Protein 7LVU (pdb70)

Sequence (490 aa):
VQLQESGGGLVQAGGSLRLSCAASGQTFSGYVTGWFRQAPGKEREFVALIAWSGGRLYYADSVQGRFTISRDNAETTVYLQMNSLKPEDTAVYYCAAKRGGAVTAAEWYDYWGQGTQVTVSSQVQLQESGGGLVQAGGSLRLSCAASGQTFSGYVTGWFRQAPGKEREFVALIAWSGGRLYYADSVQGRFTISRDNAETTVYLQMNSLKPEDTAVYYCAAKRGGAVTAAEWYDYWGQGTQVTVSSVQLQESGGGLVQAGGSLRLSCAASGQTFSGYVTGWFRQAPGKEREFVALIAWSGGRLYYADSVQGRFTISRDNAETTVYLQMNSLKPEDTAVYYCAAKRGGAVTAAEWYDYWGQGTQVTVSSQVQLQESGGGLVQAGGSLRLSCAASGQTFSGYVTGWFRQAPGKEREFVALIAWSGGRLYYADSVQGRFTISRDNAETTVYLQMNSLKPEDTAVYYCAAKRGGAVTAAEWYDYWGQGTQVTVSS

B-factor: mean 30.27, std 9.28, range [14.12, 76.88]

Nearest PDB structures (foldseek):
  7lvu-assembly2_B  TM=1.004E+00  e=7.647E-24  Lama glama
  6z1v-assembly1_B  TM=9.626E-01  e=5.614E-19  Lama glama
  6qgy-assembly1_B  TM=9.793E-01  e=4.952E-18  Lama glama
  6qgx-assembly1_B  TM=9.453E-01  e=2.117E-18  Lama glama
  6wtv-assembly3_K  TM=9.135E-01  e=1.562E-16  Homo sapiens

Structure (mmCIF, N/CA/C/O backbone):
data_7LVU
#
_entry.id   7LVU
#
_cell.length_a   73.600
_cell.length_b   73.600
_cell.length_c   221.979
_cell.angle_alpha   90.000
_cell.angle_beta   90.000
_cell.angle_gamma   90.000
#
_symmetry.space_group_name_H-M   'P 43 2 2'
#
loop_
_entity.id
_entity.type
_entity.pdbx_description
1 polymer F-VHH-Cl184
2 water water
#
loop_
_atom_site.group_PDB
_atom_site.id
_atom_site.type_symbol
_atom_site.label_atom_id
_atom_site.label_alt_id
_atom_site.label_comp_id
_atom_site.label_asym_id
_atom_site.label_entity_id
_atom_site.label_seq_id
_atom_site.pdbx_PDB_ins_code
_atom_site.Cartn_x
_atom_site.Cartn_y
_atom_site.Cartn_z
_atom_site.occupancy
_atom_site.B_iso_or_equiv
_atom_site.auth_seq_id
_atom_site.auth_comp_id
_atom_site.auth_asym_id
_atom_site.auth_atom_id
_atom_site.pdbx_PDB_model_num
ATOM 1 N N . VAL A 1 25 ? -24.344 28.342 -15.886 1.00 34.21 2 VAL A N 1
ATOM 2 C CA . VAL A 1 25 ? -25.758 27.889 -15.713 1.00 34.12 2 VAL A CA 1
ATOM 3 C C . VAL A 1 25 ? -26.041 27.546 -14.252 1.00 34.21 2 VAL A C 1
ATOM 4 O O . VAL A 1 25 ? -25.166 26.970 -13.612 1.00 34.36 2 VAL A O 1
ATOM 8 N N . GLN A 1 26 ? -27.216 27.919 -13.757 1.00 32.26 3 GLN A N 1
ATOM 9 C CA . GLN A 1 26 ? -27.636 27.502 -12.399 1.00 32.61 3 GLN A CA 1
ATOM 10 C C . GLN A 1 26 ? -28.718 26.432 -12.594 1.00 31.69 3 GLN A C 1
ATOM 11 O O . GLN A 1 26 ? -29.658 26.691 -13.336 1.00 30.68 3 GLN A O 1
ATOM 17 N N . LEU A 1 27 ? -28.581 25.289 -11.933 1.00 30.17 4 LEU A N 1
ATOM 18 C CA . LEU A 1 27 ? -29.498 24.148 -12.185 1.00 27.11 4 LEU A CA 1
ATOM 19 C C . LEU A 1 27 ? -30.442 23.885 -11.010 1.00 27.11 4 LEU A C 1
ATOM 20 O O . LEU A 1 27 ? -29.993 23.974 -9.872 1.00 25.85 4 LEU A O 1
ATOM 25 N N . GLN A 1 28 ? -31.718 23.647 -11.305 1.00 24.11 5 GLN A N 1
ATOM 26 C CA . GLN A 1 28 ? -32.679 23.267 -10.242 1.00 24.14 5 GLN A CA 1
ATOM 27 C C . GLN A 1 28 ? -33.530 22.061 -10.659 1.00 23.32 5 GLN A C 1
ATOM 28 O O . GLN A 1 28 ? -34.218 22.158 -11.672 1.00 22.73 5 GLN A O 1
ATOM 34 N N . GLU A 1 29 ? -33.455 20.987 -9.887 1.00 21.26 6 GLU A N 1
ATOM 35 C CA . GLU A 1 29 ? -34.289 19.818 -10.167 1.00 21.10 6 GLU A CA 1
ATOM 36 C C . GLU A 1 29 ? -35.651 19.916 -9.482 1.00 22.99 6 GLU A C 1
ATOM 37 O O . GLU A 1 29 ? -35.825 20.617 -8.485 1.00 23.11 6 GLU A O 1
ATOM 43 N N . SER A 1 30 ? -36.621 19.188 -10.027 1.00 20.74 7 SER A N 1
ATOM 44 C CA . SER A 1 30 ? -37.919 19.039 -9.379 1.00 21.85 7 SER A CA 1
ATOM 45 C C . SER A 1 30 ? -38.558 17.754 -9.888 1.00 20.39 7 SER A C 1
ATOM 46 O O . SER A 1 30 ? -38.058 17.119 -10.818 1.00 18.38 7 SER A O 1
ATOM 49 N N . GLY A 1 31 ? -39.661 17.360 -9.253 1.00 19.17 8 GLY A N 1
ATOM 50 C CA . GLY A 1 31 ? -40.402 16.191 -9.681 1.00 18.98 8 GLY A CA 1
ATOM 51 C C . GLY A 1 31 ? -40.136 14.931 -8.883 1.00 18.54 8 GLY A C 1
ATOM 52 O O . GLY A 1 31 ? -40.785 13.906 -9.136 1.00 17.00 8 GLY A O 1
ATOM 53 N N . GLY A 1 32 ? -39.206 14.967 -7.942 1.00 18.57 9 GLY A N 1
ATOM 54 C CA . GLY A 1 32 ? -38.955 13.805 -7.124 1.00 18.48 9 GLY A CA 1
ATOM 55 C C . GLY A 1 32 ? -40.111 13.515 -6.189 1.00 17.91 9 GLY A C 1
ATOM 56 O O . GLY A 1 32 ? -41.039 14.305 -6.008 1.00 18.86 9 GLY A O 1
ATOM 57 N N . GLY A 1 33 ? -40.062 12.338 -5.581 1.00 18.05 10 GLY A N 1
ATOM 58 C CA . GLY A 1 33 ? -41.029 12.025 -4.548 1.00 19.31 10 GLY A CA 1
ATOM 59 C C . GLY A 1 33 ? -40.834 10.612 -4.043 1.00 19.02 10 GLY A C 1
ATOM 60 O O . GLY A 1 33 ? -39.771 10.019 -4.220 1.00 18.70 10 GLY A O 1
ATOM 61 N N . LEU A 1 34 ? -41.880 10.089 -3.412 1.00 17.78 11 LEU A N 1
ATOM 62 C CA . LEU A 1 34 ? -41.888 8.744 -2.847 1.00 18.72 11 LEU A CA 1
ATOM 63 C C . LEU A 1 34 ? -43.019 7.986 -3.518 1.00 19.35 11 LEU A C 1
ATOM 64 O O . LEU A 1 34 ? -44.163 8.443 -3.499 1.00 19.04 11 LEU A O 1
ATOM 69 N N . VAL A 1 35 ? -42.707 6.840 -4.122 1.00 18.68 12 VAL A N 1
ATOM 70 C CA . VAL A 1 35 ? -43.703 6.088 -4.871 1.00 19.66 12 VAL A CA 1
ATOM 71 C C . VAL A 1 35 ? -43.564 4.607 -4.565 1.00 20.38 12 VAL A C 1
ATOM 72 O O . VAL A 1 35 ? -42.515 4.132 -4.130 1.00 19.47 12 VAL A O 1
ATOM 76 N N . GLN A 1 36 ? -44.639 3.879 -4.833 1.00 19.41 13 GLN A N 1
ATOM 77 C CA . GLN A 1 36 ? -44.622 2.432 -4.742 1.00 22.51 13 GLN A CA 1
ATOM 78 C C . GLN A 1 36 ? -43.946 1.834 -5.968 1.00 22.76 13 GLN A C 1
ATOM 79 O O . GLN A 1 36 ? -44.000 2.393 -7.067 1.00 18.68 13 GLN A O 1
ATOM 85 N N . ALA A 1 37 ? -43.305 0.683 -5.766 1.00 22.81 14 ALA A N 1
ATOM 86 C CA . ALA A 1 37 ? -42.644 -0.017 -6.860 1.00 22.75 14 ALA A CA 1
ATOM 87 C C . ALA A 1 37 ? -43.617 -0.246 -8.009 1.00 23.52 14 ALA A C 1
ATOM 88 O O . ALA A 1 37 ? -44.806 -0.505 -7.800 1.00 22.21 14 ALA A O 1
ATOM 90 N N . GLY A 1 38 ? -43.105 -0.136 -9.233 1.00 22.13 15 GLY A N 1
ATOM 91 C CA . GLY A 1 38 ? -43.927 -0.222 -10.415 1.00 23.58 15 GLY A CA 1
ATOM 92 C C . GLY A 1 38 ? -44.473 1.106 -10.896 1.00 23.83 15 GLY A C 1
ATOM 93 O O . GLY A 1 38 ? -44.916 1.197 -12.044 1.00 22.88 15 GLY A O 1
ATOM 94 N N . GLY A 1 39 ? -44.441 2.138 -10.057 1.00 19.92 16 GLY A N 1
ATOM 95 C CA . GLY A 1 39 ? -44.943 3.443 -10.426 1.00 20.30 16 GLY A CA 1
ATOM 96 C C . GL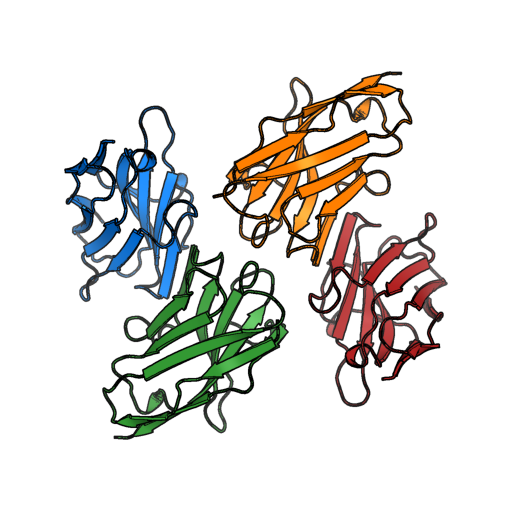Y A 1 39 ? -43.975 4.220 -11.302 1.00 19.52 16 GLY A C 1
ATOM 97 O O . GLY A 1 39 ? -42.943 3.720 -11.754 1.00 18.67 16 GLY A O 1
ATOM 98 N N . SER A 1 40 ? -44.331 5.480 -11.540 1.00 18.13 17 SER A N 1
ATOM 99 C CA . SER A 1 40 ? -43.540 6.380 -12.361 1.00 18.37 17 SER A CA 1
ATOM 100 C C . SER A 1 40 ? -43.322 7.706 -11.646 1.00 18.38 17 SER A C 1
ATOM 101 O O . SER A 1 40 ? -44.077 8.093 -10.751 1.00 14.12 17 SER A O 1
ATOM 104 N N . LEU A 1 41 ? -42.271 8.399 -12.078 1.00 15.66 18 LEU A N 1
ATOM 105 C CA . LEU A 1 41 ? -42.030 9.793 -11.752 1.00 16.69 18 LEU A CA 1
ATOM 106 C C . LEU A 1 41 ? -41.506 10.484 -13.004 1.00 18.00 18 LEU A C 1
ATOM 107 O O . LEU A 1 41 ? -41.005 9.835 -13.922 1.00 16.63 18 LEU A O 1
ATOM 112 N N . ARG A 1 42 ? -41.616 11.810 -13.033 1.00 16.67 19 ARG A N 1
ATOM 113 C CA . ARG A 1 42 ? -41.002 12.615 -14.088 1.00 18.28 19 ARG A CA 1
ATOM 114 C C . ARG A 1 42 ? -40.166 13.705 -13.437 1.00 17.83 19 ARG A C 1
ATOM 115 O O . ARG A 1 42 ? -40.709 14.625 -12.821 1.00 17.69 19 ARG A O 1
ATOM 123 N N . LEU A 1 43 ? -38.852 13.601 -13.568 1.00 15.34 20 LEU A N 1
ATOM 124 C CA . LEU A 1 43 ? -37.967 14.633 -13.060 1.00 17.18 20 LEU A CA 1
ATOM 125 C C . LEU A 1 43 ? -37.784 15.712 -14.116 1.00 18.65 20 LEU A C 1
ATOM 126 O O . LEU A 1 43 ? -37.863 15.458 -15.325 1.00 16.43 20 LEU A O 1
ATOM 131 N N . SER A 1 44 ? -37.540 16.926 -13.651 1.00 16.94 21 SER A N 1
ATOM 132 C CA . SER A 1 44 ? -37.204 18.007 -14.554 1.00 18.33 21 SER A CA 1
ATOM 133 C C . SER A 1 44 ? -36.029 18.771 -13.972 1.00 20.84 21 SER A C 1
ATOM 134 O O . SER A 1 44 ? -35.829 18.813 -12.751 1.00 17.60 21 SER A O 1
ATOM 137 N N . CYS A 1 45 ? -35.242 19.349 -14.871 1.00 18.73 22 CYS A N 1
ATOM 138 C CA . CYS A 1 45 ? -34.097 20.172 -14.526 1.00 20.04 22 CYS A CA 1
ATOM 139 C C . CYS A 1 45 ? -34.197 21.457 -15.325 1.00 22.97 22 CYS A C 1
ATOM 140 O O . CYS A 1 45 ? -34.259 21.417 -16.562 1.00 20.76 22 CYS A O 1
ATOM 143 N N . ALA A 1 46 ? -34.187 22.567 -14.602 1.00 22.13 23 ALA A N 1
ATOM 144 C CA . ALA A 1 46 ? -34.381 23.872 -15.254 1.00 23.86 23 ALA A CA 1
ATOM 145 C C . ALA A 1 46 ? -33.052 24.613 -15.216 1.00 26.77 23 ALA A C 1
ATOM 146 O O . ALA A 1 46 ? -32.357 24.545 -14.199 1.00 25.91 23 ALA A O 1
ATOM 148 N N . ALA A 1 47 ? -32.793 25.377 -16.254 1.00 28.37 24 ALA A N 1
ATOM 149 C CA . ALA A 1 47 ? -31.517 26.099 -16.347 1.00 30.08 24 ALA A CA 1
ATOM 150 C C . ALA A 1 47 ? -31.816 27.553 -16.065 1.00 33.08 24 ALA A C 1
ATOM 151 O O . ALA A 1 47 ? -32.790 28.046 -16.602 1.00 36.36 24 ALA A O 1
ATOM 153 N N . SER A 1 48 ? -31.014 28.176 -15.236 1.00 32.99 25 SER A N 1
ATOM 154 C CA . SER A 1 48 ? -31.176 29.624 -15.022 1.00 34.68 25 SER A CA 1
ATOM 155 C C . SER A 1 48 ? -29.898 30.330 -15.487 1.00 35.75 25 SER A C 1
ATOM 156 O O . SER A 1 48 ? -28.834 29.708 -15.420 1.00 34.86 25 SER A O 1
ATOM 159 N N . GLY A 1 49 ? -30.030 31.577 -15.942 1.00 35.80 26 GLY A N 1
ATOM 160 C CA . GLY A 1 49 ? -28.906 32.312 -16.512 1.00 36.13 26 GLY A CA 1
ATOM 161 C C . GLY A 1 49 ? -28.768 32.081 -17.999 1.00 36.62 26 GLY A C 1
ATOM 162 O O . GLY A 1 49 ? -28.723 33.035 -18.772 1.00 38.59 26 GLY A O 1
ATOM 163 N N . GLN A 1 50 ? -28.717 30.818 -18.414 1.00 36.80 27 GLN A N 1
ATOM 164 C CA . GLN A 1 50 ? -28.493 30.444 -19.803 1.00 37.92 27 GLN A CA 1
ATOM 165 C C . GLN A 1 50 ? -29.458 29.330 -20.183 1.00 36.72 27 GLN A C 1
ATOM 166 O O . GLN A 1 50 ? -30.085 28.702 -19.326 1.00 38.79 27 GLN A O 1
ATOM 172 N N . THR A 1 51 ? -29.601 29.113 -21.485 1.00 35.90 28 THR A N 1
ATOM 173 C CA . THR A 1 51 ? -30.291 27.930 -21.961 1.00 33.55 28 THR A CA 1
ATOM 174 C C . THR A 1 51 ? -29.341 26.738 -21.965 1.00 30.90 28 THR A C 1
ATOM 175 O O . THR A 1 51 ? -28.136 26.872 -21.748 1.00 31.04 28 THR A O 1
ATOM 179 N N . PHE A 1 52 ? -29.901 25.551 -22.188 1.00 28.34 29 PHE A N 1
ATOM 180 C CA . PHE A 1 52 ? -29.073 24.356 -22.214 1.00 26.82 29 PHE A CA 1
ATOM 181 C C . PHE A 1 52 ? -28.342 24.175 -23.536 1.00 27.97 29 PHE A C 1
ATOM 182 O O . PHE A 1 52 ? -27.506 23.269 -23.643 1.00 25.34 29 PHE A O 1
ATOM 190 N N . SER A 1 53 ? -28.643 24.990 -24.543 1.00 28.71 30 SER A N 1
ATOM 191 C CA . SER A 1 53 ? -27.936 24.883 -25.808 1.00 29.33 30 SER A CA 1
ATOM 192 C C . SER A 1 53 ? -26.445 25.084 -25.577 1.00 29.27 30 SER A C 1
ATOM 193 O O . SER A 1 53 ? -26.031 25.998 -24.857 1.00 31.08 30 SER A O 1
ATOM 196 N N . GLY A 1 54 ? -25.637 24.213 -26.164 1.00 27.45 31 GLY A N 1
ATOM 197 C CA . GLY A 1 54 ? -24.211 24.265 -25.947 1.00 26.57 31 GLY A CA 1
ATOM 198 C C . GLY A 1 54 ? -23.736 23.533 -24.715 1.00 25.08 31 GLY A C 1
ATOM 199 O O . GLY A 1 54 ? -22.541 23.596 -24.398 1.00 25.27 31 GLY A O 1
ATOM 200 N N . TYR A 1 55 ? -24.625 22.841 -24.011 1.00 23.61 32 TYR A N 1
ATOM 201 C CA . TYR A 1 55 ? -24.258 22.081 -22.831 1.00 23.02 32 TYR A CA 1
ATOM 202 C C . TYR A 1 55 ? -24.695 20.635 -22.983 1.00 21.66 32 TYR A C 1
ATOM 203 O O . TYR A 1 55 ? -25.741 20.342 -23.566 1.00 22.02 32 TYR A O 1
ATOM 212 N N . VAL A 1 56 ? -23.884 19.737 -22.440 1.00 20.83 33 VAL A N 1
ATOM 213 C CA . VAL A 1 56 ? -24.338 18.388 -22.124 1.00 19.37 33 VAL A CA 1
ATOM 214 C C . VAL A 1 56 ? -25.083 18.446 -20.795 1.00 20.37 33 VAL A C 1
ATOM 215 O O . VAL A 1 56 ? -24.595 19.049 -19.838 1.00 18.40 33 VAL A O 1
ATOM 219 N N . THR A 1 57 ? -26.278 17.857 -20.737 1.00 18.69 34 THR A N 1
ATOM 220 C CA . THR A 1 57 ? -27.045 17.752 -19.496 1.00 17.98 34 THR A CA 1
ATOM 221 C C . THR A 1 57 ? -27.167 16.287 -19.118 1.00 17.96 34 THR A C 1
ATOM 222 O O . THR A 1 57 ? -27.675 15.484 -19.905 1.00 16.53 34 THR A O 1
ATOM 226 N N . GLY A 1 58 ? -26.711 15.946 -17.917 1.00 17.27 35 GLY A N 1
ATOM 227 C CA . GLY A 1 58 ? -26.720 14.575 -17.450 1.00 16.84 35 GLY A CA 1
ATOM 228 C C . GLY A 1 58 ? -27.488 14.433 -16.151 1.00 16.93 35 GLY A C 1
ATOM 229 O O . GLY A 1 58 ? -27.620 15.383 -15.379 1.00 16.85 35 GLY A O 1
ATOM 230 N N . TRP A 1 59 ? -28.012 13.238 -15.926 1.00 15.95 36 TRP A N 1
ATOM 231 C CA . TRP A 1 59 ? -28.618 12.873 -14.658 1.00 15.76 36 TRP A CA 1
ATOM 232 C C . TRP A 1 59 ? -27.722 11.859 -13.974 1.00 16.89 36 TRP A C 1
ATOM 233 O O . TRP A 1 59 ? -27.269 10.895 -14.603 1.00 15.58 36 TRP A O 1
ATOM 244 N N . PHE A 1 60 ? -27.452 12.097 -12.697 1.00 16.19 37 PHE A N 1
ATOM 245 C CA . PHE A 1 60 ? -26.704 11.195 -11.845 1.00 17.44 37 PHE A CA 1
ATOM 246 C C . PHE A 1 60 ? -27.559 10.874 -10.623 1.00 17.99 37 PHE A C 1
ATOM 247 O O . PHE A 1 60 ? -28.489 11.612 -10.280 1.00 16.93 37 PHE A O 1
ATOM 255 N N . ARG A 1 61 ? -27.264 9.757 -9.972 1.00 16.94 38 ARG A N 1
ATOM 256 C CA . ARG A 1 61 ? -28.016 9.412 -8.776 1.00 18.60 38 ARG A CA 1
ATOM 257 C C . ARG A 1 61 ? -27.067 8.855 -7.736 1.00 20.08 38 ARG A C 1
ATOM 258 O O . ARG A 1 61 ? -26.044 8.244 -8.059 1.00 19.47 38 ARG A O 1
ATOM 266 N N . GLN A 1 62 ? -27.406 9.095 -6.475 1.00 18.78 39 GLN A N 1
ATOM 267 C CA . GLN A 1 62 ? -26.599 8.639 -5.358 1.00 19.73 39 GLN A CA 1
ATOM 268 C C . GLN A 1 62 ? -27.516 7.899 -4.400 1.00 19.14 39 GLN A C 1
ATOM 269 O O . GLN A 1 62 ? -28.358 8.517 -3.741 1.00 17.40 39 GLN A O 1
ATOM 275 N N . ALA A 1 63 ? -27.374 6.581 -4.354 1.00 19.10 40 ALA A N 1
ATOM 276 C CA . ALA A 1 63 ? -28.063 5.775 -3.367 1.00 21.85 40 ALA A CA 1
ATOM 277 C C . ALA A 1 63 ? -27.358 5.905 -2.015 1.00 21.68 40 ALA A C 1
ATOM 278 O O . ALA A 1 63 ? -26.162 6.196 -1.962 1.00 22.10 40 ALA A O 1
ATOM 280 N N . PRO A 1 64 ? -28.076 5.703 -0.910 1.00 23.29 41 PRO A N 1
ATOM 281 C CA . PRO A 1 64 ? -27.465 5.896 0.416 1.00 24.02 41 PRO A CA 1
ATOM 282 C C . PRO A 1 64 ? -26.238 5.017 0.630 1.00 26.33 41 PRO A C 1
ATOM 283 O O . PRO A 1 64 ? -26.279 3.802 0.434 1.00 26.71 41 PRO A O 1
ATOM 287 N N . GLY A 1 65 ? -25.144 5.645 1.066 1.00 28.23 42 GLY A N 1
ATOM 288 C CA . GLY A 1 65 ? -23.898 4.945 1.302 1.00 30.88 42 GLY A CA 1
ATOM 289 C C . GLY A 1 65 ? -23.059 4.674 0.068 1.00 30.41 42 GLY A C 1
ATOM 290 O O . GLY A 1 65 ? -21.919 4.208 0.208 1.00 32.89 42 GLY A O 1
ATOM 291 N N . LYS A 1 66 ? -23.570 4.952 -1.129 1.00 27.60 43 LYS A N 1
ATOM 292 C CA . LYS A 1 66 ? -22.860 4.673 -2.370 1.00 28.15 43 LYS A CA 1
ATOM 293 C C . LYS A 1 66 ? -22.356 5.971 -2.992 1.00 29.34 43 LYS A C 1
ATOM 294 O O . LYS A 1 66 ? -22.696 7.079 -2.564 1.00 27.10 43 LYS A O 1
ATOM 300 N N . GLU A 1 67 ? -21.525 5.827 -4.015 1.00 30.70 44 GLU A N 1
ATOM 301 C CA . GLU A 1 67 ? -21.060 6.990 -4.751 1.00 28.35 44 GLU A CA 1
ATOM 302 C C . GLU A 1 67 ? -22.052 7.357 -5.847 1.00 26.00 44 GLU A C 1
ATOM 303 O O . GLU A 1 67 ? -22.911 6.561 -6.238 1.00 25.65 44 GLU A O 1
ATOM 305 N N . ARG A 1 68 ? -21.935 8.595 -6.323 1.00 24.57 45 ARG A N 1
ATOM 306 C CA . ARG A 1 68 ? -22.739 9.078 -7.436 1.00 25.65 45 ARG A CA 1
ATOM 307 C C . ARG A 1 68 ? -22.489 8.243 -8.688 1.00 24.39 45 ARG A C 1
ATOM 308 O O . ARG A 1 68 ? -21.340 7.948 -9.025 1.00 24.70 45 ARG A O 1
ATOM 316 N N . GLU A 1 69 ? -23.564 7.867 -9.383 1.00 22.40 46 GLU A N 1
ATOM 317 C CA . GLU A 1 69 ? -23.454 7.043 -10.581 1.00 22.72 46 GLU A CA 1
ATOM 318 C C . GLU A 1 69 ? -24.256 7.640 -11.733 1.00 21.16 46 GLU A C 1
ATOM 319 O O . GLU A 1 69 ? -25.296 8.275 -11.537 1.00 18.17 46 GLU A O 1
ATOM 325 N N . PHE A 1 70 ? -23.767 7.406 -12.946 1.00 20.07 47 PHE A N 1
ATOM 326 C CA . PHE A 1 70 ? -24.392 7.975 -14.129 1.00 19.20 47 PHE A CA 1
ATOM 327 C C . PHE A 1 70 ? -25.741 7.319 -14.401 1.00 17.58 47 PHE A C 1
ATOM 328 O O . PHE A 1 70 ? -25.910 6.110 -14.225 1.00 17.74 47 PHE A O 1
ATOM 336 N N . VAL A 1 71 ? -26.709 8.126 -14.827 1.00 16.00 48 VAL A N 1
ATOM 337 C CA . VAL A 1 71 ? -28.031 7.618 -15.177 1.00 16.03 48 VAL A CA 1
ATOM 338 C C . VAL A 1 71 ? -28.322 7.815 -16.663 1.00 16.66 48 VAL A C 1
ATOM 339 O O . VAL A 1 71 ? -28.632 6.855 -17.376 1.00 14.47 48 VAL A O 1
ATOM 343 N N . ALA A 1 72 ? -28.270 9.063 -17.128 1.00 15.00 49 ALA A N 1
ATOM 344 C CA . ALA A 1 72 ? -28.581 9.359 -18.524 1.00 16.04 49 ALA A CA 1
ATOM 345 C C . ALA A 1 72 ? -28.031 10.731 -18.869 1.00 16.43 49 ALA A C 1
ATOM 346 O O . ALA A 1 72 ? -27.781 11.560 -17.989 1.00 14.48 49 ALA A O 1
ATOM 348 N N . LEU A 1 73 ? -27.843 10.973 -20.165 1.00 15.96 50 LEU A N 1
ATOM 349 C CA . LEU A 1 73 ? -27.486 12.314 -20.588 1.00 16.41 50 LEU A CA 1
ATOM 350 C C . LEU A 1 73 ? -28.095 12.591 -21.949 1.00 17.96 50 LEU A C 1
ATOM 351 O O . LEU A 1 73 ? -28.408 11.679 -22.724 1.00 15.57 50 LEU A O 1
ATOM 356 N N . ILE A 1 74 ? -28.222 13.875 -22.240 1.00 16.25 51 ILE A N 1
ATOM 357 C CA . ILE A 1 74 ? -28.631 14.330 -23.552 1.00 17.23 51 ILE A CA 1
ATOM 358 C C . ILE A 1 74 ? -27.635 15.382 -23.994 1.00 18.29 51 ILE A C 1
ATOM 359 O O . ILE A 1 74 ? -27.278 16.279 -23.218 1.00 16.79 51 ILE A O 1
ATOM 364 N N . ALA A 1 75 ? -27.142 15.239 -25.217 1.00 18.18 52 ALA A N 1
ATOM 365 C CA . ALA A 1 75 ? -26.162 16.160 -25.748 1.00 19.55 52 ALA A CA 1
ATOM 366 C C . ALA A 1 75 ? -26.512 16.474 -27.189 1.00 21.00 52 ALA A C 1
ATOM 367 O O . ALA A 1 75 ? -27.377 15.848 -27.808 1.00 19.83 52 ALA A O 1
ATOM 369 N N . TRP A 1 76 a -25.812 17.473 -27.699 1.00 21.73 52 TRP A N 1
ATOM 370 C CA . TRP A 1 76 a -25.903 17.946 -29.071 1.00 23.42 52 TRP A CA 1
ATOM 371 C C . TRP A 1 76 a -27.336 18.362 -29.378 1.00 23.52 52 TRP A C 1
ATOM 372 O O . TRP A 1 76 a -27.846 18.076 -30.457 1.00 23.69 52 TRP A O 1
ATOM 383 N N . SER A 1 77 ? -28.025 18.942 -28.393 1.00 23.90 53 SER A N 1
ATOM 384 C CA . SER A 1 77 ? -29.432 19.339 -28.501 1.00 25.90 53 SER A CA 1
ATOM 385 C C . SER A 1 77 ? -30.353 18.172 -28.858 1.00 24.00 53 SER A C 1
ATOM 386 O O . SER A 1 77 ? -31.352 18.342 -29.568 1.00 24.57 53 SER A O 1
ATOM 389 N N . GLY A 1 78 ? -30.047 16.981 -28.368 1.00 21.92 54 GLY A N 1
ATOM 390 C CA . GLY A 1 78 ? -30.826 15.807 -28.692 1.00 22.68 54 GLY A CA 1
ATOM 391 C C . GLY A 1 78 ? -30.182 14.877 -29.696 1.00 21.94 54 GLY A C 1
ATOM 392 O O . GLY A 1 78 ? -30.736 13.801 -29.962 1.00 21.65 54 GLY A O 1
ATOM 393 N N . GLY A 1 79 ? -29.026 15.248 -30.248 1.00 21.01 55 GLY A N 1
ATOM 394 C CA . GLY A 1 79 ? -28.353 14.395 -31.209 1.00 23.31 55 GLY A CA 1
ATOM 395 C C . GLY A 1 79 ? -27.730 13.157 -30.602 1.00 22.86 55 GLY A C 1
ATOM 396 O O . GLY A 1 79 ? -27.488 12.183 -31.324 1.00 21.93 55 GLY A O 1
ATOM 397 N N . ARG A 1 80 ? -27.473 13.171 -29.293 1.00 21.19 56 ARG A N 1
ATOM 398 C CA . ARG A 1 80 ? -26.814 12.070 -28.595 1.00 21.36 56 ARG A CA 1
ATOM 399 C C . ARG A 1 80 ? -27.554 11.828 -27.289 1.00 21.17 56 ARG A C 1
ATOM 400 O O . ARG A 1 80 ? -27.682 12.745 -26.471 1.00 19.02 56 ARG A O 1
ATOM 408 N N . LEU A 1 81 ? -28.050 10.609 -27.095 1.00 19.30 57 LEU A N 1
ATOM 409 C CA . LEU A 1 81 ? -28.731 10.225 -25.865 1.00 19.15 57 LEU A CA 1
ATOM 410 C C . LEU A 1 81 ? -28.026 9.009 -25.285 1.00 20.86 57 LEU A C 1
ATOM 411 O O . LEU A 1 81 ? -27.803 8.025 -25.999 1.00 18.64 57 LEU A O 1
ATOM 416 N N . TYR A 1 82 ? -27.663 9.082 -24.003 1.00 18.03 58 TYR A N 1
ATOM 417 C CA . TYR A 1 82 ? -26.973 7.994 -23.320 1.00 19.61 58 TYR A CA 1
ATOM 418 C C . TYR A 1 82 ? -27.835 7.510 -22.163 1.00 18.98 58 TYR A C 1
ATOM 419 O O . TYR A 1 82 ? -28.444 8.320 -21.461 1.00 16.19 58 TYR A O 1
ATOM 428 N N . TYR A 1 83 ? -27.863 6.197 -21.946 1.00 18.09 59 TYR A N 1
ATOM 429 C CA . TYR A 1 83 ? -28.559 5.606 -20.806 1.00 19.25 59 TYR A CA 1
ATOM 430 C C . TYR A 1 83 ? -27.653 4.593 -20.125 1.00 20.17 59 TYR A C 1
ATOM 431 O O . TYR A 1 83 ? -26.940 3.838 -20.793 1.00 18.18 59 TYR A O 1
ATOM 440 N N . ALA A 1 84 ? -27.685 4.577 -18.794 1.00 19.05 60 ALA A N 1
ATOM 441 C CA . ALA A 1 84 ? -27.022 3.512 -18.061 1.00 21.27 60 ALA A CA 1
ATOM 442 C C . ALA A 1 84 ? -27.754 2.192 -18.284 1.00 21.55 60 ALA A C 1
ATOM 443 O O . ALA A 1 84 ? -28.973 2.163 -18.479 1.00 19.01 60 ALA A O 1
ATOM 445 N N . ASP A 1 85 ? -26.995 1.090 -18.234 1.00 23.89 61 ASP A N 1
ATOM 446 C CA . ASP A 1 85 ? -27.572 -0.239 -18.438 1.00 25.56 61 ASP A CA 1
ATOM 447 C C . ASP A 1 85 ? -28.808 -0.454 -17.576 1.00 26.08 61 ASP A C 1
ATOM 448 O O . ASP A 1 85 ? -29.825 -0.973 -18.049 1.00 25.47 61 ASP A O 1
ATOM 453 N N . SER A 1 86 ? -28.737 -0.059 -16.303 1.00 25.06 62 SER A N 1
ATOM 454 C CA . SER A 1 86 ? -29.781 -0.412 -15.350 1.00 25.73 62 SER A CA 1
ATOM 455 C C . SER A 1 86 ? -31.100 0.309 -15.607 1.00 24.89 62 SER A C 1
ATOM 456 O O . SER A 1 86 ? -32.136 -0.119 -15.080 1.00 24.00 62 SER A O 1
ATOM 459 N N . VAL A 1 87 ? -31.098 1.385 -16.393 1.00 20.34 63 VAL A N 1
ATOM 460 C CA . VAL A 1 87 ? -32.303 2.176 -16.612 1.00 20.17 63 VAL A CA 1
ATOM 461 C C . VAL A 1 87 ? -32.770 2.165 -18.057 1.00 21.18 63 VAL A C 1
ATOM 462 O O . VAL A 1 87 ? -33.852 2.706 -18.341 1.00 18.22 63 VAL A O 1
ATOM 466 N N . GLN A 1 88 ? -31.996 1.593 -18.977 1.00 20.40 64 GLN A N 1
ATOM 467 C CA . GLN A 1 88 ? -32.383 1.566 -20.384 1.00 21.56 64 GLN A CA 1
ATOM 468 C C . GLN A 1 88 ? -33.762 0.943 -20.551 1.00 22.03 64 GLN A C 1
ATOM 469 O O . GLN A 1 88 ? -34.070 -0.095 -19.957 1.00 21.53 64 GLN A O 1
ATOM 475 N N . GLY A 1 89 ? -34.589 1.579 -21.382 1.00 21.46 65 GLY A N 1
ATOM 476 C CA . GLY A 1 89 ? -35.918 1.090 -21.672 1.00 21.60 65 GLY A CA 1
ATOM 477 C C . GLY A 1 89 ? -36.955 1.430 -20.627 1.00 23.98 65 GLY A C 1
ATOM 478 O O . GLY A 1 89 ? -38.156 1.340 -20.911 1.00 24.19 65 GLY A O 1
ATOM 479 N N . ARG A 1 90 ? -36.532 1.798 -19.419 1.00 20.67 66 ARG A N 1
ATOM 480 C CA . ARG A 1 90 ? -37.441 2.286 -18.395 1.00 21.18 66 ARG A CA 1
ATOM 481 C C . ARG A 1 90 ? -37.422 3.801 -18.266 1.00 19.71 66 ARG A C 1
ATOM 482 O O . ARG A 1 90 ? -38.464 4.396 -17.978 1.00 18.76 66 ARG A O 1
ATOM 490 N N . PHE A 1 91 ? -36.266 4.436 -18.463 1.00 18.37 67 PHE A N 1
ATOM 491 C CA . PHE A 1 91 ? -36.114 5.879 -18.335 1.00 17.02 67 PHE A CA 1
ATOM 492 C C . PHE A 1 91 ? -35.962 6.512 -19.713 1.00 17.91 67 PHE A C 1
ATOM 493 O O . PHE A 1 91 ? -35.373 5.918 -20.621 1.00 17.30 67 PHE A O 1
ATOM 501 N N . THR A 1 92 ? -36.486 7.728 -19.856 1.00 16.45 68 THR A N 1
ATOM 502 C CA . THR A 1 92 ? -36.366 8.504 -21.086 1.00 18.02 68 THR A CA 1
ATOM 503 C C . THR A 1 92 ? -35.943 9.919 -20.737 1.00 17.32 68 THR A C 1
ATOM 504 O O . THR A 1 92 ? -36.617 10.593 -19.954 1.00 16.32 68 THR A O 1
ATOM 508 N N . ILE A 1 93 ? -34.853 10.378 -21.336 1.00 16.37 69 ILE A N 1
ATOM 509 C CA . ILE A 1 93 ? -34.398 11.752 -21.175 1.00 16.40 69 ILE A CA 1
ATOM 510 C C . ILE A 1 93 ? -34.829 12.551 -22.397 1.00 18.93 69 ILE A C 1
ATOM 511 O O . ILE A 1 93 ? -34.886 12.030 -23.522 1.00 17.27 69 ILE A O 1
ATOM 516 N N . SER A 1 94 ? -35.155 13.823 -22.184 1.00 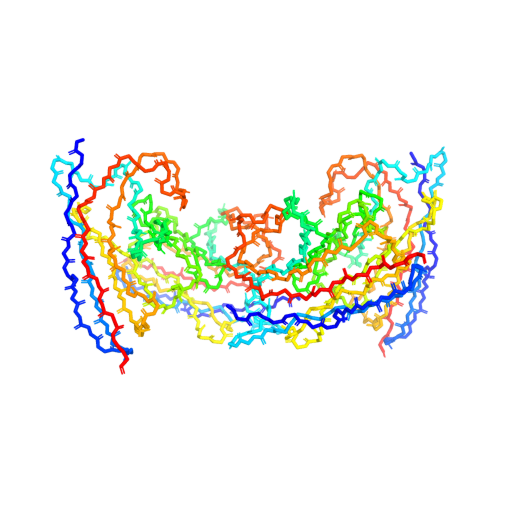17.61 70 SER A N 1
ATOM 517 C CA . SER A 1 94 ? -35.580 14.670 -23.291 1.00 19.95 70 SER A CA 1
ATOM 518 C C . SER A 1 94 ? -35.396 16.130 -22.909 1.00 20.76 70 SER A C 1
ATOM 519 O O . SER A 1 94 ? -35.094 16.465 -21.762 1.00 18.63 70 SER A O 1
ATOM 522 N N . ARG A 1 95 ? -35.600 16.996 -23.893 1.00 21.80 71 ARG A N 1
ATOM 523 C CA . ARG A 1 95 ? -35.509 18.437 -23.727 1.00 23.34 71 ARG A CA 1
ATOM 524 C C . ARG A 1 95 ? -36.760 19.075 -24.312 1.00 25.79 71 ARG A C 1
ATOM 525 O O . ARG A 1 95 ? -37.382 18.523 -25.223 1.00 25.56 71 ARG A O 1
ATOM 533 N N . ASP A 1 96 ? -37.127 20.246 -23.794 1.00 25.60 72 ASP A N 1
ATOM 534 C CA . ASP A 1 96 ? -38.195 20.978 -24.451 1.00 27.31 72 ASP A CA 1
ATOM 535 C C . ASP A 1 96 ? -37.633 21.793 -25.615 1.00 29.25 72 ASP A C 1
ATOM 536 O O . ASP A 1 96 ? -36.417 21.918 -25.788 1.00 27.88 72 ASP A O 1
ATOM 541 N N . ASN A 1 97 ? -38.543 22.352 -26.421 1.00 29.99 73 ASN A N 1
ATOM 542 C CA . ASN A 1 97 ? -38.132 23.060 -27.628 1.00 31.18 73 ASN A CA 1
ATOM 543 C C . ASN A 1 97 ? -37.224 24.237 -27.306 1.00 29.56 73 ASN A C 1
ATOM 544 O O . ASN A 1 97 ? -36.242 24.481 -28.015 1.00 29.72 73 ASN A O 1
ATOM 549 N N . ALA A 1 98 ? -37.531 24.980 -26.242 1.00 28.93 74 ALA A N 1
ATOM 550 C CA . ALA A 1 98 ? -36.707 26.130 -25.891 1.00 29.51 74 ALA A CA 1
ATOM 551 C C . ALA A 1 98 ? -35.362 25.728 -25.299 1.00 29.28 74 ALA A C 1
ATOM 552 O O . ALA A 1 98 ? -34.507 26.601 -25.099 1.00 29.43 74 ALA A O 1
ATOM 554 N N . GLU A 1 99 ? -35.159 24.437 -25.029 1.00 28.01 75 GLU A N 1
ATOM 555 C CA . GLU A 1 99 ? -33.931 23.918 -24.422 1.00 27.55 75 GLU A CA 1
ATOM 556 C C . GLU A 1 99 ? -33.656 24.586 -23.079 1.00 27.99 75 GLU A C 1
ATOM 557 O O . GLU A 1 99 ? -32.506 24.846 -22.719 1.00 28.36 75 GLU A O 1
ATOM 563 N N . THR A 1 100 ? -34.721 24.884 -22.337 1.00 27.79 76 THR A N 1
ATOM 564 C CA . THR A 1 100 ? -34.591 25.411 -20.988 1.00 27.42 76 THR A CA 1
ATOM 565 C C . THR A 1 100 ? -34.932 24.390 -19.916 1.00 26.27 76 THR A C 1
ATOM 566 O O . THR A 1 100 ? -34.703 24.662 -18.730 1.00 25.58 76 THR A O 1
ATOM 570 N N . THR A 1 101 ? -35.461 23.228 -20.293 1.00 23.75 77 THR A N 1
ATOM 571 C CA . THR A 1 101 ? -35.765 22.173 -19.339 1.00 23.20 77 THR A CA 1
ATOM 572 C C . THR A 1 101 ? -35.319 20.838 -19.909 1.00 23.47 77 THR A C 1
ATOM 573 O O . THR A 1 101 ? -35.516 20.565 -21.097 1.00 20.79 77 THR A O 1
ATOM 577 N N . VAL A 1 102 ? -34.710 20.014 -19.062 1.00 20.03 78 VAL A N 1
ATOM 578 C CA . VAL A 1 102 ? -34.390 18.630 -19.392 1.00 20.17 78 VAL A CA 1
ATOM 579 C C . VAL A 1 102 ? -35.237 17.734 -18.503 1.00 20.72 78 VAL A C 1
ATOM 580 O O . VAL A 1 102 ? -35.313 17.952 -17.286 1.00 17.90 78 VAL A O 1
ATOM 584 N N . TYR A 1 103 ? -35.877 16.738 -19.108 1.00 18.84 79 TYR A N 1
ATOM 585 C CA . TYR A 1 103 ? -36.791 15.850 -18.406 1.00 18.84 79 TYR A CA 1
ATOM 586 C C . TYR A 1 103 ? -36.199 14.455 -18.289 1.00 19.17 79 TYR A C 1
ATOM 587 O O . TYR A 1 103 ? -35.486 13.985 -19.179 1.00 17.26 79 TYR A O 1
ATOM 596 N N . LEU A 1 104 ? -36.515 13.784 -17.187 1.00 15.66 80 LEU A N 1
ATOM 597 C CA . LEU A 1 104 ? -36.209 12.366 -17.029 1.00 17.07 80 LEU A CA 1
ATOM 598 C C . LEU A 1 104 ? -37.501 11.657 -16.646 1.00 17.49 80 LEU A C 1
ATOM 599 O O . LEU A 1 104 ? -37.951 11.741 -15.498 1.00 15.57 80 LEU A O 1
ATOM 604 N N . GLN A 1 105 ? -38.089 10.967 -17.613 1.00 16.93 81 GLN A N 1
ATOM 605 C CA . GLN A 1 105 ? -39.251 10.137 -17.353 1.00 18.24 81 GLN A CA 1
ATOM 606 C C . GLN A 1 105 ? -38.787 8.789 -16.824 1.00 18.20 81 GLN A C 1
ATOM 607 O O . GLN A 1 105 ? -37.918 8.147 -17.416 1.00 16.66 81 GLN A O 1
ATOM 613 N N . MET A 1 106 ? -39.318 8.389 -15.676 1.00 17.53 82 MET A N 1
ATOM 614 C CA . MET A 1 106 ? -38.895 7.158 -15.017 1.00 17.89 82 MET A CA 1
ATOM 615 C C . MET A 1 106 ? -40.110 6.261 -14.858 1.00 18.92 82 MET A C 1
ATOM 616 O O . MET A 1 106 ? -41.012 6.563 -14.072 1.00 17.57 82 MET A O 1
ATOM 621 N N . ASN A 1 107 a -40.140 5.166 -15.605 1.00 19.07 82 ASN A N 1
ATOM 622 C CA . ASN A 1 107 a -41.233 4.213 -15.531 1.00 21.15 82 ASN A CA 1
ATOM 623 C C . ASN A 1 107 a -40.744 2.915 -14.903 1.00 21.37 82 ASN A C 1
ATOM 624 O O . ASN A 1 107 a -39.537 2.674 -14.791 1.00 19.53 82 ASN A O 1
ATOM 629 N N . SER A 1 108 b -41.705 2.083 -14.491 1.00 20.14 82 SER A N 1
ATOM 630 C CA . SER A 1 108 b -41.427 0.754 -13.950 1.00 22.77 82 SER A CA 1
ATOM 631 C C . SER A 1 108 b -40.374 0.827 -12.845 1.00 21.92 82 SER A C 1
ATOM 632 O O . SER A 1 108 b -39.401 0.069 -12.814 1.00 20.47 82 SER A O 1
ATOM 635 N N . LEU A 1 109 c -40.580 1.770 -11.931 1.00 20.52 82 LEU A N 1
ATOM 636 C CA . LEU A 1 109 c -39.592 2.035 -10.897 1.00 21.38 82 LEU A CA 1
ATOM 637 C C . LEU A 1 109 c -39.434 0.834 -9.972 1.00 21.85 82 LEU A C 1
ATOM 638 O O . LEU A 1 109 c -40.396 0.116 -9.679 1.00 21.36 82 LEU A O 1
ATOM 643 N N . LYS A 1 110 ? -38.200 0.607 -9.540 1.00 20.66 83 LYS A N 1
ATOM 644 C CA . LYS A 1 110 ? -37.832 -0.472 -8.635 1.00 23.23 83 LYS A CA 1
ATOM 645 C C . LYS A 1 110 ? -37.167 0.110 -7.388 1.00 21.11 83 LYS A C 1
ATOM 646 O O . LYS A 1 110 ? -36.621 1.218 -7.446 1.00 18.75 83 LYS A O 1
ATOM 652 N N . PRO A 1 111 ? -37.224 -0.588 -6.246 1.00 22.10 84 PRO A N 1
ATOM 653 C CA . PRO A 1 111 ? -36.578 -0.074 -5.015 1.00 20.89 84 PRO A CA 1
ATOM 654 C C . PRO A 1 111 ? -35.109 0.304 -5.190 1.00 21.29 84 PRO A C 1
ATOM 655 O O . PRO A 1 111 ? -34.643 1.256 -4.559 1.00 20.43 84 PRO A O 1
ATOM 659 N N . GLU A 1 112 ? -34.376 -0.427 -6.047 1.00 20.82 85 GLU A N 1
ATOM 660 C CA . GLU A 1 112 ? -33.006 -0.158 -6.486 1.00 21.94 85 GLU A CA 1
ATOM 661 C C . GLU A 1 112 ? -32.812 1.206 -7.112 1.00 20.00 85 GLU A C 1
ATOM 662 O O . GLU A 1 112 ? -31.681 1.659 -7.179 1.00 19.66 85 GLU A O 1
ATOM 668 N N . ASP A 1 113 ? -33.873 1.834 -7.620 1.00 19.12 86 ASP A N 1
ATOM 669 C CA . ASP A 1 113 ? -33.775 3.174 -8.180 1.00 18.46 86 ASP A CA 1
ATOM 670 C C . ASP A 1 113 ? -33.748 4.272 -7.115 1.00 18.89 86 ASP A C 1
ATOM 671 O O . ASP A 1 113 ? -33.563 5.462 -7.438 1.00 15.88 86 ASP A O 1
ATOM 676 N N . THR A 1 114 ? -33.930 3.893 -5.862 1.00 16.78 87 THR A N 1
ATOM 677 C CA . THR A 1 114 ? -33.988 4.844 -4.763 1.00 18.01 87 THR A CA 1
ATOM 678 C C . THR A 1 114 ? -32.652 5.557 -4.619 1.00 17.93 87 THR A C 1
ATOM 679 O O . THR A 1 114 ? -31.607 4.911 -4.483 1.00 16.82 87 THR A O 1
ATOM 683 N N . ALA A 1 115 ? -32.684 6.887 -4.643 1.00 16.20 88 ALA A N 1
ATOM 684 C CA . ALA A 1 115 ? -31.464 7.688 -4.635 1.00 18.35 88 ALA A CA 1
ATOM 685 C C . ALA A 1 115 ? -31.847 9.160 -4.635 1.00 17.57 88 ALA A C 1
ATOM 686 O O . ALA A 1 115 ? -32.992 9.525 -4.920 1.00 16.03 88 ALA A O 1
ATOM 688 N N . VAL A 1 116 ? -30.867 10.006 -4.347 1.00 15.65 89 VAL A N 1
ATOM 689 C CA . VAL A 1 116 ? -30.973 11.408 -4.723 1.00 17.30 89 VAL A CA 1
ATOM 690 C C . VAL A 1 116 ? -30.533 11.529 -6.172 1.00 17.65 89 VAL A C 1
ATOM 691 O O . VAL A 1 116 ? -29.464 11.034 -6.542 1.00 17.03 89 VAL A O 1
ATOM 695 N N . TYR A 1 117 ? -31.346 12.183 -6.993 1.00 16.33 90 TYR A N 1
ATOM 696 C CA . TYR A 1 117 ? -31.041 12.365 -8.405 1.00 17.68 90 TYR A CA 1
ATOM 697 C C . TYR A 1 117 ? -30.580 13.792 -8.640 1.00 18.39 90 TYR A C 1
ATOM 698 O O . TYR A 1 117 ? -31.240 14.742 -8.207 1.00 17.57 90 TYR A O 1
ATOM 707 N N . TYR A 1 118 ? -29.448 13.936 -9.320 1.00 17.14 91 TYR A N 1
ATOM 708 C CA . TYR A 1 118 ? -28.841 15.233 -9.562 1.00 18.38 91 TYR A CA 1
ATOM 709 C C . TYR A 1 118 ? -28.806 15.518 -11.057 1.00 19.23 91 TYR A C 1
ATOM 710 O O . TYR A 1 118 ? -28.454 14.650 -11.862 1.00 16.75 91 TYR A O 1
ATOM 719 N N . CYS A 1 119 ? -29.161 16.744 -11.410 1.00 18.00 92 CYS A N 1
ATOM 720 C CA . CYS A 1 119 ? -28.934 17.269 -12.743 1.00 19.22 92 CYS A CA 1
ATOM 721 C C . CYS A 1 119 ? -27.544 17.892 -12.795 1.00 19.16 92 CYS A C 1
ATOM 722 O O . CYS A 1 119 ? -27.110 18.536 -11.839 1.00 19.51 92 CYS A O 1
ATOM 725 N N . ALA A 1 120 ? -26.840 17.686 -13.907 1.00 17.71 93 ALA A N 1
ATOM 726 C CA . ALA A 1 120 ? -25.492 18.215 -14.068 1.00 18.85 93 ALA A CA 1
ATOM 727 C C . ALA A 1 120 ? -25.304 18.700 -15.501 1.00 19.22 93 ALA A C 1
ATOM 728 O O . ALA A 1 120 ? -25.928 18.180 -16.430 1.00 17.72 93 ALA A O 1
ATOM 730 N N . ALA A 1 121 ? -24.435 19.697 -15.677 1.00 18.33 94 ALA A N 1
ATOM 731 C CA . ALA A 1 121 ? -24.215 20.294 -16.991 1.00 20.36 94 ALA A CA 1
ATOM 732 C C . ALA A 1 121 ? -22.736 20.583 -17.210 1.00 22.33 94 ALA A C 1
ATOM 733 O O . ALA A 1 121 ? -21.994 20.880 -16.268 1.00 21.81 94 ALA A O 1
ATOM 735 N N . LYS A 1 122 ? -22.319 20.522 -18.474 1.00 21.26 95 LYS A N 1
ATOM 736 C CA . LYS A 1 122 ? -20.938 20.810 -18.833 1.00 23.63 95 LYS A CA 1
ATOM 737 C C . LYS A 1 122 ? -20.870 21.232 -20.295 1.00 24.06 95 LYS A C 1
ATOM 738 O O . LYS A 1 122 ? -21.694 20.820 -21.116 1.00 21.74 95 LYS A O 1
ATOM 744 N N . ARG A 1 123 ? -19.894 22.078 -20.603 1.00 25.47 96 ARG A N 1
ATOM 745 C CA . ARG A 1 123 ? -19.522 22.252 -21.996 1.00 25.67 96 ARG A CA 1
ATOM 746 C C . ARG A 1 123 ? -18.761 21.017 -22.467 1.00 26.66 96 ARG A C 1
ATOM 747 O O . ARG A 1 123 ? -18.252 20.230 -21.664 1.00 27.39 96 ARG A O 1
ATOM 755 N N . GLY A 1 124 ? -18.687 20.847 -23.783 1.00 28.04 97 GLY A N 1
ATOM 756 C CA . GLY A 1 124 ? -17.819 19.829 -24.343 1.00 27.83 97 GLY A CA 1
ATOM 757 C C . GLY A 1 124 ? -18.407 18.444 -24.502 1.00 27.73 97 GLY A C 1
ATOM 758 O O . GLY A 1 124 ? -19.600 18.290 -24.777 1.00 26.99 97 GLY A O 1
ATOM 759 N N . GLY A 1 125 ? -17.565 17.428 -24.330 1.00 27.40 98 GLY A N 1
ATOM 760 C CA . GLY A 1 125 ? -17.934 16.086 -24.730 1.00 27.06 98 GLY A CA 1
ATOM 761 C C . GLY A 1 125 ? -18.911 15.426 -23.774 1.00 27.91 98 GLY A C 1
ATOM 762 O O . GLY A 1 125 ? -18.948 15.707 -22.576 1.00 27.05 98 GLY A O 1
ATOM 763 N N . ALA A 1 126 ? -19.711 14.519 -24.328 1.00 26.17 99 ALA A N 1
ATOM 764 C CA . ALA A 1 126 ? -20.688 13.768 -23.544 1.00 26.33 99 ALA A CA 1
ATOM 765 C C . ALA A 1 126 ? -19.967 12.612 -22.869 1.00 27.06 99 ALA A C 1
ATOM 766 O O . ALA A 1 126 ? -19.644 11.608 -23.506 1.00 30.17 99 ALA A O 1
ATOM 768 N N . VAL A 1 127 ? -19.701 12.751 -21.575 1.00 25.81 100 VAL A N 1
ATOM 769 C CA . VAL A 1 127 ? -19.015 11.722 -20.813 1.00 26.40 100 VAL A CA 1
ATOM 770 C C . VAL A 1 127 ? -19.876 11.352 -19.614 1.00 25.23 100 VAL A C 1
ATOM 771 O O . VAL A 1 127 ? -20.773 12.093 -19.197 1.00 23.63 100 VAL A O 1
ATOM 775 N N . THR A 1 128 a -19.588 10.180 -19.057 1.00 24.79 100 THR A N 1
ATOM 776 C CA . THR A 1 128 a -20.413 9.608 -18.008 1.00 25.07 100 THR A CA 1
ATOM 777 C C . THR A 1 128 a -19.776 9.707 -16.627 1.00 25.49 100 THR A C 1
ATOM 778 O O . THR A 1 128 a -20.363 9.217 -15.658 1.00 25.22 100 THR A O 1
ATOM 782 N N . ALA A 1 129 b -18.612 10.341 -16.507 1.00 25.28 100 ALA A N 1
ATOM 783 C CA . ALA A 1 129 b -17.937 10.506 -15.223 1.00 27.03 100 ALA A CA 1
ATOM 784 C C . ALA A 1 129 b -18.367 11.822 -14.582 1.00 26.69 100 ALA A C 1
ATOM 785 O O . ALA A 1 129 b -18.212 12.889 -15.187 1.00 26.31 100 ALA A O 1
ATOM 787 N N . ALA A 1 130 c -18.888 11.747 -13.351 1.00 26.37 100 ALA A N 1
ATOM 788 C CA . ALA A 1 130 c -19.381 12.947 -12.678 1.00 26.30 100 ALA A CA 1
ATOM 789 C C . ALA A 1 130 c -18.282 13.982 -12.491 1.00 26.89 100 ALA A C 1
ATOM 790 O O . ALA A 1 130 c -18.567 15.184 -12.439 1.00 25.71 100 ALA A O 1
ATOM 792 N N . GLU A 1 131 d -17.024 13.532 -12.414 1.00 29.03 100 GLU A N 1
ATOM 793 C CA . GLU A 1 131 d -15.882 14.400 -12.146 1.00 29.03 100 GLU A CA 1
ATOM 794 C C . GLU A 1 131 d -15.747 15.525 -13.161 1.00 28.30 100 GLU A C 1
ATOM 795 O O . GLU A 1 131 d -15.146 16.559 -12.850 1.00 29.55 100 GLU A O 1
ATOM 801 N N . TRP A 1 132 e -16.280 15.344 -14.366 1.00 27.75 100 TRP A N 1
ATOM 802 C CA . TRP A 1 132 e -16.066 16.268 -15.471 1.00 28.75 100 TRP A CA 1
ATOM 803 C C . TRP A 1 132 e -17.189 17.276 -15.635 1.00 28.45 100 TRP A C 1
ATOM 804 O O . TRP A 1 132 e -17.108 18.133 -16.522 1.00 28.58 100 TRP A O 1
ATOM 815 N N . TYR A 1 133 f -18.222 17.204 -14.807 1.00 25.55 100 TYR A N 1
ATOM 816 C CA . TYR A 1 133 f -19.342 18.122 -14.905 1.00 24.96 100 TYR A CA 1
ATOM 817 C C . TYR A 1 133 f -19.104 19.307 -13.985 1.00 26.20 100 TYR A C 1
ATOM 818 O O . TYR A 1 133 f -18.796 19.137 -12.798 1.00 28.50 100 TYR A O 1
ATOM 827 N N . ASP A 1 134 ? -19.243 20.502 -14.539 1.00 25.38 101 ASP A N 1
ATOM 828 C CA . ASP A 1 134 ? -18.943 21.713 -13.794 1.00 27.64 101 ASP A CA 1
ATOM 829 C C . ASP A 1 134 ? -20.123 22.236 -12.990 1.00 27.24 101 ASP A C 1
ATOM 830 O O . ASP A 1 134 ? -19.917 22.813 -11.916 1.00 28.71 101 ASP A O 1
ATOM 835 N N . TYR A 1 135 ? -21.352 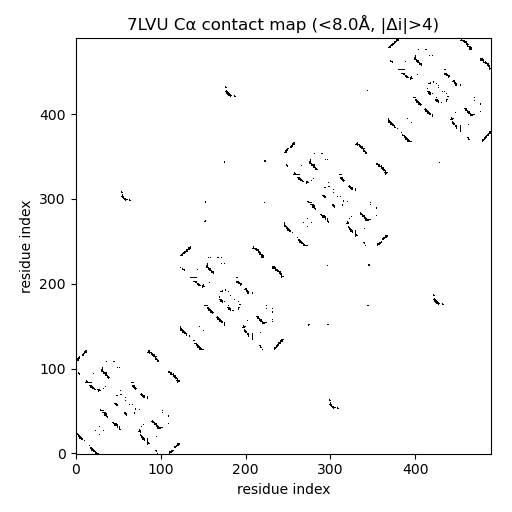22.045 -13.457 1.00 24.26 102 TYR A N 1
ATOM 836 C CA . TYR A 1 135 ? -22.518 22.580 -12.770 1.00 24.97 102 TYR A CA 1
ATOM 837 C C . TYR A 1 135 ? -23.392 21.448 -12.256 1.00 23.92 102 TYR A C 1
ATOM 838 O O . TYR A 1 135 ? -23.587 20.440 -12.941 1.00 21.21 102 TYR A O 1
ATOM 847 N N . TRP A 1 136 ? -23.911 21.625 -11.044 1.00 22.29 103 TRP A N 1
ATOM 848 C CA . TRP A 1 136 ? -24.733 20.616 -10.394 1.00 22.51 103 TRP A CA 1
ATOM 849 C C . TRP A 1 136 ? -25.923 21.281 -9.727 1.00 24.05 103 TRP A C 1
ATOM 850 O O . TRP A 1 136 ? -25.781 22.335 -9.096 1.00 25.23 103 TRP A O 1
ATOM 861 N N . GLY A 1 137 ? -27.092 20.658 -9.857 1.00 22.19 104 GLY A N 1
ATOM 862 C CA . GLY A 1 137 ? -28.213 21.037 -9.030 1.00 23.55 104 GLY A CA 1
ATOM 863 C C . GLY A 1 137 ? -28.066 20.477 -7.626 1.00 24.20 104 GLY A C 1
ATOM 864 O O . GLY A 1 137 ? -27.169 19.687 -7.333 1.00 22.86 104 GLY A O 1
ATOM 865 N N . GLN A 1 138 ? -28.969 20.894 -6.743 1.00 23.83 105 GLN A N 1
ATOM 866 C CA . GLN A 1 138 ? -28.914 20.405 -5.373 1.00 25.42 105 GLN A CA 1
ATOM 867 C C . GLN A 1 138 ? -29.525 19.019 -5.217 1.00 24.28 105 GLN A C 1
ATOM 868 O O . GLN A 1 138 ? -29.327 18.389 -4.176 1.00 24.49 105 GLN A O 1
ATOM 874 N N . GLY A 1 139 ? -30.250 18.534 -6.209 1.00 22.62 106 GLY A N 1
ATOM 875 C CA . GLY A 1 139 ? -30.750 17.175 -6.198 1.00 21.64 106 GLY A CA 1
ATOM 876 C C . GLY A 1 139 ? -32.201 17.095 -5.763 1.00 22.23 106 GLY A C 1
ATOM 877 O O . GLY A 1 139 ? -32.703 17.932 -5.004 1.00 21.85 106 GLY A O 1
ATOM 878 N N . THR A 1 140 ? -32.894 16.075 -6.259 1.00 21.10 107 THR A N 1
ATOM 879 C CA . THR A 1 140 ? -34.262 15.796 -5.860 1.00 20.87 107 THR A CA 1
ATOM 880 C C . THR A 1 140 ? -34.336 14.339 -5.426 1.00 20.66 107 THR A C 1
ATOM 881 O O . THR A 1 140 ? -33.769 13.457 -6.081 1.00 17.63 107 THR A O 1
ATOM 885 N N . GLN A 1 141 ? -35.008 14.088 -4.307 1.00 18.88 108 GLN A N 1
ATOM 886 C CA . GLN A 1 141 ? -35.040 12.740 -3.752 1.00 19.46 108 GLN A CA 1
ATOM 887 C C . GLN A 1 141 ? -36.056 11.864 -4.472 1.00 19.45 108 GLN A C 1
ATOM 888 O O . GLN A 1 141 ? -37.188 12.280 -4.739 1.00 18.69 108 GLN A O 1
ATOM 894 N N . VAL A 1 142 ? -35.646 10.637 -4.783 1.00 17.11 109 VAL A N 1
ATOM 895 C CA . VAL A 1 142 ? -36.519 9.656 -5.407 1.00 17.38 109 VAL A CA 1
ATOM 896 C C . VAL A 1 142 ? -36.498 8.410 -4.536 1.00 18.21 109 VAL A C 1
ATOM 897 O O . VAL A 1 142 ? -35.433 7.822 -4.317 1.00 16.19 109 VAL A O 1
ATOM 901 N N . THR A 1 143 ? -37.664 8.027 -4.019 1.00 17.38 110 THR A N 1
ATOM 902 C CA . THR A 1 143 ? -37.810 6.878 -3.137 1.00 18.07 110 THR A CA 1
ATOM 903 C C . THR A 1 143 ? -38.833 5.918 -3.723 1.00 18.61 110 THR A C 1
ATOM 904 O O . THR A 1 143 ? -39.956 6.319 -4.048 1.00 17.36 110 THR A O 1
ATOM 908 N N . VAL A 1 144 ? -38.450 4.654 -3.851 1.00 18.02 111 VAL A N 1
ATOM 909 C CA . VAL A 1 144 ? -39.323 3.611 -4.376 1.00 19.24 111 VAL A CA 1
ATOM 910 C C . VAL A 1 144 ? -39.465 2.536 -3.305 1.00 19.89 111 VAL A C 1
ATOM 911 O O . VAL A 1 144 ? -38.494 1.847 -2.977 1.00 18.47 111 VAL A O 1
ATOM 915 N N . SER A 1 145 ? -40.667 2.379 -2.774 1.00 20.54 112 SER A N 1
ATOM 916 C CA . SER A 1 145 ? -40.924 1.392 -1.740 1.00 23.90 112 SER A CA 1
ATOM 917 C C . SER A 1 145 ? -41.426 0.096 -2.360 1.00 26.16 112 SER A C 1
ATOM 918 O O . SER A 1 145 ? -42.017 0.090 -3.442 1.00 25.94 112 SER A O 1
ATOM 921 N N . SER A 1 146 ? -41.183 -1.013 -1.671 1.00 27.83 113 SER A N 1
ATOM 922 C CA . SER A 1 146 ? -41.618 -2.295 -2.208 1.00 29.54 113 SER A CA 1
ATOM 923 C C . SER A 1 146 ? -42.855 -2.803 -1.474 1.00 35.04 113 SER A C 1
ATOM 924 O O . SER A 1 146 ? -43.809 -3.266 -2.106 1.00 40.85 113 SER A O 1
ATOM 927 N N . GLN B 1 24 ? -27.806 -4.785 -17.134 1.00 37.26 1 GLN B N 1
ATOM 928 C CA . GLN B 1 24 ? -26.657 -4.909 -16.249 1.00 36.22 1 GLN B CA 1
ATOM 929 C C . GLN B 1 24 ? -26.353 -6.380 -15.972 1.00 36.01 1 GLN B C 1
ATOM 930 O O . GLN B 1 24 ? -27.208 -7.124 -15.511 1.00 38.25 1 GLN B O 1
ATOM 936 N N . VAL B 1 25 ? -25.127 -6.805 -16.265 1.00 34.62 2 VAL B N 1
ATOM 937 C CA . VAL B 1 25 ? -24.703 -8.187 -16.038 1.00 34.54 2 VAL B CA 1
ATOM 938 C C . VAL B 1 25 ? -24.190 -8.368 -14.623 1.00 35.47 2 VAL B C 1
ATOM 939 O O . VAL B 1 25 ? -23.537 -7.485 -14.053 1.00 35.74 2 VAL B O 1
ATOM 943 N N . GLN B 1 26 ? -24.534 -9.519 -14.046 1.00 35.62 3 GLN B N 1
ATOM 944 C CA . GLN B 1 26 ? -24.056 -9.991 -12.756 1.00 34.17 3 GLN B CA 1
ATOM 945 C C . GLN B 1 26 ? -23.063 -11.112 -13.028 1.00 33.76 3 GLN B C 1
ATOM 946 O O . GLN B 1 26 ? -23.378 -12.056 -13.766 1.00 34.56 3 GLN B O 1
ATOM 952 N N . LEU B 1 27 ? -21.864 -11.001 -12.475 1.00 31.94 4 LEU B N 1
ATOM 953 C CA . LEU B 1 27 ? -20.787 -11.921 -12.799 1.00 30.59 4 LEU B CA 1
ATOM 954 C C . LEU B 1 27 ? -20.439 -12.773 -11.590 1.00 30.12 4 LEU B C 1
ATOM 955 O O . LEU B 1 27 ? -20.531 -12.324 -10.446 1.00 29.99 4 LEU B O 1
ATOM 960 N N . GLN B 1 28 ? -20.032 -14.010 -11.855 1.00 29.85 5 GLN B N 1
ATOM 961 C CA . GLN B 1 28 ? -19.583 -14.902 -10.793 1.00 29.07 5 GLN B CA 1
ATOM 962 C C . GLN B 1 28 ? -18.511 -15.821 -11.348 1.00 28.32 5 GLN B C 1
ATOM 963 O O . GLN B 1 28 ? -18.753 -16.545 -12.321 1.00 26.89 5 GLN B O 1
ATOM 969 N N . GLU B 1 29 ? -17.334 -15.785 -10.729 1.00 27.76 6 GLU B N 1
ATOM 970 C CA . GLU B 1 29 ? -16.214 -16.613 -11.145 1.00 26.95 6 GLU B CA 1
ATOM 971 C C . GLU B 1 29 ? -16.251 -17.951 -10.429 1.00 27.36 6 GLU B C 1
ATOM 972 O O . GLU B 1 29 ? -16.766 -18.069 -9.313 1.00 28.98 6 GLU B O 1
ATOM 978 N N . SER B 1 30 ? -15.693 -18.965 -11.081 1.00 25.90 7 SER B N 1
ATOM 979 C CA . SER B 1 30 ? -15.461 -20.244 -10.428 1.00 28.27 7 SER B CA 1
ATOM 980 C C . SER B 1 30 ? -14.300 -20.932 -11.132 1.00 26.64 7 SER B C 1
ATOM 981 O O . SER B 1 30 ? -13.840 -20.495 -12.189 1.00 24.93 7 SER B O 1
ATOM 984 N N . GLY B 1 31 ? -13.816 -22.008 -10.517 1.00 27.36 8 GLY B N 1
ATOM 985 C CA . GLY B 1 31 ? -12.751 -22.810 -11.086 1.00 26.96 8 GLY B CA 1
ATOM 986 C C . GLY B 1 31 ? -11.393 -22.609 -10.451 1.00 26.49 8 GLY B C 1
ATOM 987 O O . GLY B 1 31 ? -10.437 -23.285 -10.852 1.00 25.47 8 GLY B O 1
ATOM 988 N N . GLY B 1 32 ? -11.268 -21.714 -9.479 1.00 26.40 9 GLY B N 1
ATOM 989 C CA . GLY B 1 32 ? -9.998 -21.495 -8.821 1.00 27.29 9 GLY B CA 1
ATOM 990 C C . GLY B 1 32 ? -9.583 -22.673 -7.956 1.00 28.56 9 GLY B C 1
ATOM 991 O O . GLY B 1 32 ? -10.299 -23.660 -7.786 1.00 28.09 9 GLY B O 1
ATOM 992 N N . GLY B 1 33 ? -8.382 -22.560 -7.403 1.00 28.68 10 GLY B N 1
ATOM 993 C CA . GLY B 1 33 ? -7.900 -23.556 -6.471 1.00 29.18 10 GLY B CA 1
ATOM 994 C C . GLY B 1 33 ? -6.395 -23.474 -6.296 1.00 30.95 10 GLY B C 1
ATOM 995 O O . GLY B 1 33 ? -5.747 -22.512 -6.708 1.00 30.94 10 GLY B O 1
ATOM 996 N N . LEU B 1 34 ? -5.862 -24.519 -5.670 1.00 31.29 11 LEU B N 1
ATOM 997 C CA . LEU B 1 34 ? -4.442 -24.655 -5.366 1.00 32.05 11 LEU B CA 1
ATOM 998 C C . LEU B 1 34 ? -3.872 -25.773 -6.229 1.00 32.11 11 LEU B C 1
ATOM 999 O O . LEU B 1 34 ? -4.381 -26.897 -6.199 1.00 33.58 11 LEU B O 1
ATOM 1004 N N . VAL B 1 35 ? -2.820 -25.472 -6.990 1.00 31.70 12 VAL B N 1
ATOM 1005 C CA . VAL B 1 35 ? -2.286 -26.413 -7.970 1.00 31.48 12 VAL B CA 1
ATOM 1006 C C . VAL B 1 35 ? -0.765 -26.300 -8.025 1.00 32.89 12 VAL B C 1
ATOM 1007 O O . VAL B 1 35 ? -0.193 -25.238 -7.761 1.00 33.67 12 VAL B O 1
ATOM 1011 N N . GLN B 1 36 ? -0.102 -27.415 -8.347 1.00 34.27 13 GLN B N 1
ATOM 1012 C CA . GLN B 1 36 ? 1.352 -27.402 -8.479 1.00 36.12 13 GLN B CA 1
ATOM 1013 C C . GLN B 1 36 ? 1.790 -26.559 -9.669 1.00 34.45 13 GLN B C 1
ATOM 1014 O O . GLN B 1 36 ? 1.074 -26.425 -10.663 1.00 34.25 13 GLN B O 1
ATOM 1020 N N . ALA B 1 37 ? 3.000 -26.010 -9.569 1.00 36.82 14 ALA B N 1
ATOM 1021 C CA . ALA B 1 37 ? 3.600 -25.324 -10.705 1.00 35.57 14 ALA B CA 1
ATOM 1022 C C . ALA B 1 37 ? 3.645 -26.254 -11.910 1.00 35.45 14 ALA B C 1
ATOM 1023 O O . ALA B 1 37 ? 3.856 -27.462 -11.774 1.00 37.44 14 ALA B O 1
ATOM 1025 N N . GLY B 1 38 ? 3.418 -25.688 -13.095 1.00 34.25 15 GLY B N 1
ATOM 1026 C CA . GLY B 1 38 ? 3.336 -26.458 -14.316 1.00 34.20 15 GLY B CA 1
ATOM 1027 C C . GLY B 1 38 ? 1.966 -27.030 -14.612 1.00 32.59 15 GLY B C 1
ATOM 1028 O O . GLY B 1 38 ? 1.710 -27.432 -15.753 1.00 32.04 15 GLY B O 1
ATOM 1029 N N . GLY B 1 39 ? 1.078 -27.072 -13.624 1.00 32.18 16 GLY B N 1
ATOM 1030 C CA . GLY B 1 39 ? -0.257 -27.588 -13.825 1.00 30.74 16 GLY B CA 1
ATOM 1031 C C . GLY B 1 39 ? -1.145 -26.617 -14.578 1.00 28.91 16 GLY B C 1
ATOM 1032 O O . GLY B 1 39 ? -0.727 -25.557 -15.047 1.00 28.62 16 GLY B O 1
ATOM 1033 N N . SER B 1 40 ? -2.413 -27.003 -14.699 1.00 27.38 17 SER B N 1
ATOM 1034 C CA . SER B 1 40 ? -3.406 -26.206 -15.403 1.00 25.85 17 SER B CA 1
ATOM 1035 C C . SER B 1 40 ? -4.613 -25.966 -14.516 1.00 25.44 17 SER B C 1
ATOM 1036 O O . SER B 1 40 ? -4.860 -26.699 -13.560 1.00 23.85 17 SER B O 1
ATOM 1039 N N . LEU B 1 41 ? -5.379 -24.937 -14.874 1.00 24.40 18 LEU B N 1
ATOM 1040 C CA . LEU B 1 41 ? -6.706 -24.707 -14.327 1.00 23.39 18 LEU B CA 1
ATOM 1041 C C . LEU B 1 41 ? -7.590 -24.163 -15.442 1.00 24.30 18 LEU B C 1
ATOM 1042 O O . LEU B 1 41 ? -7.114 -23.796 -16.520 1.00 23.31 18 LEU B O 1
ATOM 1047 N N . ARG B 1 42 ? -8.893 -24.121 -15.187 1.00 23.66 19 ARG B N 1
ATOM 1048 C CA . ARG B 1 42 ? -9.827 -23.475 -16.105 1.00 23.85 19 ARG B CA 1
ATOM 1049 C C . ARG B 1 42 ? -10.837 -22.695 -15.279 1.00 23.73 19 ARG B C 1
ATOM 1050 O O . ARG B 1 42 ? -11.665 -23.289 -14.581 1.00 24.32 19 ARG B O 1
ATOM 1058 N N . LEU B 1 43 ? -10.762 -21.374 -15.348 1.00 22.95 20 LEU B N 1
ATOM 1059 C CA . LEU B 1 43 ? -11.732 -20.523 -14.682 1.00 22.66 20 LEU B CA 1
ATOM 1060 C C . LEU B 1 43 ? -12.916 -20.295 -15.602 1.00 23.95 20 LEU B C 1
ATOM 1061 O O . LEU B 1 43 ? -12.785 -20.291 -16.829 1.00 21.19 20 LEU B O 1
ATOM 1066 N N . SER B 1 44 ? -14.078 -20.106 -14.998 1.00 23.81 21 SER B N 1
ATOM 1067 C CA . SER B 1 44 ? -15.280 -19.766 -15.736 1.00 23.74 21 SER B CA 1
ATOM 1068 C C . SER B 1 44 ? -15.911 -18.548 -15.085 1.00 24.57 21 SER B C 1
ATOM 1069 O O . SER B 1 44 ? -15.821 -18.352 -13.868 1.00 23.15 21 SER B O 1
ATOM 1072 N N . CYS B 1 45 ? -16.524 -17.711 -15.910 1.00 23.35 22 CYS B N 1
ATOM 1073 C CA . CYS B 1 45 ? -17.234 -16.536 -15.426 1.00 24.27 22 CYS B CA 1
ATOM 1074 C C . CYS B 1 45 ? -18.653 -16.611 -15.960 1.00 25.72 22 CYS B C 1
ATOM 1075 O O . CYS B 1 45 ? -18.865 -16.489 -17.172 1.00 23.58 22 CYS B O 1
ATOM 1078 N N . ALA B 1 46 ? -19.613 -16.827 -15.067 1.00 24.10 23 ALA B N 1
ATOM 1079 C CA . ALA B 1 46 ? -21.006 -16.957 -15.456 1.00 27.30 23 ALA B CA 1
ATOM 1080 C C . ALA B 1 46 ? -21.691 -15.599 -15.389 1.00 29.40 23 ALA B C 1
ATOM 1081 O O . ALA B 1 46 ? -21.524 -14.857 -14.415 1.00 29.01 23 ALA B O 1
ATOM 1083 N N . ALA B 1 47 ? -22.451 -15.274 -16.429 1.00 29.29 24 ALA B N 1
ATOM 1084 C CA . ALA B 1 47 ? -23.303 -14.098 -16.425 1.00 30.29 24 ALA B CA 1
ATOM 1085 C C . ALA B 1 47 ? -24.710 -14.492 -16.007 1.00 32.29 24 ALA B C 1
ATOM 1086 O O . ALA B 1 47 ? -25.205 -15.558 -16.382 1.00 34.10 24 ALA B O 1
ATOM 1088 N N . SER B 1 48 ? -25.343 -13.633 -15.221 1.00 32.77 25 SER B N 1
ATOM 1089 C CA . SER B 1 48 ? -26.752 -13.757 -14.907 1.00 34.45 25 SER B CA 1
ATOM 1090 C C . SER B 1 48 ? -27.398 -12.395 -15.106 1.00 34.88 25 SER B C 1
ATOM 1091 O O . SER B 1 48 ? -26.719 -11.369 -15.221 1.00 35.35 25 SER B O 1
ATOM 1094 N N . GLY B 1 49 ? -28.719 -12.396 -15.161 1.00 35.54 26 GLY B N 1
ATOM 1095 C CA . GLY B 1 49 ? -29.451 -11.189 -15.538 1.00 37.12 26 GLY B CA 1
ATOM 1096 C C . GLY B 1 49 ? -29.452 -10.967 -17.031 1.00 35.84 26 GLY B C 1
ATOM 1097 O O . GLY B 1 49 ? -30.514 -10.758 -17.623 1.00 36.26 26 GLY B O 1
ATOM 1098 N N . GLN B 1 50 ? -28.277 -11.017 -17.658 1.00 35.48 27 GLN B N 1
ATOM 1099 C CA . GLN B 1 50 ? -28.123 -10.870 -19.100 1.00 35.78 27 GLN B CA 1
ATOM 1100 C C . GLN B 1 50 ? -27.031 -11.812 -19.588 1.00 33.99 27 GLN B C 1
ATOM 1101 O O . GLN B 1 50 ? -26.244 -12.344 -18.802 1.00 34.62 27 GLN B O 1
ATOM 1107 N N . THR B 1 51 ? -26.981 -12.005 -20.907 1.00 31.93 28 THR B N 1
ATOM 1108 C CA . THR B 1 51 ? -25.860 -12.703 -21.514 1.00 30.00 28 THR B CA 1
ATOM 1109 C C . THR B 1 51 ? -24.706 -11.726 -21.709 1.00 29.81 28 THR B C 1
ATOM 1110 O O . THR B 1 51 ? -24.849 -10.515 -21.519 1.00 30.45 28 THR B O 1
ATOM 1114 N N . PHE B 1 52 ? -23.551 -12.259 -22.109 1.00 27.61 29 PHE B N 1
ATOM 1115 C CA . PHE B 1 52 ? -22.396 -11.409 -22.364 1.00 27.73 29 PHE B CA 1
ATOM 1116 C C . PHE B 1 52 ? -22.470 -10.689 -23.703 1.00 28.43 29 PHE B C 1
ATOM 1117 O O . PHE B 1 52 ? -21.577 -9.887 -24.001 1.00 26.55 29 PHE B O 1
ATOM 1125 N N . SER B 1 53 ? -23.486 -10.972 -24.516 1.00 29.34 30 SER B N 1
ATOM 1126 C CA . SER B 1 53 ? -23.609 -10.334 -25.820 1.00 29.87 30 SER B CA 1
ATOM 1127 C C . SER B 1 53 ? -23.703 -8.824 -25.646 1.00 29.64 30 SER B C 1
ATOM 1128 O O . SER B 1 53 ? -24.512 -8.327 -24.856 1.00 30.83 30 SER B O 1
ATOM 1131 N N . GLY B 1 54 ? -22.855 -8.094 -26.366 1.00 28.70 31 GLY B N 1
ATOM 1132 C CA . GLY B 1 54 ? -22.796 -6.654 -26.234 1.00 27.73 31 GLY B CA 1
ATOM 1133 C C . GLY B 1 54 ? -21.874 -6.145 -25.149 1.00 27.41 31 GLY B C 1
ATOM 1134 O O . GLY B 1 54 ? -21.871 -4.938 -24.881 1.00 26.78 31 GLY B O 1
ATOM 1135 N N . TYR B 1 55 ? -21.090 -7.019 -24.519 1.00 25.51 32 TYR B N 1
ATOM 1136 C CA . TYR B 1 55 ? -20.169 -6.637 -23.460 1.00 26.02 32 TYR B CA 1
ATOM 1137 C C . TYR B 1 55 ? -18.760 -7.081 -23.807 1.00 25.39 32 TYR B C 1
ATOM 1138 O O . TYR B 1 55 ? -18.562 -8.147 -24.400 1.00 25.96 32 TYR B O 1
ATOM 1147 N N . VAL B 1 56 ? -17.788 -6.270 -23.419 1.00 23.50 33 VAL B N 1
ATOM 1148 C CA . VAL B 1 56 ? -16.413 -6.733 -23.326 1.00 23.38 33 VAL B CA 1
ATOM 1149 C C . VAL B 1 56 ? -16.267 -7.487 -22.014 1.00 24.92 33 VAL B C 1
ATOM 1150 O O . VAL B 1 56 ? -16.697 -7.003 -20.960 1.00 24.85 33 VAL B O 1
ATOM 1154 N N . THR B 1 57 ? -15.683 -8.681 -22.069 1.00 22.77 34 THR B N 1
ATOM 1155 C CA . THR B 1 57 ? -15.416 -9.464 -20.869 1.00 23.33 34 THR B CA 1
ATOM 1156 C C . THR B 1 57 ? -13.913 -9.601 -20.687 1.00 22.61 34 THR B C 1
ATOM 1157 O O . THR B 1 57 ? -13.213 -10.076 -21.587 1.00 21.71 34 THR B O 1
ATOM 1161 N N . GLY B 1 58 ? -13.420 -9.182 -19.527 1.00 23.14 35 GLY B N 1
ATOM 1162 C CA . GLY B 1 58 ? -12.004 -9.223 -19.233 1.00 22.83 35 GLY B CA 1
ATOM 1163 C C . GLY B 1 58 ? -11.715 -10.027 -17.981 1.00 23.17 35 GLY B C 1
ATOM 1164 O O . GLY B 1 58 ? -12.543 -10.113 -17.070 1.00 23.15 35 GLY B O 1
ATOM 1165 N N . TRP B 1 59 ? -10.530 -10.621 -17.946 1.00 22.48 36 TRP B N 1
ATOM 1166 C CA . TRP B 1 59 ? -10.008 -11.263 -16.751 1.00 23.67 36 TRP B CA 1
ATOM 1167 C C . TRP B 1 59 ? -8.885 -10.401 -16.198 1.00 23.45 36 TRP B C 1
ATOM 1168 O O . TRP B 1 59 ? -7.987 -9.993 -16.943 1.00 22.82 36 TRP B O 1
ATOM 1179 N N . PHE B 1 60 ? -8.952 -10.113 -14.901 1.00 23.98 37 PHE B N 1
ATOM 1180 C CA . PHE B 1 60 ? -7.911 -9.403 -14.178 1.00 25.09 37 PHE B CA 1
ATOM 1181 C C . PHE B 1 60 ? -7.477 -10.254 -12.993 1.00 26.59 37 PHE B C 1
ATOM 1182 O O . PHE B 1 60 ? -8.190 -11.171 -12.572 1.00 25.90 37 PHE B O 1
ATOM 1190 N N . ARG B 1 61 ? -6.299 -9.952 -12.451 1.00 26.49 38 ARG B N 1
ATOM 1191 C CA . ARG B 1 61 ? -5.821 -10.679 -11.286 1.00 27.82 38 ARG B CA 1
ATOM 1192 C C . ARG B 1 61 ? -5.140 -9.713 -10.333 1.00 29.75 38 ARG B C 1
ATOM 1193 O O . ARG B 1 61 ? -4.573 -8.698 -10.747 1.00 30.65 38 ARG B O 1
ATOM 1201 N N . GLN B 1 62 ? -5.204 -10.045 -9.046 1.00 29.49 39 GLN B N 1
ATOM 1202 C CA . GLN B 1 62 ? -4.682 -9.173 -8.003 1.00 32.35 39 GLN B CA 1
ATOM 1203 C C . GLN B 1 62 ? -4.095 -10.016 -6.884 1.00 33.09 39 GLN B C 1
ATOM 1204 O O . GLN B 1 62 ? -4.815 -10.784 -6.240 1.00 31.52 39 GLN B O 1
ATOM 1210 N N . ALA B 1 63 ? -2.791 -9.874 -6.672 1.00 35.15 40 ALA B N 1
ATOM 1211 C CA . ALA B 1 63 ? -2.051 -10.441 -5.559 1.00 36.52 40 ALA B CA 1
ATOM 1212 C C . ALA B 1 63 ? -2.126 -9.510 -4.356 1.00 38.82 40 ALA B C 1
ATOM 1213 O O . ALA B 1 63 ? -2.421 -8.318 -4.498 1.00 39.48 40 ALA B O 1
ATOM 1215 N N . PRO B 1 64 ? -1.882 -10.023 -3.149 1.00 39.53 41 PRO B N 1
ATOM 1216 C CA . PRO B 1 64 ? -1.975 -9.171 -1.955 1.00 41.36 41 PRO B CA 1
ATOM 1217 C C . PRO B 1 64 ? -1.000 -8.006 -2.045 1.00 42.27 41 PRO B C 1
ATOM 1218 O O . PRO B 1 64 ? 0.170 -8.186 -2.385 1.00 43.69 41 PRO B O 1
ATOM 1222 N N . GLY B 1 65 ? -1.489 -6.806 -1.737 1.00 41.38 42 GLY B N 1
ATOM 1223 C CA . GLY B 1 65 ? -0.660 -5.620 -1.766 1.00 44.57 42 GLY B CA 1
ATOM 1224 C C . GLY B 1 65 ? -0.525 -4.969 -3.125 1.00 44.68 42 GLY B C 1
ATOM 1225 O O . GLY B 1 65 ? 0.011 -3.854 -3.211 1.00 45.78 42 GLY B O 1
ATOM 1226 N N . LYS B 1 66 ? -0.972 -5.631 -4.186 1.00 44.40 43 LYS B N 1
ATOM 1227 C CA . LYS B 1 66 ? -0.784 -5.155 -5.547 1.00 44.43 43 LYS B CA 1
ATOM 1228 C C . LYS B 1 66 ? -2.087 -4.561 -6.050 1.00 44.63 43 LYS B C 1
ATOM 1229 O O . LYS B 1 66 ? -3.077 -4.453 -5.325 1.00 45.50 43 LYS B O 1
ATOM 1235 N N . GLU B 1 67 ? -2.107 -4.193 -7.315 1.00 44.78 44 GLU B N 1
ATOM 1236 C CA . GLU B 1 67 ? -3.358 -3.798 -7.920 1.00 43.45 44 GLU B CA 1
ATOM 1237 C C . GLU B 1 67 ? -3.723 -4.770 -9.027 1.00 37.25 44 GLU B C 1
ATOM 1238 O O . GLU B 1 67 ? -2.990 -5.715 -9.330 1.00 38.33 44 GLU B O 1
ATOM 1244 N N . ARG B 1 68 ? -4.901 -4.551 -9.598 1.00 35.88 45 ARG B N 1
ATOM 1245 C CA . ARG B 1 68 ? -5.473 -5.500 -10.540 1.00 34.03 45 ARG B CA 1
ATOM 1246 C C . ARG B 1 68 ? -4.802 -5.333 -11.891 1.00 33.38 45 ARG B C 1
ATOM 1247 O O . ARG B 1 68 ? -4.903 -4.271 -12.514 1.00 33.84 45 ARG B O 1
ATOM 1255 N N . GLU B 1 69 ? -4.117 -6.371 -12.345 1.00 31.05 46 GLU B N 1
ATOM 1256 C CA . GLU B 1 69 ? -3.466 -6.290 -13.636 1.00 31.99 46 GLU B CA 1
ATOM 1257 C C . GLU B 1 69 ? -4.281 -7.043 -14.675 1.00 29.98 46 GLU B C 1
ATOM 1258 O O . GLU B 1 69 ? -4.930 -8.053 -14.385 1.00 27.35 46 GLU B O 1
ATOM 1264 N N . PHE B 1 70 ? -4.274 -6.502 -15.884 1.00 29.51 47 PHE B N 1
ATOM 1265 C CA . PHE B 1 70 ? -4.975 -7.124 -16.991 1.00 27.28 47 PHE B CA 1
ATOM 1266 C C . PHE B 1 70 ? -4.384 -8.495 -17.289 1.00 26.70 47 PHE B C 1
ATOM 1267 O O . PHE B 1 70 ? -3.169 -8.696 -17.211 1.00 27.49 47 PHE B O 1
ATOM 1275 N N . VAL B 1 71 ? -5.254 -9.448 -17.619 1.00 24.83 48 VAL B N 1
ATOM 1276 C CA . VAL B 1 71 ? -4.809 -10.769 -18.050 1.00 24.43 48 VAL B CA 1
ATOM 1277 C C . VAL B 1 71 ? -5.243 -11.035 -19.489 1.00 24.74 48 VAL B C 1
ATOM 1278 O O . VAL B 1 71 ? -4.409 -11.333 -20.352 1.00 24.22 48 VAL B O 1
ATOM 1282 N N . ALA B 1 72 ? -6.547 -10.950 -19.753 1.00 23.13 49 ALA B N 1
ATOM 1283 C CA . ALA B 1 72 ? -7.075 -11.241 -21.083 1.00 23.19 49 ALA B CA 1
ATOM 1284 C C . ALA B 1 72 ? -8.481 -10.672 -21.197 1.00 23.00 49 ALA B C 1
ATOM 1285 O O . ALA B 1 72 ? -9.167 -10.467 -20.189 1.00 22.19 49 ALA B O 1
ATOM 1287 N N . LEU B 1 73 ? -8.913 -10.432 -22.439 1.00 22.40 50 LEU B N 1
ATOM 1288 C CA . LEU B 1 73 ? -10.290 -10.026 -22.679 1.00 22.65 50 LEU B CA 1
ATOM 1289 C C . LEU B 1 73 ? -10.798 -10.631 -23.979 1.00 22.30 50 LEU B C 1
ATOM 1290 O O . LEU B 1 73 ? -10.033 -10.964 -24.890 1.00 22.07 50 LEU B O 1
ATOM 1295 N N . ILE B 1 74 ? -12.117 -10.746 -24.061 1.00 21.16 51 ILE B N 1
ATOM 1296 C CA . ILE B 1 74 ? -12.787 -11.128 -25.293 1.00 23.14 51 ILE B CA 1
ATOM 1297 C C . ILE B 1 74 ? -13.860 -10.087 -25.562 1.00 23.31 51 ILE B C 1
ATOM 1298 O O . ILE B 1 74 ? -14.589 -9.685 -24.646 1.00 23.28 51 ILE B O 1
ATOM 1303 N N . ALA B 1 75 ? -13.922 -9.619 -26.802 1.00 22.65 52 ALA B N 1
ATOM 1304 C CA . ALA B 1 75 ? -14.828 -8.556 -27.202 1.00 23.97 52 ALA B CA 1
ATOM 1305 C C . ALA B 1 75 ? -15.451 -8.907 -28.546 1.00 25.33 52 ALA B C 1
ATOM 1306 O O . ALA B 1 75 ? -14.965 -9.783 -29.270 1.00 24.33 52 ALA B O 1
ATOM 1308 N N . TRP B 1 76 a -16.534 -8.197 -28.869 1.00 24.77 52 TRP B N 1
ATOM 1309 C CA . TRP B 1 76 a -17.250 -8.375 -30.132 1.00 26.09 52 TRP B CA 1
ATOM 1310 C C . TRP B 1 76 a -17.646 -9.836 -30.333 1.00 26.32 52 TRP B C 1
ATOM 1311 O O . TRP B 1 76 a -17.544 -10.383 -31.433 1.00 26.77 52 TRP B O 1
ATOM 1322 N N . SER B 1 77 ? -18.092 -10.471 -29.246 1.00 27.20 53 SER B N 1
ATOM 1323 C CA . SER B 1 77 ? -18.518 -11.875 -29.238 1.00 28.69 53 SER B CA 1
ATOM 1324 C C . SER B 1 77 ? -17.427 -12.812 -29.757 1.00 28.98 53 SER B C 1
ATOM 1325 O O . SER B 1 77 ? -17.722 -13.877 -30.313 1.00 29.92 53 SER B O 1
ATOM 1328 N N . GLY B 1 78 ? -16.160 -12.431 -29.584 1.00 25.79 54 GLY B N 1
ATOM 1329 C CA . GLY B 1 78 ? -15.047 -13.204 -30.101 1.00 26.35 54 GLY B CA 1
ATOM 1330 C C . GLY B 1 78 ? -14.320 -12.598 -31.288 1.00 26.00 54 GLY B C 1
ATOM 1331 O O . GLY B 1 78 ? -13.346 -13.198 -31.756 1.00 25.57 54 GLY B O 1
ATOM 1332 N N . GLY B 1 79 ? -14.740 -11.433 -31.788 1.00 23.85 55 GLY B N 1
ATOM 1333 C CA . GLY B 1 79 ? -14.012 -10.791 -32.869 1.00 25.27 55 GLY B CA 1
ATOM 1334 C C . GLY B 1 79 ? -12.678 -10.193 -32.460 1.00 26.45 55 GLY B C 1
ATOM 1335 O O . GLY B 1 79 ? -11.837 -9.928 -33.329 1.00 25.84 55 GLY B O 1
ATOM 1336 N N . ARG B 1 80 ? -12.469 -9.963 -31.163 1.00 24.46 56 ARG B N 1
ATOM 1337 C CA . ARG B 1 80 ? -11.242 -9.356 -30.656 1.00 25.59 56 ARG B CA 1
ATOM 1338 C C . ARG B 1 80 ? -10.851 -10.069 -29.372 1.00 24.94 56 ARG B C 1
ATOM 1339 O O . ARG B 1 80 ? -11.656 -10.156 -28.440 1.00 23.32 56 ARG B O 1
ATOM 1347 N N . LEU B 1 81 ? -9.631 -10.594 -29.328 1.00 25.29 57 LEU B N 1
ATOM 1348 C CA . LEU B 1 81 ? -9.103 -11.259 -28.146 1.00 24.96 57 LEU B CA 1
ATOM 1349 C C . LEU B 1 81 ? -7.761 -10.629 -27.815 1.00 26.99 57 LEU B C 1
ATOM 1350 O O . LEU B 1 81 ? -6.884 -10.547 -28.682 1.00 27.42 57 LEU B O 1
ATOM 1355 N N . TYR B 1 82 ? -7.608 -10.169 -26.572 1.00 26.71 58 TYR B N 1
ATOM 1356 C CA . TYR B 1 82 ? -6.373 -9.555 -26.104 1.00 28.04 58 TYR B CA 1
ATOM 1357 C C . TYR B 1 82 ? -5.769 -10.414 -25.001 1.00 27.75 58 TYR B C 1
ATOM 1358 O O . TYR B 1 82 ? -6.494 -10.950 -24.155 1.00 25.40 58 TYR B O 1
ATOM 1367 N N . TYR B 1 83 ? -4.448 -10.518 -25.004 1.00 28.17 59 TYR B N 1
ATOM 1368 C CA . TYR B 1 83 ? -3.738 -11.265 -23.946 1.00 27.71 59 TYR B CA 1
ATOM 1369 C C . TYR B 1 83 ? -2.575 -10.407 -23.445 1.00 29.60 59 TYR B C 1
ATOM 1370 O O . TYR B 1 83 ? -1.908 -9.768 -24.252 1.00 29.68 59 TYR B O 1
ATOM 1379 N N . ALA B 1 84 ? -2.377 -10.391 -22.135 1.00 28.29 60 ALA B N 1
ATOM 1380 C CA . ALA B 1 84 ? -1.223 -9.680 -21.565 1.00 30.26 60 ALA B CA 1
ATOM 1381 C C . ALA B 1 84 ? 0.038 -10.446 -21.946 1.00 32.69 60 ALA B C 1
ATOM 1382 O O . ALA B 1 84 ? -0.035 -11.665 -22.119 1.00 31.27 60 ALA B O 1
ATOM 1384 N N . ASP B 1 85 ? 1.165 -9.748 -22.002 1.00 34.50 61 ASP B N 1
ATOM 1385 C CA . ASP B 1 85 ? 2.457 -10.370 -22.377 1.00 36.75 61 ASP B CA 1
ATOM 1386 C C . ASP B 1 85 ? 2.783 -11.495 -21.400 1.00 35.90 61 ASP B C 1
ATOM 1387 O O . ASP B 1 85 ? 3.380 -12.473 -21.826 1.00 37.45 61 ASP B O 1
ATOM 1392 N N . SER B 1 86 ? 2.409 -11.335 -20.141 1.00 35.00 62 SER B N 1
ATOM 1393 C CA . SER B 1 86 ? 2.684 -12.348 -19.096 1.00 38.80 62 SER B CA 1
ATOM 1394 C C . SER B 1 86 ? 2.011 -13.687 -19.408 1.00 34.56 62 SER B C 1
ATOM 1395 O O . SER B 1 86 ? 2.523 -14.704 -18.946 1.00 34.58 62 SER B O 1
ATOM 1398 N N . VAL B 1 87 ? 0.894 -13.671 -20.127 1.00 32.15 63 VAL B N 1
ATOM 1399 C CA . VAL B 1 87 ? 0.079 -14.914 -20.284 1.00 30.77 63 VAL B CA 1
ATOM 1400 C C . VAL B 1 87 ? -0.031 -15.405 -21.731 1.00 30.94 63 VAL B C 1
ATOM 1401 O O . VAL B 1 87 ? -0.608 -16.472 -21.933 1.00 28.98 63 VAL B O 1
ATOM 1405 N N . GLN B 1 88 ? 0.523 -14.672 -22.682 1.00 31.74 64 GLN B N 1
ATOM 1406 C CA . GLN B 1 88 ? 0.353 -15.089 -24.091 1.00 33.18 64 GLN B CA 1
ATOM 1407 C C . GLN B 1 88 ? 0.937 -16.488 -24.266 1.00 33.03 64 GLN B C 1
ATOM 1408 O O . GLN B 1 88 ? 2.061 -16.719 -23.812 1.00 33.29 64 GLN B O 1
ATOM 1414 N N . GLY B 1 89 ? 0.172 -17.386 -24.884 1.00 32.97 65 GLY B N 1
ATOM 1415 C CA . GLY B 1 89 ? 0.668 -18.732 -25.208 1.00 32.30 65 GLY B CA 1
ATOM 1416 C C . GLY B 1 89 ? 0.415 -19.749 -24.119 1.00 33.17 65 GLY B C 1
ATOM 1417 O O . GLY B 1 89 ? 0.484 -20.940 -24.424 1.00 32.30 65 GLY B O 1
ATOM 1418 N N . ARG B 1 90 ? 0.107 -19.289 -22.907 1.00 29.64 66 ARG B N 1
ATOM 1419 C CA . ARG B 1 90 ? -0.222 -20.213 -21.798 1.00 28.91 66 ARG B CA 1
ATOM 1420 C C . ARG B 1 90 ? -1.731 -20.150 -21.504 1.00 26.84 66 ARG B C 1
ATOM 1421 O O . ARG B 1 90 ? -2.283 -21.179 -21.130 1.00 26.85 66 ARG B O 1
ATOM 1429 N N . PHE B 1 91 ? -2.338 -18.970 -21.622 1.00 25.88 67 PHE B N 1
ATOM 1430 C CA . PHE B 1 91 ? -3.746 -18.817 -21.284 1.00 24.81 67 PHE B CA 1
ATOM 1431 C C . PHE B 1 91 ? -4.570 -18.660 -22.559 1.00 24.93 67 PHE B C 1
ATOM 1432 O O . PHE B 1 91 ? -4.102 -18.097 -23.553 1.00 23.86 67 PHE B O 1
ATOM 1440 N N . THR B 1 92 ? -5.813 -19.145 -22.513 1.00 22.93 68 THR B N 1
ATOM 1441 C CA . THR B 1 92 ? -6.750 -19.007 -23.626 1.00 23.29 68 THR B CA 1
ATOM 1442 C C . THR B 1 92 ? -8.100 -18.565 -23.085 1.00 22.59 68 THR B C 1
ATOM 1443 O O . THR B 1 92 ? -8.652 -19.213 -22.189 1.00 21.38 68 THR B O 1
ATOM 1447 N N . ILE B 1 93 ? -8.626 -17.465 -23.618 1.00 21.36 69 ILE B N 1
ATOM 1448 C CA . ILE B 1 93 ? -9.945 -16.964 -23.245 1.00 21.97 69 ILE B CA 1
ATOM 1449 C C . ILE B 1 93 ? -10.935 -17.390 -24.316 1.00 22.01 69 ILE B C 1
ATOM 1450 O O . ILE B 1 93 ? -10.601 -17.434 -25.508 1.00 21.96 69 ILE B O 1
ATOM 1455 N N . SER B 1 94 ? -12.152 -17.724 -23.899 1.00 21.01 70 SER B N 1
ATOM 1456 C CA . SER B 1 94 ? -13.163 -18.170 -24.849 1.00 22.65 70 SER B CA 1
ATOM 1457 C C . SER B 1 94 ? -14.540 -17.936 -24.250 1.00 23.77 70 SER B C 1
ATOM 1458 O O . SER B 1 94 ? -14.678 -17.582 -23.078 1.00 21.04 70 SER B O 1
ATOM 1461 N N . ARG B 1 95 ? -15.561 -18.145 -25.078 1.00 23.79 71 ARG B N 1
ATOM 1462 C CA . ARG B 1 95 ? -16.947 -18.064 -24.652 1.00 23.55 71 ARG B CA 1
ATOM 1463 C C . ARG B 1 95 ? -17.667 -19.332 -25.078 1.00 25.59 71 ARG B C 1
ATOM 1464 O O . ARG B 1 95 ? -17.205 -20.064 -25.958 1.00 26.22 71 ARG B O 1
ATOM 1472 N N . ASP B 1 96 ? -18.820 -19.583 -24.472 1.00 24.93 72 ASP B N 1
ATOM 1473 C CA . ASP B 1 96 ? -19.649 -20.652 -24.998 1.00 27.14 72 ASP B CA 1
ATOM 1474 C C . ASP B 1 96 ? -20.597 -20.088 -26.054 1.00 28.32 72 ASP B C 1
ATOM 1475 O O . ASP B 1 96 ? -20.668 -18.879 -26.283 1.00 26.84 72 ASP B O 1
ATOM 1480 N N . ASN B 1 97 ? -21.334 -20.988 -26.702 1.00 29.65 73 ASN B N 1
ATOM 1481 C CA . ASN B 1 97 ? -22.171 -20.576 -27.821 1.00 30.58 73 ASN B CA 1
ATOM 1482 C C . ASN B 1 97 ? -23.281 -19.634 -27.374 1.00 30.49 73 ASN B C 1
ATOM 1483 O O . ASN B 1 97 ? -23.641 -18.710 -28.111 1.00 29.43 73 ASN B O 1
ATOM 1488 N N . ALA B 1 98 ? -23.820 -19.836 -26.172 1.00 30.81 74 ALA B N 1
ATOM 1489 C CA . ALA B 1 98 ? -24.910 -18.996 -25.693 1.00 30.54 74 ALA B CA 1
ATOM 1490 C C . ALA B 1 98 ? -24.431 -17.653 -25.165 1.00 29.69 74 ALA B C 1
ATOM 1491 O O . ALA B 1 98 ? -25.266 -16.807 -24.826 1.00 30.97 74 ALA B O 1
ATOM 1493 N N . GLU B 1 99 ? -23.117 -17.443 -25.093 1.00 28.46 75 GLU B N 1
ATOM 1494 C CA . GLU B 1 99 ? -22.530 -16.230 -24.525 1.00 28.20 75 GLU B CA 1
ATOM 1495 C C . GLU B 1 99 ? -23.004 -16.015 -23.091 1.00 28.26 75 GLU B C 1
ATOM 1496 O O . GLU B 1 99 ? -23.226 -14.887 -22.647 1.00 28.43 75 GLU B O 1
ATOM 1502 N N . THR B 1 100 ? -23.165 -17.117 -22.363 1.00 27.76 76 THR B N 1
ATOM 1503 C CA . THR B 1 100 ? -23.501 -17.073 -20.950 1.00 28.41 76 THR B CA 1
ATOM 1504 C C . THR B 1 100 ? -22.319 -17.396 -20.048 1.00 27.37 76 THR B C 1
ATOM 1505 O O . THR B 1 100 ? -22.427 -17.223 -18.828 1.00 27.89 76 THR B O 1
ATOM 1509 N N . THR B 1 101 ? -21.199 -17.844 -20.609 1.00 25.92 77 THR B N 1
ATOM 1510 C CA . THR B 1 101 ? -20.004 -18.163 -19.842 1.00 25.35 77 THR B CA 1
ATOM 1511 C C . THR B 1 101 ? -18.771 -17.729 -20.617 1.00 24.58 77 THR B C 1
ATOM 1512 O O . THR B 1 101 ? -18.706 -17.895 -21.839 1.00 23.84 77 THR B O 1
ATOM 1516 N N . VAL B 1 102 ? -17.794 -17.179 -19.902 1.00 22.53 78 VAL B N 1
ATOM 1517 C CA . VAL B 1 102 ? -16.483 -16.871 -20.459 1.00 22.74 78 VAL B CA 1
ATOM 1518 C C . VAL B 1 102 ? -15.450 -17.677 -19.688 1.00 23.34 78 VAL B C 1
ATOM 1519 O O . VAL B 1 102 ? -15.480 -17.713 -18.450 1.00 22.67 78 VAL B O 1
ATOM 1523 N N . TYR B 1 103 ? -14.551 -18.335 -20.413 1.00 21.57 79 TYR B N 1
ATOM 1524 C CA . TYR B 1 103 ? -13.579 -19.227 -19.802 1.00 22.05 79 TYR B CA 1
ATOM 1525 C C . TYR B 1 103 ? -12.179 -18.645 -19.905 1.00 22.96 79 TYR B C 1
ATOM 1526 O O . TYR B 1 103 ? -11.862 -17.896 -20.835 1.00 20.43 79 TYR B O 1
ATOM 1535 N N . LEU B 1 104 ? -11.342 -18.994 -18.934 1.00 21.07 80 LEU B N 1
ATOM 1536 C CA . LEU B 1 104 ? -9.907 -18.744 -19.021 1.00 21.48 80 LEU B CA 1
ATOM 1537 C C . LEU B 1 104 ? -9.196 -20.065 -18.742 1.00 22.65 80 LEU B C 1
ATOM 1538 O O . LEU B 1 104 ? -9.136 -20.521 -17.595 1.00 21.79 80 LEU B O 1
ATOM 1543 N N . GLN B 1 105 ? -8.683 -20.687 -19.796 1.00 21.62 81 GLN B N 1
ATOM 1544 C CA . GLN B 1 105 ? -7.844 -21.866 -19.653 1.00 23.89 81 GLN B CA 1
ATOM 1545 C C . GLN B 1 105 ? -6.423 -21.435 -19.337 1.00 23.96 81 GLN B C 1
ATOM 1546 O O . GLN B 1 105 ? -5.851 -20.605 -20.043 1.00 24.09 81 GLN B O 1
ATOM 1552 N N . MET B 1 106 ? -5.852 -21.990 -18.276 1.00 23.34 82 MET B N 1
ATOM 1553 C CA . MET B 1 106 ? -4.546 -21.559 -17.787 1.00 24.87 82 MET B CA 1
ATOM 1554 C C . MET B 1 106 ? -3.616 -22.761 -17.765 1.00 25.82 82 MET B C 1
ATOM 1555 O O . MET B 1 106 ? -3.770 -23.649 -16.925 1.00 25.46 82 MET B O 1
ATOM 1560 N N . ASN B 1 107 a -2.651 -22.791 -18.678 1.00 25.15 82 ASN B N 1
ATOM 1561 C CA . ASN B 1 107 a -1.675 -23.867 -18.729 1.00 26.26 82 ASN B CA 1
ATOM 1562 C C . ASN B 1 107 a -0.324 -23.372 -18.234 1.00 27.84 82 ASN B C 1
ATOM 1563 O O . ASN B 1 107 a -0.073 -22.168 -18.154 1.00 27.33 82 ASN B O 1
ATOM 1568 N N . SER B 1 108 b 0.545 -24.327 -17.900 1.00 28.14 82 SER B N 1
ATOM 1569 C CA . SER B 1 108 b 1.916 -24.040 -17.485 1.00 29.28 82 SER B CA 1
ATOM 1570 C C . SER B 1 108 b 1.943 -22.992 -16.377 1.00 30.01 82 SER B C 1
ATOM 1571 O O . SER B 1 108 b 2.635 -21.976 -16.463 1.00 30.82 82 SER B O 1
ATOM 1574 N N . LEU B 1 109 c 1.153 -23.239 -15.335 1.00 29.72 82 LEU B N 1
ATOM 1575 C CA . LEU B 1 109 c 1.028 -22.281 -14.247 1.00 31.10 82 LEU B CA 1
ATOM 1576 C C . LEU B 1 109 c 2.323 -22.184 -13.452 1.00 32.85 82 LEU B C 1
ATOM 1577 O O . LEU B 1 109 c 2.956 -23.195 -13.137 1.00 33.91 82 LEU B O 1
ATOM 1582 N N . LYS B 1 110 ? 2.714 -20.951 -13.133 1.00 33.92 83 LYS B N 1
ATOM 1583 C CA . LYS B 1 110 ? 3.883 -20.650 -12.325 1.00 35.84 83 LYS B CA 1
ATOM 1584 C C . LYS B 1 110 ? 3.465 -19.927 -11.050 1.00 35.95 83 LYS B C 1
ATOM 1585 O O . LYS B 1 110 ? 2.417 -19.276 -11.021 1.00 35.21 83 LYS B O 1
ATOM 1591 N N . PRO B 1 111 ? 4.252 -20.036 -9.977 1.00 37.64 84 PRO B N 1
ATOM 1592 C CA . PRO B 1 111 ? 3.954 -19.257 -8.764 1.00 36.97 84 PRO B CA 1
ATOM 1593 C C . PRO B 1 111 ? 3.700 -17.775 -9.020 1.00 39.05 84 PRO B C 1
ATOM 1594 O O . PRO B 1 111 ? 2.923 -17.165 -8.273 1.00 38.63 84 PRO B O 1
ATOM 1598 N N . GLU B 1 112 ? 4.312 -17.179 -10.054 1.00 40.12 85 GLU B N 1
ATOM 1599 C CA . GLU B 1 112 ? 3.961 -15.815 -10.444 1.00 40.64 85 GLU B CA 1
ATOM 1600 C C . GLU B 1 112 ? 2.462 -15.636 -10.632 1.00 36.81 85 GLU B C 1
ATOM 1601 O O . GLU B 1 112 ? 1.949 -14.519 -10.507 1.00 35.93 85 GLU B O 1
ATOM 1607 N N . ASP B 1 113 ? 1.757 -16.699 -11.008 1.00 34.65 86 ASP B N 1
ATOM 1608 C CA . ASP B 1 113 ? 0.354 -16.568 -11.370 1.00 33.42 86 ASP B CA 1
ATOM 1609 C C . ASP B 1 113 ? -0.578 -16.558 -10.167 1.00 31.98 86 ASP B C 1
ATOM 1610 O O . ASP B 1 113 ? -1.786 -16.362 -10.351 1.00 29.81 86 ASP B O 1
ATOM 1615 N N . THR B 1 114 ? -0.054 -16.768 -8.958 1.00 32.10 87 THR B N 1
ATOM 1616 C CA . THR B 1 114 ? -0.873 -16.745 -7.753 1.00 31.21 87 THR B CA 1
ATOM 1617 C C . THR B 1 114 ? -1.501 -15.369 -7.576 1.00 30.41 87 THR B C 1
ATOM 1618 O O . THR B 1 114 ? -0.797 -14.357 -7.512 1.00 30.70 87 THR B O 1
ATOM 1622 N N . ALA B 1 115 ? -2.823 -15.337 -7.476 1.00 28.84 88 ALA B N 1
ATOM 1623 C CA . ALA B 1 115 ? -3.566 -14.095 -7.317 1.00 29.24 88 ALA B CA 1
ATOM 1624 C C . ALA B 1 115 ? -5.032 -14.458 -7.175 1.00 28.06 88 ALA B C 1
ATOM 1625 O O . ALA B 1 115 ? -5.436 -15.598 -7.420 1.00 26.71 88 ALA B O 1
ATOM 1627 N N . VAL B 1 116 ? -5.825 -13.470 -6.779 1.00 27.86 89 VAL B N 1
ATOM 1628 C CA . VAL B 1 116 ? -7.272 -13.546 -6.914 1.00 27.80 89 VAL B CA 1
ATOM 1629 C C . VAL B 1 116 ? -7.613 -13.106 -8.331 1.00 27.26 89 VAL B C 1
ATOM 1630 O O . VAL B 1 116 ? -7.230 -12.009 -8.753 1.00 27.36 89 VAL B O 1
ATOM 1634 N N . TYR B 1 117 ? -8.320 -13.963 -9.065 1.00 26.37 90 TYR B N 1
ATOM 1635 C CA . TYR B 1 117 ? -8.696 -13.706 -10.448 1.00 25.76 90 TYR B CA 1
ATOM 1636 C C . TYR B 1 117 ? -10.131 -13.214 -10.525 1.00 25.71 90 TYR B C 1
ATOM 1637 O O . TYR B 1 117 ? -11.038 -13.825 -9.950 1.00 25.44 90 TYR B O 1
ATOM 1646 N N . TYR B 1 118 ? -10.328 -12.113 -11.244 1.00 25.69 91 TYR B N 1
ATOM 1647 C CA . TYR B 1 118 ? -11.609 -11.434 -11.320 1.00 26.02 91 TYR B CA 1
ATOM 1648 C C . TYR B 1 118 ? -12.109 -11.433 -12.751 1.00 26.04 91 TYR B C 1
ATOM 1649 O O . TYR B 1 118 ? -11.332 -11.246 -13.693 1.00 24.97 91 TYR B O 1
ATOM 1658 N N . CYS B 1 119 ? -13.409 -11.628 -12.899 1.00 25.56 92 CYS B N 1
ATOM 1659 C CA . CYS B 1 119 ? -14.104 -11.438 -14.158 1.00 25.54 92 CYS B CA 1
ATOM 1660 C C . CYS B 1 119 ? -14.746 -10.058 -14.158 1.00 26.31 92 CYS B C 1
ATOM 1661 O O . CYS B 1 119 ? -15.311 -9.628 -13.147 1.00 25.55 92 CYS B O 1
ATOM 1664 N N . ALA B 1 120 ? -14.647 -9.357 -15.287 1.00 24.58 93 ALA B N 1
ATOM 1665 C CA . ALA B 1 120 ? -15.157 -7.997 -15.377 1.00 24.79 93 ALA B CA 1
ATOM 1666 C C . ALA B 1 120 ? -15.786 -7.776 -16.742 1.00 24.79 93 ALA B C 1
ATOM 1667 O O . ALA B 1 120 ? -15.386 -8.394 -17.729 1.00 24.74 93 ALA B O 1
ATOM 1669 N N . ALA B 1 121 ? -16.772 -6.880 -16.791 1.00 24.63 94 ALA B N 1
ATOM 1670 C CA . ALA B 1 121 ? -17.521 -6.625 -18.012 1.00 25.14 94 ALA B CA 1
ATOM 1671 C C . ALA B 1 121 ? -17.755 -5.131 -18.187 1.00 25.81 94 ALA B C 1
ATOM 1672 O O . ALA B 1 121 ? -17.916 -4.388 -17.213 1.00 26.13 94 ALA B O 1
ATOM 1674 N N . LYS B 1 122 ? -17.789 -4.702 -19.447 1.00 25.44 95 LYS B N 1
ATOM 1675 C CA . LYS B 1 122 ? -18.094 -3.319 -19.774 1.00 26.68 95 LYS B CA 1
ATOM 1676 C C . LYS B 1 122 ? -18.653 -3.254 -21.188 1.00 26.95 95 LYS B C 1
ATOM 1677 O O . LYS B 1 122 ? -18.412 -4.134 -22.019 1.00 25.27 95 LYS B O 1
ATOM 1683 N N . ARG B 1 123 ? -19.410 -2.201 -21.445 1.00 27.60 96 ARG B N 1
ATOM 1684 C CA . ARG B 1 123 ? -19.816 -1.893 -22.803 1.00 27.77 96 ARG B CA 1
ATOM 1685 C C . ARG B 1 123 ? -18.773 -0.987 -23.447 1.00 29.42 96 ARG B C 1
ATOM 1686 O O . ARG B 1 123 ? -17.921 -0.406 -22.771 1.00 29.68 96 ARG B O 1
ATOM 1694 N N . GLY B 1 124 ? -18.839 -0.882 -24.771 1.00 29.37 97 GLY B N 1
ATOM 1695 C CA . GLY B 1 124 ? -17.921 -0.017 -25.486 1.00 30.44 97 GLY B CA 1
ATOM 1696 C C . GLY B 1 124 ? -16.563 -0.624 -25.790 1.00 31.05 97 GLY B C 1
ATOM 1697 O O . GLY B 1 124 ? -16.455 -1.814 -26.090 1.00 29.63 97 GLY B O 1
ATOM 1698 N N . GLY B 1 125 ? -15.514 0.191 -25.699 1.00 32.10 98 GLY B N 1
ATOM 1699 C CA . GLY B 1 125 ? -14.219 -0.220 -26.207 1.00 33.11 98 GLY B CA 1
ATOM 1700 C C . GLY B 1 125 ? -13.549 -1.279 -25.351 1.00 32.22 98 GLY B C 1
ATOM 1701 O O . GLY B 1 125 ? -13.698 -1.327 -24.129 1.00 30.36 98 GLY B O 1
ATOM 1702 N N . ALA B 1 126 ? -12.794 -2.147 -26.023 1.00 32.17 99 ALA B N 1
ATOM 1703 C CA . ALA B 1 126 ? -11.982 -3.164 -25.359 1.00 31.22 99 ALA B CA 1
ATOM 1704 C C . ALA B 1 126 ? -10.700 -2.501 -24.878 1.00 32.55 99 ALA B C 1
ATOM 1705 O O . ALA B 1 126 ? -9.760 -2.304 -25.650 1.00 33.46 99 ALA B O 1
ATOM 1707 N N . VAL B 1 127 ? -10.660 -2.133 -23.603 1.00 31.98 100 VAL B N 1
ATOM 1708 C CA . VAL B 1 127 ? -9.480 -1.519 -23.014 1.00 34.02 100 VAL B CA 1
ATOM 1709 C C . VAL B 1 127 ? -8.957 -2.439 -21.920 1.00 32.35 100 VAL B C 1
ATOM 1710 O O . VAL B 1 127 ? -9.673 -3.301 -21.404 1.00 29.93 100 VAL B O 1
ATOM 1714 N N . THR B 1 128 a -7.681 -2.270 -21.583 1.00 32.93 100 THR B N 1
ATOM 1715 C CA . THR B 1 128 a -7.022 -3.178 -20.654 1.00 31.14 100 THR B CA 1
ATOM 1716 C C . THR B 1 128 a -6.903 -2.617 -19.242 1.00 32.36 100 THR B C 1
ATOM 1717 O O . THR B 1 128 a -6.294 -3.268 -18.386 1.00 32.54 100 THR B O 1
ATOM 1721 N N . ALA B 1 129 b -7.464 -1.443 -18.969 1.00 32.95 100 ALA B N 1
ATOM 1722 C CA . ALA B 1 129 b -7.347 -0.824 -17.652 1.00 32.76 100 ALA B CA 1
ATOM 1723 C C . ALA B 1 129 b -8.577 -1.166 -16.815 1.00 32.63 100 ALA B C 1
ATOM 1724 O O . ALA B 1 129 b -9.710 -0.891 -17.226 1.00 32.58 100 ALA B O 1
ATOM 1726 N N . ALA B 1 130 c -8.347 -1.752 -15.632 1.00 32.39 100 ALA B N 1
ATOM 1727 C CA . ALA B 1 130 c -9.448 -2.243 -14.802 1.00 31.73 100 ALA B CA 1
ATOM 1728 C C . ALA B 1 130 c -10.416 -1.135 -14.415 1.00 31.92 100 ALA B C 1
ATOM 1729 O O . ALA B 1 130 c -11.604 -1.395 -14.196 1.00 31.45 100 ALA B O 1
ATOM 1731 N N . GLU B 1 131 d -9.934 0.103 -14.331 1.00 33.34 100 GLU B N 1
ATOM 1732 C CA . GLU B 1 131 d -10.756 1.202 -13.847 1.00 35.57 100 GLU B CA 1
ATOM 1733 C C . GLU B 1 131 d -11.913 1.542 -14.783 1.00 35.06 100 GLU B C 1
ATOM 1734 O O . GLU B 1 131 d -12.872 2.191 -14.349 1.00 35.25 100 GLU B O 1
ATOM 1740 N N . TRP B 1 132 e -11.850 1.136 -16.049 1.00 34.29 100 TRP B N 1
ATOM 1741 C CA . TRP B 1 132 e -12.922 1.429 -16.992 1.00 33.88 100 TRP B CA 1
ATOM 1742 C C . TRP B 1 132 e -14.017 0.372 -17.004 1.00 31.94 100 TRP B C 1
ATOM 1743 O O . TRP B 1 132 e -15.015 0.545 -17.714 1.00 31.49 100 TRP B O 1
ATOM 1754 N N . TYR B 1 133 f -13.855 -0.713 -16.250 1.00 30.96 100 TYR B N 1
ATOM 1755 C CA . TYR B 1 133 f -14.824 -1.799 -16.238 1.00 29.19 100 TYR B CA 1
ATOM 1756 C C . TYR B 1 133 f -15.863 -1.556 -15.153 1.00 29.87 100 TYR B C 1
ATOM 1757 O O . TYR B 1 133 f -15.519 -1.254 -14.004 1.00 29.78 100 TYR B O 1
ATOM 1766 N N . ASP B 1 134 ? -17.133 -1.687 -15.528 1.00 29.30 101 ASP B N 1
ATOM 1767 C CA . ASP B 1 134 ? -18.243 -1.308 -14.667 1.00 29.94 101 ASP B CA 1
ATOM 1768 C C . ASP B 1 134 ? -18.736 -2.441 -13.783 1.00 28.94 101 ASP B C 1
ATOM 1769 O O . ASP B 1 134 ? -19.228 -2.180 -12.681 1.00 28.70 101 ASP B O 1
ATOM 1774 N N . TYR B 1 135 ? -18.638 -3.684 -14.241 1.00 27.15 102 TYR B N 1
ATOM 1775 C CA . TYR B 1 135 ? -19.212 -4.825 -13.544 1.00 28.45 102 TYR B CA 1
ATOM 1776 C C . TYR B 1 135 ? -18.106 -5.797 -13.180 1.00 28.37 102 TYR B C 1
ATOM 1777 O O . TYR B 1 135 ? -17.265 -6.127 -14.022 1.00 26.18 102 TYR B O 1
ATOM 1786 N N . TRP B 1 136 ? -18.114 -6.256 -11.932 1.00 27.25 103 TRP B N 1
ATOM 1787 C CA . TRP B 1 136 ? -17.066 -7.124 -11.422 1.00 28.82 103 TRP B CA 1
ATOM 1788 C C . TRP B 1 136 ? -17.676 -8.331 -10.728 1.00 28.41 103 TRP B C 1
ATOM 1789 O O . TRP B 1 136 ? -18.710 -8.220 -10.066 1.00 27.97 103 TRP B O 1
ATOM 1800 N N . GLY B 1 137 ? -17.029 -9.482 -10.880 1.00 27.45 104 GLY B N 1
ATOM 1801 C CA . GLY B 1 137 ? -17.341 -10.628 -10.057 1.00 28.53 104 GLY B CA 1
ATOM 1802 C C . GLY B 1 137 ? -16.684 -10.508 -8.697 1.00 30.14 104 GLY B C 1
ATOM 1803 O O . GLY B 1 137 ? -15.984 -9.543 -8.394 1.00 28.60 104 GLY B O 1
ATOM 1804 N N . GLN B 1 138 ? -16.914 -11.524 -7.863 1.00 30.61 105 GLN B N 1
ATOM 1805 C CA . GLN B 1 138 ? -16.375 -11.523 -6.509 1.00 31.53 105 GLN B CA 1
ATOM 1806 C C . GLN B 1 138 ? -14.938 -12.028 -6.445 1.00 29.12 105 GLN B C 1
ATOM 1807 O O . GLN B 1 138 ? -14.254 -11.794 -5.441 1.00 28.15 105 GLN B O 1
ATOM 1813 N N . GLY B 1 139 ? -14.469 -12.702 -7.479 1.00 28.80 106 GLY B N 1
ATOM 1814 C CA . GLY B 1 139 ? -13.111 -13.201 -7.522 1.00 28.07 106 GLY B CA 1
ATOM 1815 C C . GLY B 1 139 ? -13.021 -14.661 -7.119 1.00 28.06 106 GLY B C 1
ATOM 1816 O O . GLY B 1 139 ? -13.842 -15.182 -6.355 1.00 27.38 106 GLY B O 1
ATOM 1817 N N . THR B 1 140 ? -12.012 -15.341 -7.656 1.00 26.26 107 THR B N 1
ATOM 1818 C CA . THR B 1 140 ? -11.722 -16.724 -7.311 1.00 26.43 107 THR B CA 1
ATOM 1819 C C . THR B 1 140 ? -10.220 -16.847 -7.096 1.00 27.06 107 THR B C 1
ATOM 1820 O O . THR B 1 140 ? -9.432 -16.292 -7.868 1.00 25.90 107 THR B O 1
ATOM 1824 N N . GLN B 1 141 ? -9.830 -17.532 -6.020 1.00 27.95 108 GLN B N 1
ATOM 1825 C CA . GLN B 1 141 ? -8.423 -17.622 -5.648 1.00 27.22 108 GLN B CA 1
ATOM 1826 C C . GLN B 1 141 ? -7.702 -18.682 -6.473 1.00 28.77 108 GLN B C 1
ATOM 1827 O O . GLN B 1 141 ? -8.179 -19.814 -6.604 1.00 28.40 108 GLN B O 1
ATOM 1833 N N . VAL B 1 142 ? -6.547 -18.310 -7.024 1.00 28.24 109 VAL B N 1
ATOM 1834 C CA . VAL B 1 142 ? -5.640 -19.234 -7.697 1.00 27.57 109 VAL B CA 1
ATOM 1835 C C . VAL B 1 142 ? -4.301 -19.185 -6.967 1.00 29.72 109 VAL B C 1
ATOM 1836 O O . VAL B 1 142 ? -3.689 -18.114 -6.851 1.00 29.63 109 VAL B O 1
ATOM 1840 N N . THR B 1 143 ? -3.850 -20.331 -6.468 1.00 29.45 110 THR B N 1
ATOM 1841 C CA . THR B 1 143 ? -2.571 -20.421 -5.773 1.00 30.62 110 THR B CA 1
ATOM 1842 C C . THR B 1 143 ? -1.733 -21.501 -6.441 1.00 31.48 110 THR B C 1
ATOM 1843 O O . THR B 1 143 ? -2.160 -22.658 -6.528 1.00 31.54 110 THR B O 1
ATOM 1847 N N . VAL B 1 144 ? -0.551 -21.118 -6.916 1.00 32.17 111 VAL B N 1
ATOM 1848 C CA . VAL B 1 144 ? 0.370 -22.016 -7.600 1.00 33.90 111 VAL B CA 1
ATOM 1849 C C . VAL B 1 144 ? 1.585 -22.191 -6.705 1.00 34.82 111 VAL B C 1
ATOM 1850 O O . VAL B 1 144 ? 2.329 -21.234 -6.459 1.00 35.99 111 VAL B O 1
ATOM 1854 N N . SER B 1 145 ? 1.793 -23.411 -6.226 1.00 36.06 112 SER B N 1
ATOM 1855 C CA . SER B 1 145 ? 2.865 -23.729 -5.295 1.00 39.95 112 SER B CA 1
ATOM 1856 C C . SER B 1 145 ? 4.010 -24.432 -6.013 1.00 41.72 112 SER B C 1
ATOM 1857 O O . SER B 1 145 ? 3.831 -25.051 -7.064 1.00 40.33 112 SER B O 1
ATOM 1860 N N . SER B 1 146 ? 5.198 -24.334 -5.425 1.00 45.28 113 SER B N 1
ATOM 1861 C CA . SER B 1 146 ? 6.370 -25.010 -5.974 1.00 47.87 113 SER B CA 1
ATOM 1862 C C . SER B 1 146 ? 6.964 -25.970 -4.947 1.00 52.02 113 SER B C 1
ATOM 1863 O O . SER B 1 146 ? 7.371 -27.083 -5.282 1.00 56.44 113 SER B O 1
ATOM 1866 N N . VAL C 1 25 ? -25.240 -10.898 -39.656 1.00 37.95 2 VAL C N 1
ATOM 1867 C CA . VAL C 1 25 ? -26.619 -10.763 -39.307 1.00 38.98 2 VAL C CA 1
ATOM 1868 C C . VAL C 1 25 ? -27.116 -10.633 -40.733 1.00 38.79 2 VAL C C 1
ATOM 1869 O O . VAL C 1 25 ? -26.330 -10.175 -41.600 1.00 38.97 2 VAL C O 1
ATOM 1873 N N . GLN C 1 26 ? -28.362 -10.950 -41.100 1.00 38.91 3 GLN C N 1
ATOM 1874 C CA . GLN C 1 26 ? -28.868 -10.656 -42.439 1.00 37.45 3 GLN C CA 1
ATOM 1875 C C . GLN C 1 26 ? -30.086 -9.752 -42.264 1.00 37.17 3 GLN C C 1
ATOM 1876 O O . GLN C 1 26 ? -30.996 -10.055 -41.475 1.00 37.47 3 GLN C O 1
ATOM 1882 N N . LEU C 1 27 ? -30.085 -8.634 -42.978 1.00 34.40 4 LEU C N 1
ATOM 1883 C CA . LEU C 1 27 ? -30.954 -7.507 -42.674 1.00 31.84 4 LEU C CA 1
ATOM 1884 C C . LEU C 1 27 ? -32.000 -7.274 -43.757 1.00 32.58 4 LEU C C 1
ATOM 1885 O O . LEU C 1 27 ? -31.714 -7.404 -44.951 1.00 31.32 4 LEU C O 1
ATOM 1890 N N . GLN C 1 28 ? -33.202 -6.878 -43.335 1.00 31.20 5 GLN C N 1
ATOM 1891 C CA . GLN C 1 28 ? -34.287 -6.571 -44.260 1.00 32.00 5 GLN C CA 1
ATOM 1892 C C . GLN C 1 28 ? -35.080 -5.385 -43.730 1.00 32.18 5 GLN C C 1
ATOM 1893 O O . GLN C 1 28 ? -35.612 -5.441 -42.617 1.00 31.15 5 GLN C O 1
ATOM 1899 N N . GLU C 1 29 ? -35.164 -4.318 -44.521 1.00 31.19 6 GLU C N 1
ATOM 1900 C CA . GLU C 1 29 ? -35.939 -3.143 -44.149 1.00 30.52 6 GLU C CA 1
ATOM 1901 C C . GLU C 1 29 ? -37.371 -3.242 -44.658 1.00 31.47 6 GLU C C 1
ATOM 1902 O O . GLU C 1 29 ? -37.667 -3.917 -45.650 1.00 30.50 6 GLU C O 1
ATOM 1908 N N . SER C 1 30 ? -38.264 -2.535 -43.970 1.00 29.71 7 SER C N 1
ATOM 1909 C CA . SER C 1 30 ? -39.663 -2.492 -44.363 1.00 31.89 7 SER C CA 1
ATOM 1910 C C . SER C 1 30 ? -40.278 -1.186 -43.881 1.00 30.87 7 SER C C 1
ATOM 1911 O O . SER C 1 30 ? -39.711 -0.477 -43.047 1.00 27.73 7 SER C O 1
ATOM 1914 N N . GLY C 1 31 ? -41.456 -0.874 -44.417 1.00 31.79 8 GLY C N 1
ATOM 1915 C CA . GLY C 1 31 ? -42.235 0.251 -43.943 1.00 31.21 8 GLY C CA 1
ATOM 1916 C C . GLY C 1 31 ? -42.147 1.511 -44.777 1.00 29.79 8 GLY C C 1
ATOM 1917 O O . GLY C 1 31 ? -42.824 2.492 -44.452 1.00 26.38 8 GLY C O 1
ATOM 1918 N N . GLY C 1 32 ? -41.345 1.524 -45.835 1.00 30.33 9 GLY C N 1
ATOM 1919 C CA . GLY C 1 32 ? -41.249 2.692 -46.682 1.00 30.34 9 GLY C CA 1
ATOM 1920 C C . GLY C 1 32 ? -42.526 2.927 -47.469 1.00 31.16 9 GLY C C 1
ATOM 1921 O O . GLY C 1 32 ? -43.481 2.149 -47.433 1.00 31.45 9 GLY C O 1
ATOM 1922 N N . GLY C 1 33 ? -42.537 4.036 -48.201 1.00 30.91 10 GLY C N 1
ATOM 1923 C CA . GLY C 1 33 ? -43.654 4.310 -49.079 1.00 30.80 10 GLY C CA 1
ATOM 1924 C C . GLY C 1 33 ? -43.651 5.750 -49.552 1.00 31.74 10 GLY C C 1
ATOM 1925 O O . GLY C 1 33 ? -42.672 6.480 -49.390 1.00 32.00 10 GLY C O 1
ATOM 1926 N N . LEU C 1 34 ? -44.778 6.137 -50.138 1.00 30.89 11 LEU C N 1
ATOM 1927 C CA . LEU C 1 34 ? -44.997 7.477 -50.670 1.00 31.50 11 LEU C CA 1
ATOM 1928 C C . LEU C 1 34 ? -45.969 8.195 -49.744 1.00 31.59 11 LEU C C 1
ATOM 1929 O O . LEU C 1 34 ? -47.084 7.717 -49.519 1.00 32.08 11 LEU C O 1
ATOM 1934 N N . VAL C 1 35 ? -45.549 9.329 -49.194 1.00 30.51 12 VAL C N 1
ATOM 1935 C CA . VAL C 1 35 ? -46.340 10.010 -48.180 1.00 31.25 12 VAL C CA 1
ATOM 1936 C C . VAL C 1 35 ? -46.332 11.506 -48.451 1.00 31.79 12 VAL C C 1
ATOM 1937 O O . VAL C 1 35 ? -45.354 12.066 -48.957 1.00 31.61 12 VAL C O 1
ATOM 1941 N N . GLN C 1 36 ? -47.450 12.144 -48.118 1.00 32.65 13 GLN C N 1
ATOM 1942 C CA . GLN C 1 36 ? -47.580 13.586 -48.214 1.00 34.05 13 GLN C CA 1
ATOM 1943 C C . GLN C 1 36 ? -46.670 14.278 -47.205 1.00 32.55 13 GLN C C 1
ATOM 1944 O O . GLN C 1 36 ? -46.444 13.785 -46.098 1.00 31.71 13 GLN C O 1
ATOM 1950 N N . ALA C 1 37 ? -46.154 15.442 -47.598 1.00 34.89 14 ALA C N 1
ATOM 1951 C CA . ALA C 1 37 ? -45.283 16.212 -46.720 1.00 33.11 14 ALA C CA 1
ATOM 1952 C C . ALA C 1 37 ? -45.986 16.523 -45.405 1.00 32.42 14 ALA C C 1
ATOM 1953 O O . ALA C 1 37 ? -47.187 16.804 -45.374 1.00 33.94 14 ALA C O 1
ATOM 1955 N N . GLY C 1 38 ? -45.225 16.457 -44.312 1.00 31.62 15 GLY C N 1
ATOM 1956 C CA . GLY C 1 38 ? -45.770 16.606 -42.981 1.00 31.67 15 GLY C CA 1
ATOM 1957 C C . GLY C 1 38 ? -46.286 15.325 -42.366 1.00 30.32 15 GLY C C 1
ATOM 1958 O O . GLY C 1 38 ? -46.517 15.288 -41.151 1.00 30.21 15 GLY C O 1
ATOM 1959 N N . GLY C 1 39 ? -46.472 14.277 -43.162 1.00 30.61 16 GLY C N 1
ATOM 1960 C CA . GLY C 1 39 ? -46.938 13.004 -42.663 1.00 28.89 16 GLY C CA 1
ATOM 1961 C C . GLY C 1 39 ? -45.840 12.236 -41.954 1.00 26.94 16 GLY C C 1
ATOM 1962 O O . GLY C 1 39 ? -44.748 12.739 -41.687 1.00 26.49 16 GLY C O 1
ATOM 1963 N N . SER C 1 40 ? -46.153 10.983 -41.634 1.00 25.81 17 SER C N 1
ATOM 1964 C CA . SER C 1 40 ? -45.244 10.128 -40.889 1.00 24.62 17 SER C CA 1
ATOM 1965 C C . SER C 1 40 ? -45.121 8.766 -41.552 1.00 24.47 17 SER C C 1
ATOM 1966 O O . SER C 1 40 ? -45.981 8.342 -42.328 1.00 24.62 17 SER C O 1
ATOM 1969 N N . LEU C 1 41 ? -44.022 8.093 -41.229 1.00 22.66 18 LEU C N 1
ATOM 1970 C CA . LEU C 1 41 ? -43.815 6.696 -41.564 1.00 23.51 18 LEU C CA 1
ATOM 1971 C C . LEU C 1 41 ? -43.101 6.037 -40.395 1.00 24.67 18 LEU C C 1
ATOM 1972 O O . LEU C 1 41 ? -42.574 6.709 -39.505 1.00 23.16 18 LEU C O 1
ATOM 1977 N N . ARG C 1 42 ? -43.072 4.708 -40.392 1.00 23.87 19 ARG C N 1
ATOM 1978 C CA . ARG C 1 42 ? -42.254 3.990 -39.418 1.00 24.16 19 ARG C CA 1
ATOM 1979 C C . ARG C 1 42 ? -41.542 2.852 -40.126 1.00 25.11 19 ARG C C 1
ATOM 1980 O O . ARG C 1 42 ? -42.175 1.860 -40.500 1.00 25.83 19 ARG C O 1
ATOM 1988 N N . LEU C 1 43 ? -40.235 2.991 -40.304 1.00 23.92 20 LEU C N 1
ATOM 1989 C CA . LEU C 1 43 ? -39.469 1.920 -40.911 1.00 25.29 20 LEU C CA 1
ATOM 1990 C C . LEU C 1 43 ? -39.131 0.868 -39.868 1.00 26.14 20 LEU C C 1
ATOM 1991 O O . LEU C 1 43 ? -39.055 1.145 -38.667 1.00 24.70 20 LEU C O 1
ATOM 1996 N N . SER C 1 44 ? -38.922 -0.355 -40.337 1.00 26.76 21 SER C N 1
ATOM 1997 C CA . SER C 1 44 ? -38.465 -1.418 -39.458 1.00 27.56 21 SER C CA 1
ATOM 1998 C C . SER C 1 44 ? -37.350 -2.179 -40.153 1.00 28.23 21 SER C C 1
ATOM 1999 O O . SER C 1 44 ? -37.354 -2.323 -41.381 1.00 28.27 21 SER C O 1
ATOM 2002 N N . CYS C 1 45 ? -36.387 -2.639 -39.362 1.00 26.48 22 CYS C N 1
ATOM 2003 C CA . CYS C 1 45 ? -35.241 -3.398 -39.851 1.00 28.15 22 CYS C CA 1
ATOM 2004 C C . CYS C 1 45 ? -35.207 -4.711 -39.079 1.00 29.42 22 CYS C C 1
ATOM 2005 O O . CYS C 1 45 ? -34.965 -4.719 -37.866 1.00 27.39 22 CYS C O 1
ATOM 2008 N N . ALA C 1 46 ? -35.477 -5.810 -39.773 1.00 29.37 23 ALA C N 1
ATOM 2009 C CA . ALA C 1 46 ? -35.590 -7.120 -39.153 1.00 30.01 23 ALA C CA 1
ATOM 2010 C C . ALA C 1 46 ? -34.280 -7.880 -39.301 1.00 32.10 23 ALA C C 1
ATOM 2011 O O . ALA C 1 46 ? -33.666 -7.883 -40.374 1.00 31.18 23 ALA C O 1
ATOM 2013 N N . ALA C 1 47 ? -33.856 -8.516 -38.214 1.00 31.83 24 ALA C N 1
ATOM 2014 C CA . ALA C 1 47 ? -32.638 -9.311 -38.189 1.00 34.28 24 ALA C CA 1
ATOM 2015 C C . ALA C 1 47 ? -32.970 -10.785 -38.370 1.00 37.17 24 ALA C C 1
ATOM 2016 O O . ALA C 1 47 ? -33.969 -11.278 -37.837 1.00 37.94 24 ALA C O 1
ATOM 2018 N N . SER C 1 48 ? -32.127 -11.483 -39.125 1.00 38.11 25 SER C N 1
ATOM 2019 C CA . SER C 1 48 ? -32.241 -12.920 -39.299 1.00 39.54 25 SER C CA 1
ATOM 2020 C C . SER C 1 48 ? -30.868 -13.549 -39.120 1.00 39.76 25 SER C C 1
ATOM 2021 O O . SER C 1 48 ? -29.834 -12.898 -39.297 1.00 38.73 25 SER C O 1
ATOM 2024 N N . GLY C 1 49 ? -30.872 -14.826 -38.759 1.00 41.12 26 GLY C N 1
ATOM 2025 C CA . GLY C 1 49 ? -29.652 -15.481 -38.333 1.00 41.39 26 GLY C CA 1
ATOM 2026 C C . GLY C 1 49 ? -29.476 -15.366 -36.832 1.00 41.48 26 GLY C C 1
ATOM 2027 O O . GLY C 1 49 ? -29.623 -16.354 -36.107 1.00 42.83 26 GLY C O 1
ATOM 2028 N N . GLN C 1 50 ? -29.166 -14.163 -36.352 1.00 39.51 27 GLN C N 1
ATOM 2029 C CA . GLN C 1 50 ? -29.069 -13.898 -34.925 1.00 39.31 27 GLN C CA 1
ATOM 2030 C C . GLN C 1 50 ? -29.718 -12.551 -34.642 1.00 38.72 27 GLN C C 1
ATOM 2031 O O . GLN C 1 50 ? -30.096 -11.816 -35.560 1.00 38.50 27 GLN C O 1
ATOM 2037 N N . THR C 1 51 ? -29.871 -12.235 -33.358 1.00 37.66 28 THR C N 1
ATOM 2038 C CA . THR C 1 51 ? -30.540 -11.009 -32.955 1.00 35.03 28 THR C CA 1
ATOM 2039 C C . THR C 1 51 ? -29.586 -9.824 -33.073 1.00 32.77 28 THR C C 1
ATOM 2040 O O . THR C 1 51 ? -28.412 -9.971 -33.422 1.00 33.63 28 THR C O 1
ATOM 2044 N N . PHE C 1 52 ? -30.094 -8.628 -32.770 1.00 30.60 29 PHE C N 1
ATOM 2045 C CA . PHE C 1 52 ? -29.284 -7.418 -32.832 1.00 29.22 29 PHE C CA 1
ATOM 2046 C C . PHE C 1 52 ? -28.400 -7.223 -31.608 1.00 30.01 29 PHE C C 1
ATOM 2047 O O . PHE C 1 52 ? -27.576 -6.301 -31.597 1.00 28.43 29 PHE C O 1
ATOM 2055 N N . SER C 1 53 ? -28.571 -8.034 -30.571 1.00 31.11 30 SER C N 1
ATOM 2056 C CA . SER C 1 53 ? -27.740 -7.896 -29.385 1.00 31.53 30 SER C CA 1
ATOM 2057 C C . SER C 1 53 ? -26.269 -8.036 -29.755 1.00 30.46 30 SER C C 1
ATOM 2058 O O . SER C 1 53 ? -25.881 -8.962 -30.476 1.00 32.30 30 SER C O 1
ATOM 2061 N N . GLY C 1 54 ? -25.452 -7.103 -29.277 1.00 29.29 31 GLY C N 1
ATOM 2062 C CA . GLY C 1 54 ? -24.043 -7.120 -29.615 1.00 29.26 31 GLY C CA 1
ATOM 2063 C C . GLY C 1 54 ? -23.694 -6.429 -30.911 1.00 28.26 31 GLY C C 1
ATOM 2064 O O . GLY C 1 54 ? -22.532 -6.483 -31.332 1.00 27.45 31 GLY C O 1
ATOM 2065 N N . TYR C 1 55 ? -24.665 -5.796 -31.562 1.00 26.93 32 TYR C N 1
ATOM 2066 C CA . TYR C 1 55 ? -24.457 -5.065 -32.801 1.00 26.18 32 TYR C CA 1
ATOM 2067 C C . TYR C 1 55 ? -24.899 -3.617 -32.637 1.00 25.66 32 TYR C C 1
ATOM 2068 O O . TYR C 1 55 ? -25.888 -3.330 -31.956 1.00 25.06 32 TYR C O 1
ATOM 2077 N N . VAL C 1 56 ? -24.148 -2.710 -33.249 1.00 24.56 33 VAL C N 1
ATOM 2078 C CA . VAL C 1 56 ? -24.656 -1.382 -33.563 1.00 22.74 33 VAL C CA 1
ATOM 2079 C C . VAL C 1 56 ? -25.540 -1.511 -34.793 1.00 24.17 33 VAL C C 1
ATOM 2080 O O . VAL C 1 56 ? -25.151 -2.148 -35.779 1.00 23.26 33 VAL C O 1
ATOM 2084 N N . THR C 1 57 ? -26.735 -0.933 -34.745 1.00 22.62 34 THR C N 1
ATOM 2085 C CA . THR C 1 57 ? -27.583 -0.883 -35.929 1.00 23.33 34 THR C CA 1
ATOM 2086 C C . THR C 1 57 ? -27.889 0.567 -36.262 1.00 23.03 34 THR C C 1
ATOM 2087 O O . THR C 1 57 ? -28.380 1.317 -35.413 1.00 20.75 34 THR C O 1
ATOM 2091 N N . GLY C 1 58 ? -27.577 0.959 -37.491 1.00 22.86 35 GLY C N 1
ATOM 2092 C CA . GLY C 1 58 ? -27.746 2.327 -37.928 1.00 22.42 35 GLY C CA 1
ATOM 2093 C C . GLY C 1 58 ? -28.652 2.412 -39.141 1.00 22.97 35 GLY C C 1
ATOM 2094 O O . GLY C 1 58 ? -28.751 1.471 -39.934 1.00 23.15 35 GLY C O 1
ATOM 2095 N N . TRP C 1 59 ? -29.315 3.551 -39.277 1.00 21.89 36 TRP C N 1
ATOM 2096 C CA . TRP C 1 59 ? -30.089 3.860 -40.468 1.00 23.15 36 TRP C CA 1
ATOM 2097 C C . TRP C 1 59 ? -29.318 4.873 -41.303 1.00 23.54 36 TRP C C 1
ATOM 2098 O O . TRP C 1 59 ? -28.818 5.873 -40.773 1.00 22.94 36 TRP C O 1
ATOM 2109 N N . PHE C 1 60 ? -29.221 4.608 -42.599 1.00 23.63 37 PHE C N 1
ATOM 2110 C CA . PHE C 1 60 ? -28.614 5.521 -43.550 1.00 25.40 37 PHE C CA 1
ATOM 2111 C C . PHE C 1 60 ? -29.609 5.760 -44.677 1.00 26.31 37 PHE C C 1
ATOM 2112 O O . PHE C 1 60 ? -30.503 4.946 -44.920 1.00 25.78 37 PHE C O 1
ATOM 2120 N N . ARG C 1 61 ? -29.459 6.878 -45.375 1.00 27.59 38 ARG C N 1
ATOM 2121 C CA . ARG C 1 61 ? -30.306 7.134 -46.529 1.00 27.82 38 ARG C CA 1
ATOM 2122 C C . ARG C 1 61 ? -29.470 7.613 -47.704 1.00 30.63 38 ARG C C 1
ATOM 2123 O O . ARG C 1 61 ? -28.427 8.251 -47.530 1.00 30.94 38 ARG C O 1
ATOM 2131 N N . GLN C 1 62 ? -29.943 7.293 -48.908 1.00 29.71 39 GLN C N 1
ATOM 2132 C CA . GLN C 1 62 ? -29.259 7.670 -50.137 1.00 32.83 39 GLN C CA 1
ATOM 2133 C C . GLN C 1 62 ? -30.280 8.141 -51.158 1.00 33.31 39 GLN C C 1
ATOM 2134 O O . GLN C 1 62 ? -31.135 7.364 -51.594 1.00 31.83 39 GLN C O 1
ATOM 2140 N N . ALA C 1 63 ? -30.196 9.404 -51.520 1.00 36.39 40 ALA C N 1
ATOM 2141 C CA . ALA C 1 63 ? -30.953 9.950 -52.635 1.00 38.68 40 ALA C CA 1
ATOM 2142 C C . ALA C 1 63 ? -30.202 9.710 -53.936 1.00 41.18 40 ALA C C 1
ATOM 2143 O O . ALA C 1 63 ? -28.985 9.526 -53.926 1.00 41.58 40 ALA C O 1
ATOM 2145 N N . PRO C 1 64 ? -30.895 9.692 -55.076 1.00 42.95 41 PRO C N 1
ATOM 2146 C CA . PRO C 1 64 ? -30.204 9.479 -56.353 1.00 43.92 41 PRO C CA 1
ATOM 2147 C C . PRO C 1 64 ? -29.160 10.560 -56.602 1.00 45.90 41 PRO C C 1
ATOM 2148 O O . PRO C 1 64 ? -29.429 11.753 -56.449 1.00 47.15 41 PRO C O 1
ATOM 2152 N N . GLY C 1 65 ? -27.962 10.126 -56.990 1.00 45.83 42 GLY C N 1
ATOM 2153 C CA . GLY C 1 65 ? -26.874 11.034 -57.265 1.00 48.41 42 GLY C CA 1
ATOM 2154 C C . GLY C 1 65 ? -26.188 11.622 -56.050 1.00 46.71 42 GLY C C 1
ATOM 2155 O O . GLY C 1 65 ? -25.318 12.489 -56.201 1.00 50.21 42 GLY C O 1
ATOM 2156 N N . LYS C 1 66 ? -26.538 11.182 -54.852 1.00 45.67 43 LYS C N 1
ATOM 2157 C CA . LYS C 1 66 ? -25.986 11.738 -53.627 1.00 43.85 43 LYS C CA 1
ATOM 2158 C C . LYS C 1 66 ? -25.338 10.615 -52.828 1.00 42.64 43 LYS C C 1
ATOM 2159 O O . LYS C 1 66 ? -25.605 9.431 -53.056 1.00 43.23 43 LYS C O 1
ATOM 2165 N N . GLU C 1 67 ? -24.445 10.988 -51.914 1.00 43.09 44 GLU C N 1
ATOM 2166 C CA . GLU C 1 67 ? -23.763 9.996 -51.096 1.00 40.58 44 GLU C CA 1
ATOM 2167 C C . GLU C 1 67 ? -24.676 9.490 -49.989 1.00 38.98 44 GLU C C 1
ATOM 2168 O O . GLU C 1 67 ? -25.574 10.197 -49.519 1.00 40.56 44 GLU C O 1
ATOM 2170 N N . ARG C 1 68 ? -24.445 8.245 -49.580 1.00 37.78 45 ARG C N 1
ATOM 2171 C CA . ARG C 1 68 ? -25.159 7.687 -48.444 1.00 35.73 45 ARG C CA 1
ATOM 2172 C C . ARG C 1 68 ? -24.836 8.499 -47.195 1.00 36.05 45 ARG C C 1
ATOM 2173 O O . ARG C 1 68 ? -23.675 8.841 -46.956 1.00 37.43 45 ARG C O 1
ATOM 2181 N N . GLU C 1 69 ? -25.858 8.821 -46.399 1.00 32.21 46 GLU C N 1
ATOM 2182 C CA . GLU C 1 69 ? -25.646 9.695 -45.254 1.00 31.95 46 GLU C CA 1
ATOM 2183 C C . GLU C 1 69 ? -26.290 9.113 -44.003 1.00 29.48 46 GLU C C 1
ATOM 2184 O O . GLU C 1 69 ? -27.327 8.441 -44.058 1.00 26.67 46 GLU C O 1
ATOM 2190 N N . PHE C 1 70 ? -25.647 9.385 -42.870 1.00 28.50 47 PHE C N 1
ATOM 2191 C CA . PHE C 1 70 ? -26.098 8.865 -41.591 1.00 26.96 47 PHE C CA 1
ATOM 2192 C C . PHE C 1 70 ? -27.426 9.493 -41.184 1.00 24.95 47 PHE C C 1
ATOM 2193 O O . PHE C 1 70 ? -27.638 10.697 -41.340 1.00 25.53 47 PHE C O 1
ATOM 2201 N N . VAL C 1 71 ? -28.324 8.668 -40.659 1.00 23.35 48 VAL C N 1
ATOM 2202 C CA . VAL C 1 71 ? -29.610 9.122 -40.133 1.00 22.24 48 VAL C CA 1
ATOM 2203 C C . VAL C 1 71 ? -29.670 8.952 -38.620 1.00 22.84 48 VAL C C 1
ATOM 2204 O O . VAL C 1 71 ? -29.817 9.928 -37.881 1.00 21.29 48 VAL C O 1
ATOM 2208 N N . ALA C 1 72 ? -29.564 7.714 -38.140 1.00 21.40 49 ALA C N 1
ATOM 2209 C CA . ALA C 1 72 ? -29.653 7.431 -36.713 1.00 21.22 49 ALA C CA 1
ATOM 2210 C C . ALA C 1 72 ? -28.988 6.090 -36.440 1.00 21.14 49 ALA C C 1
ATOM 2211 O O . ALA C 1 72 ? -28.804 5.275 -37.346 1.00 20.86 49 ALA C O 1
ATOM 2213 N N . LEU C 1 73 ? -28.613 5.867 -35.180 1.00 20.43 50 LEU C N 1
ATOM 2214 C CA . LEU C 1 73 ? -28.152 4.544 -34.790 1.00 19.85 50 LEU C CA 1
ATOM 2215 C C . LEU C 1 73 ? -28.587 4.249 -33.367 1.00 21.57 50 LEU C C 1
ATOM 2216 O O . LEU C 1 73 ? -28.868 5.151 -32.573 1.00 18.95 50 LEU C O 1
ATOM 2221 N N . ILE C 1 74 ? -28.628 2.960 -33.052 1.00 20.12 51 ILE C N 1
ATOM 2222 C CA . ILE C 1 74 ? -28.860 2.506 -31.693 1.00 21.18 51 ILE C CA 1
ATOM 2223 C C . ILE C 1 74 ? -27.796 1.471 -31.365 1.00 21.97 51 ILE C C 1
ATOM 2224 O O . ILE C 1 74 ? -27.495 0.601 -32.191 1.00 21.13 51 ILE C O 1
ATOM 2229 N N . ALA C 1 75 ? -27.194 1.596 -30.183 1.00 20.71 52 ALA C N 1
ATOM 2230 C CA . ALA C 1 75 ? -26.101 0.734 -29.765 1.00 21.74 52 ALA C CA 1
ATOM 2231 C C . ALA C 1 75 ? -26.282 0.393 -28.294 1.00 22.48 52 ALA C C 1
ATOM 2232 O O . ALA C 1 75 ? -27.115 0.979 -27.594 1.00 20.87 52 ALA C O 1
ATOM 2234 N N . TRP C 1 76 a -25.490 -0.570 -27.829 1.00 22.64 52 TRP C N 1
ATOM 2235 C CA . TRP C 1 76 a -25.516 -0.981 -26.429 1.00 24.45 52 TRP C CA 1
ATOM 2236 C C . TRP C 1 76 a -26.915 -1.403 -25.989 1.00 24.43 52 TRP C C 1
ATOM 2237 O O . TRP C 1 76 a -27.318 -1.141 -24.848 1.00 24.34 52 TRP C O 1
ATOM 2248 N N . SER C 1 77 ? -27.663 -2.040 -26.896 1.00 24.53 53 SER C N 1
ATOM 2249 C CA . SER C 1 77 ? -29.039 -2.479 -26.644 1.00 25.87 53 SER C CA 1
ATOM 2250 C C . SER C 1 77 ? -29.933 -1.322 -26.200 1.00 24.46 53 SER C C 1
ATOM 2251 O O . SER C 1 77 ? -30.829 -1.496 -25.367 1.00 26.06 53 SER C O 1
ATOM 2254 N N . GLY C 1 78 ? -29.691 -0.134 -26.743 1.00 21.58 54 GLY C N 1
ATOM 2255 C CA . GLY C 1 78 ? -30.436 1.049 -26.371 1.00 22.03 54 GLY C CA 1
ATOM 2256 C C . GLY C 1 78 ? -29.729 1.985 -25.415 1.00 20.83 54 GLY C C 1
ATOM 2257 O O . GLY C 1 78 ? -30.292 3.031 -25.076 1.00 20.47 54 GLY C O 1
ATOM 2258 N N . GLY C 1 79 ? -28.520 1.644 -24.960 1.00 19.24 55 GLY C N 1
ATOM 2259 C CA . GLY C 1 79 ? -27.777 2.539 -24.088 1.00 20.88 55 GLY C CA 1
ATOM 2260 C C . GLY C 1 79 ? -27.241 3.773 -24.786 1.00 21.02 55 GLY C C 1
ATOM 2261 O O . GLY C 1 79 ? -26.904 4.757 -24.116 1.00 19.98 55 GLY C O 1
ATOM 2262 N N . ARG C 1 80 ? -27.163 3.747 -26.114 1.00 20.24 56 ARG C N 1
ATOM 2263 C CA . ARG C 1 80 ? -26.629 4.855 -26.898 1.00 20.59 56 ARG C CA 1
ATOM 2264 C C . ARG C 1 80 ? -27.526 5.055 -28.108 1.00 21.05 56 ARG C C 1
ATOM 2265 O O . ARG C 1 80 ? -27.748 4.116 -28.877 1.00 18.10 56 ARG C O 1
ATOM 2273 N N . LEU C 1 81 ? -28.050 6.268 -28.264 1.00 18.83 57 LEU C N 1
ATOM 2274 C CA . LEU C 1 81 ? -28.905 6.635 -29.390 1.00 21.32 57 LEU C CA 1
ATOM 2275 C C . LEU C 1 81 ? -28.313 7.875 -30.038 1.00 21.10 57 LEU C C 1
ATOM 2276 O O . LEU C 1 81 ? -28.130 8.894 -29.362 1.00 20.17 57 LEU C O 1
ATOM 2281 N N . TYR C 1 82 ? -28.012 7.789 -31.330 1.00 20.32 58 TYR C N 1
ATOM 2282 C CA . TYR C 1 82 ? -27.473 8.916 -32.075 1.00 21.50 58 TYR C CA 1
ATOM 2283 C C . TYR C 1 82 ? -28.454 9.333 -33.166 1.00 21.61 58 TYR C C 1
ATOM 2284 O O . TYR C 1 82 ? -29.102 8.490 -33.794 1.00 20.27 58 TYR C O 1
ATOM 2293 N N . TYR C 1 83 ? -28.533 10.640 -33.409 1.00 21.20 59 TYR C N 1
ATOM 2294 C CA . TYR C 1 83 ? -29.373 11.193 -34.459 1.00 21.82 59 TYR C CA 1
ATOM 2295 C C . TYR C 1 83 ? -28.571 12.196 -35.268 1.00 23.77 59 TYR C C 1
ATOM 2296 O O . TYR C 1 83 ? -27.833 13.011 -34.704 1.00 22.21 59 TYR C O 1
ATOM 2305 N N . ALA C 1 84 ? -28.722 12.135 -36.590 1.00 22.42 60 ALA C N 1
ATOM 2306 C CA . ALA C 1 84 ? -28.207 13.198 -37.434 1.00 24.21 60 ALA C CA 1
ATOM 2307 C C . ALA C 1 84 ? -28.893 14.509 -37.078 1.00 24.90 60 ALA C C 1
ATOM 2308 O O . ALA C 1 84 ? -30.068 14.542 -36.710 1.00 23.83 60 ALA C O 1
ATOM 2310 N N . ASP C 1 85 ? -28.141 15.600 -37.200 1.00 26.91 61 ASP C N 1
ATOM 2311 C CA . ASP C 1 85 ? -28.667 16.910 -36.836 1.00 27.60 61 ASP C CA 1
ATOM 2312 C C . ASP C 1 85 ? -29.926 17.260 -37.624 1.00 28.75 61 ASP C C 1
ATOM 2313 O O . ASP C 1 85 ? -30.815 17.936 -37.097 1.00 29.18 61 ASP C O 1
ATOM 2318 N N . SER C 1 86 ? -30.041 16.778 -38.866 1.00 28.29 62 SER C N 1
ATOM 2319 C CA . SER C 1 86 ? -31.170 17.133 -39.723 1.00 27.80 62 SER C CA 1
ATOM 2320 C C . SER C 1 86 ? -32.466 16.411 -39.362 1.00 28.08 62 SER C C 1
ATOM 2321 O O . SER C 1 86 ? -33.537 16.827 -39.823 1.00 27.44 62 SER C O 1
ATOM 2324 N N . VAL C 1 87 ? -32.403 15.336 -38.579 1.00 26.13 63 VAL C N 1
ATOM 2325 C CA . VAL C 1 87 ? -33.594 14.575 -38.218 1.00 25.92 63 VAL C CA 1
ATOM 2326 C C . VAL C 1 87 ? -33.884 14.582 -36.722 1.00 25.51 63 VAL C C 1
ATOM 2327 O O . VAL C 1 87 ? -34.926 14.050 -36.312 1.00 23.71 63 VAL C O 1
ATOM 2331 N N . GLN C 1 88 ? -33.007 15.146 -35.896 1.00 25.76 64 GLN C N 1
ATOM 2332 C CA . GLN C 1 88 ? -33.244 15.199 -34.457 1.00 24.99 64 GLN C CA 1
ATOM 2333 C C . GLN C 1 88 ? -34.602 15.818 -34.160 1.00 26.02 64 GLN C C 1
ATOM 2334 O O . GLN C 1 88 ? -34.983 16.832 -34.750 1.00 26.48 64 GLN C O 1
ATOM 2340 N N . GLY C 1 89 ? -35.327 15.205 -33.224 1.00 25.34 65 GLY C N 1
ATOM 2341 C CA . GLY C 1 89 ? -36.634 15.677 -32.826 1.00 25.78 65 GLY C CA 1
ATOM 2342 C C . GLY C 1 89 ? -37.766 15.227 -33.716 1.00 26.13 65 GLY C C 1
ATOM 2343 O O . GLY C 1 89 ? -38.917 15.206 -33.269 1.00 26.61 65 GLY C O 1
ATOM 2344 N N . ARG C 1 90 ? -37.479 14.877 -34.966 1.00 24.42 66 ARG C N 1
ATOM 2345 C CA . ARG C 1 90 ? -38.477 14.344 -35.880 1.00 24.72 66 ARG C CA 1
ATOM 2346 C C . ARG C 1 90 ? -38.445 12.827 -35.970 1.00 23.05 66 ARG C C 1
ATOM 2347 O O . ARG C 1 90 ? -39.496 12.210 -36.152 1.00 23.59 66 ARG C O 1
ATOM 2355 N N . PHE C 1 91 ? -37.267 12.221 -35.865 1.00 22.94 67 PHE C N 1
ATOM 2356 C CA . PHE C 1 91 ? -37.093 10.782 -36.006 1.00 22.87 67 PHE C CA 1
ATOM 2357 C C . PHE C 1 91 ? -36.804 10.170 -34.640 1.00 23.02 67 PHE C C 1
AT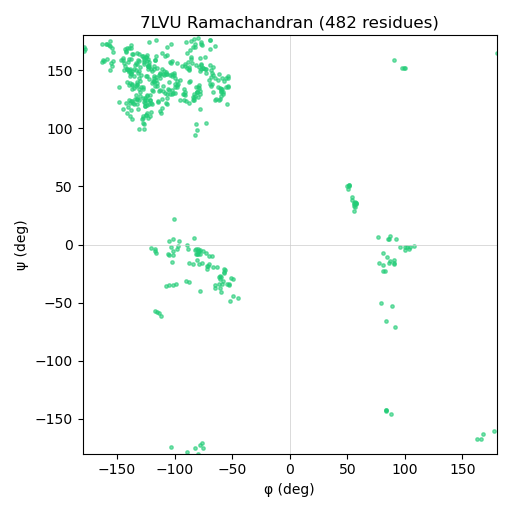OM 2358 O O . PHE C 1 91 ? -36.170 10.799 -33.791 1.00 22.32 67 PHE C O 1
ATOM 2366 N N . THR C 1 92 ? -37.269 8.936 -34.439 1.00 21.34 68 THR C N 1
ATOM 2367 C CA . THR C 1 92 ? -37.049 8.200 -33.194 1.00 22.27 68 THR C CA 1
ATOM 2368 C C . THR C 1 92 ? -36.645 6.777 -33.540 1.00 21.73 68 THR C C 1
ATOM 2369 O O . THR C 1 92 ? -37.398 6.066 -34.212 1.00 21.66 68 THR C O 1
ATOM 2373 N N . ILE C 1 93 ? -35.469 6.366 -33.085 1.00 20.49 69 ILE C N 1
ATOM 2374 C CA . ILE C 1 93 ? -34.988 5.006 -33.290 1.00 20.39 69 ILE C CA 1
ATOM 2375 C C . ILE C 1 93 ? -35.223 4.214 -32.012 1.00 21.93 69 ILE C C 1
ATOM 2376 O O . ILE C 1 93 ? -35.175 4.760 -30.898 1.00 20.61 69 ILE C O 1
ATOM 2381 N N . SER C 1 94 ? -35.497 2.920 -32.167 1.00 20.33 70 SER C N 1
ATOM 2382 C CA . SER C 1 94 ? -35.772 2.057 -31.023 1.00 22.94 70 SER C CA 1
ATOM 2383 C C . SER C 1 94 ? -35.627 0.599 -31.438 1.00 24.11 70 SER C C 1
ATOM 2384 O O . SER C 1 94 ? -35.461 0.280 -32.617 1.00 21.60 70 SER C O 1
ATOM 2387 N N . ARG C 1 95 ? -35.709 -0.283 -30.443 1.00 24.03 71 ARG C N 1
ATOM 2388 C CA . ARG C 1 95 ? -35.688 -1.724 -30.649 1.00 25.57 71 ARG C CA 1
ATOM 2389 C C . ARG C 1 95 ? -36.890 -2.348 -29.951 1.00 27.70 71 ARG C C 1
ATOM 2390 O O . ARG C 1 95 ? -37.492 -1.745 -29.058 1.00 26.75 71 ARG C O 1
ATOM 2398 N N . ASP C 1 96 ? -37.225 -3.576 -30.339 1.00 27.03 72 ASP C N 1
ATOM 2399 C CA . ASP C 1 96 ? -38.194 -4.324 -29.554 1.00 29.92 72 ASP C CA 1
ATOM 2400 C C . ASP C 1 96 ? -37.478 -5.038 -28.410 1.00 30.17 72 ASP C C 1
ATOM 2401 O O . ASP C 1 96 ? -36.251 -5.014 -28.307 1.00 29.40 72 ASP C O 1
ATOM 2406 N N . ASN C 1 97 ? -38.263 -5.683 -27.540 1.00 31.08 73 ASN C N 1
ATOM 2407 C CA . ASN C 1 97 ? -37.681 -6.335 -26.371 1.00 31.37 73 ASN C CA 1
ATOM 2408 C C . ASN C 1 97 ? -36.774 -7.491 -26.766 1.00 32.33 73 ASN C C 1
ATOM 2409 O O . ASN C 1 97 ? -35.739 -7.724 -26.130 1.00 32.88 73 ASN C O 1
ATOM 2414 N N . ALA C 1 98 ? -37.151 -8.237 -27.801 1.00 32.30 74 ALA C N 1
ATOM 2415 C CA . ALA C 1 98 ? -36.358 -9.378 -28.238 1.00 32.36 74 ALA C CA 1
ATOM 2416 C C . ALA C 1 98 ? -35.102 -8.973 -29.001 1.00 31.00 74 ALA C C 1
ATOM 2417 O O . ALA C 1 98 ? -34.294 -9.846 -29.329 1.00 30.92 74 ALA C O 1
ATOM 2419 N N . GLU C 1 99 ? -34.919 -7.680 -29.279 1.00 30.31 75 GLU C N 1
ATOM 2420 C CA . GLU C 1 99 ? -33.795 -7.177 -30.074 1.00 30.34 75 GLU C CA 1
ATOM 2421 C C . GLU C 1 99 ? -33.743 -7.839 -31.445 1.00 29.37 75 GLU C C 1
ATOM 2422 O O . GLU C 1 99 ? -32.665 -8.051 -32.002 1.00 30.15 75 GLU C O 1
ATOM 2428 N N . THR C 1 100 ? -34.904 -8.191 -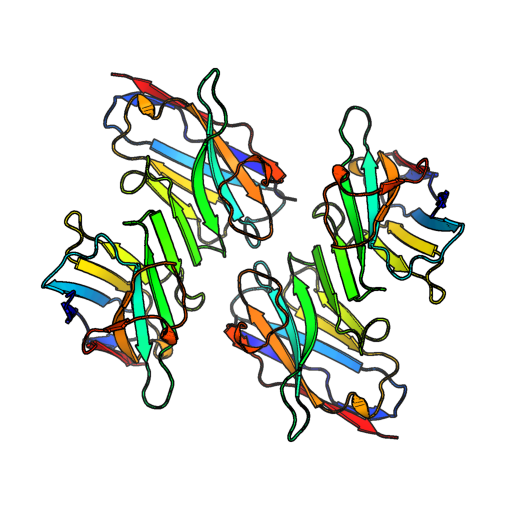31.992 1.00 29.24 76 THR C N 1
ATOM 2429 C CA . THR C 1 100 ? -34.983 -8.737 -33.340 1.00 30.37 76 THR C CA 1
ATOM 2430 C C . THR C 1 100 ? -35.435 -7.713 -34.375 1.00 29.75 76 THR C C 1
ATOM 2431 O O . THR C 1 100 ? -35.368 -8.002 -35.575 1.00 30.79 76 THR C O 1
ATOM 2435 N N . THR C 1 101 ? -35.883 -6.532 -33.949 1.00 28.64 77 THR C N 1
ATOM 2436 C CA . THR C 1 101 ? -36.313 -5.486 -34.866 1.00 27.75 77 THR C CA 1
ATOM 2437 C C . THR C 1 101 ? -35.834 -4.135 -34.364 1.00 27.32 77 THR C C 1
ATOM 2438 O O . THR C 1 101 ? -35.920 -3.843 -33.167 1.00 25.23 77 THR C O 1
ATOM 2442 N N . VAL C 1 102 ? -35.334 -3.314 -35.283 1.00 25.02 78 VAL C N 1
ATOM 2443 C CA . VAL C 1 102 ? -35.011 -1.916 -35.012 1.00 24.68 78 VAL C CA 1
ATOM 2444 C C . VAL C 1 102 ? -35.978 -1.056 -35.811 1.00 25.14 78 VAL C C 1
ATOM 2445 O O . VAL C 1 102 ? -36.205 -1.316 -36.999 1.00 25.08 78 VAL C O 1
ATOM 2449 N N . TYR C 1 103 ? -36.558 -0.049 -35.160 1.00 23.96 79 TYR C N 1
ATOM 2450 C CA . TYR C 1 103 ? -37.568 0.809 -35.761 1.00 23.46 79 TYR C CA 1
ATOM 2451 C C . TYR C 1 103 ? -37.041 2.226 -35.933 1.00 23.73 79 TYR C C 1
ATOM 2452 O O . TYR C 1 103 ? -36.267 2.729 -35.109 1.00 21.92 79 TYR C O 1
ATOM 2461 N N . LEU C 1 104 ? -37.495 2.879 -37.002 1.00 23.11 80 LEU C N 1
ATOM 2462 C CA . LEU C 1 104 ? -37.254 4.303 -37.210 1.00 23.00 80 LEU C CA 1
ATOM 2463 C C . LEU C 1 104 ? -38.600 4.982 -37.449 1.00 24.38 80 LEU C C 1
ATOM 2464 O O . LEU C 1 104 ? -39.146 4.928 -38.556 1.00 22.55 80 LEU C O 1
ATOM 2469 N N . GLN C 1 105 ? -39.140 5.607 -36.404 1.00 23.89 81 GLN C N 1
ATOM 2470 C CA . GLN C 1 105 ? -40.333 6.428 -36.548 1.00 24.83 81 GLN C CA 1
ATOM 2471 C C . GLN C 1 105 ? -39.926 7.767 -37.149 1.00 23.75 81 GLN C C 1
ATOM 2472 O O . GLN C 1 105 ? -38.978 8.399 -36.680 1.00 22.73 81 GLN C O 1
ATOM 2478 N N . MET C 1 106 ? -40.609 8.188 -38.208 1.00 23.86 82 MET C N 1
ATOM 2479 C CA . MET C 1 106 ? -40.255 9.420 -38.910 1.00 23.89 82 MET C CA 1
ATOM 2480 C C . MET C 1 106 ? -41.483 10.320 -38.937 1.00 25.21 82 MET C C 1
ATOM 2481 O O . MET C 1 106 ? -42.474 10.001 -39.600 1.00 24.68 82 MET C O 1
ATOM 2486 N N . ASN C 1 107 a -41.418 11.444 -38.230 1.00 25.56 82 ASN C N 1
ATOM 2487 C CA . ASN C 1 107 a -42.509 12.407 -38.184 1.00 26.05 82 ASN C CA 1
ATOM 2488 C C . ASN C 1 107 a -42.144 13.665 -38.960 1.00 26.55 82 ASN C C 1
ATOM 2489 O O . ASN C 1 107 a -40.969 13.936 -39.222 1.00 26.12 82 ASN C O 1
ATOM 2494 N N . SER C 1 108 b -43.172 14.444 -39.298 1.00 27.57 82 SER C N 1
ATOM 2495 C CA . SER C 1 108 b -43.008 15.751 -39.938 1.00 28.83 82 SER C CA 1
ATOM 2496 C C . SER C 1 108 b -42.106 15.640 -41.162 1.00 28.84 82 SER C C 1
ATOM 2497 O O . SER C 1 108 b -41.119 16.367 -41.316 1.00 28.73 82 SER C O 1
ATOM 2500 N N . LEU C 1 109 c -42.445 14.693 -42.028 1.00 28.09 82 LEU C N 1
ATOM 2501 C CA . LEU C 1 109 c -41.590 14.397 -43.166 1.00 28.47 82 LEU C CA 1
ATOM 2502 C C . LEU C 1 109 c -41.585 15.559 -44.151 1.00 29.54 82 LEU C C 1
ATOM 2503 O O . LEU C 1 109 c -42.599 16.231 -44.351 1.00 29.64 82 LEU C O 1
ATOM 2508 N N . LYS C 1 110 ? -40.428 15.793 -44.761 1.00 30.44 83 LYS C N 1
ATOM 2509 C CA . LYS C 1 110 ? -40.211 16.844 -45.741 1.00 32.07 83 LYS C CA 1
ATOM 2510 C C . LYS C 1 110 ? -39.717 16.250 -47.060 1.00 31.89 83 LYS C C 1
ATOM 2511 O O . LYS C 1 110 ? -39.150 15.152 -47.072 1.00 31.07 83 LYS C O 1
ATOM 2517 N N . PRO C 1 111 ? -39.908 16.946 -48.191 1.00 33.15 84 PRO C N 1
ATOM 2518 C CA . PRO C 1 111 ? -39.361 16.434 -49.462 1.00 33.62 84 PRO C CA 1
ATOM 2519 C C . PRO C 1 111 ? -37.880 16.118 -49.381 1.00 33.70 84 PRO C C 1
ATOM 2520 O O . PRO C 1 111 ? -37.432 15.156 -50.013 1.00 33.37 84 PRO C O 1
ATOM 2524 N N . GLU C 1 112 ? -37.111 16.898 -48.617 1.00 34.28 85 GLU C N 1
ATOM 2525 C CA . GLU C 1 112 ? -35.691 16.630 -48.422 1.00 34.09 85 GLU C CA 1
ATOM 2526 C C . GLU C 1 112 ? -35.418 15.239 -47.858 1.00 32.09 85 GLU C C 1
ATOM 2527 O O . GLU C 1 112 ? -34.292 14.748 -47.989 1.00 32.03 85 GLU C O 1
ATOM 2533 N N . ASP C 1 113 ? -36.400 14.602 -47.213 1.00 31.55 86 ASP C N 1
ATOM 2534 C CA . ASP C 1 113 ? -36.220 13.265 -46.652 1.00 30.17 86 ASP C CA 1
ATOM 2535 C C . ASP C 1 113 ? -36.370 12.149 -47.681 1.00 30.24 86 ASP C C 1
ATOM 2536 O O . ASP C 1 113 ? -36.184 10.977 -47.327 1.00 27.78 86 ASP C O 1
ATOM 2541 N N . THR C 1 114 ? -36.710 12.473 -48.926 1.00 30.19 87 THR C N 1
ATOM 2542 C CA . THR C 1 114 ? -36.874 11.460 -49.967 1.00 29.87 87 THR C CA 1
ATOM 2543 C C . THR C 1 114 ? -35.540 10.782 -50.249 1.00 30.83 87 THR C C 1
ATOM 2544 O O . THR C 1 114 ? -34.552 11.452 -50.562 1.00 32.16 87 THR C O 1
ATOM 2548 N N . ALA C 1 115 ? -35.515 9.455 -50.140 1.00 29.99 88 ALA C N 1
ATOM 2549 C CA . ALA C 1 115 ? -34.312 8.656 -50.343 1.00 30.92 88 ALA C CA 1
ATOM 2550 C C . ALA C 1 115 ? -34.666 7.191 -50.136 1.00 29.54 88 ALA C C 1
ATOM 2551 O O . ALA C 1 115 ? -35.709 6.858 -49.564 1.00 28.57 88 ALA C O 1
ATOM 2553 N N . VAL C 1 116 ? -33.775 6.321 -50.592 1.00 29.17 89 VAL C N 1
ATOM 2554 C CA . VAL C 1 116 ? -33.800 4.932 -50.154 1.00 27.73 89 VAL C CA 1
ATOM 2555 C C . VAL C 1 116 ? -33.146 4.859 -48.785 1.00 27.06 89 VAL C C 1
ATOM 2556 O O . VAL C 1 116 ? -32.019 5.332 -48.601 1.00 26.19 89 VAL C O 1
ATOM 2560 N N . TYR C 1 117 ? -33.848 4.269 -47.821 1.00 25.74 90 TYR C N 1
ATOM 2561 C CA . TYR C 1 117 ? -33.349 4.144 -46.459 1.00 26.14 90 TYR C CA 1
ATOM 2562 C C . TYR C 1 117 ? -32.833 2.731 -46.229 1.00 26.64 90 TYR C C 1
ATOM 2563 O O . TYR C 1 117 ? -33.521 1.754 -46.544 1.00 26.22 90 TYR C O 1
ATOM 2572 N N . TYR C 1 118 ? -31.622 2.635 -45.688 1.00 25.03 91 TYR C N 1
ATOM 2573 C CA . TYR C 1 118 ? -30.942 1.373 -45.452 1.00 26.45 91 TYR C CA 1
ATOM 2574 C C . TYR C 1 118 ? -30.697 1.210 -43.963 1.00 26.07 91 TYR C C 1
ATOM 2575 O O . TYR C 1 118 ? -30.329 2.170 -43.276 1.00 24.36 91 TYR C O 1
ATOM 2584 N N . CYS C 1 119 ? -30.872 -0.002 -43.464 1.00 26.33 92 CYS C N 1
ATOM 2585 C CA . CYS C 1 119 ? -30.344 -0.319 -42.149 1.00 26.18 92 CYS C CA 1
ATOM 2586 C C . CYS C 1 119 ? -29.067 -1.134 -42.302 1.00 26.26 92 CYS C C 1
ATOM 2587 O O . CYS C 1 119 ? -28.898 -1.896 -43.260 1.00 27.07 92 CYS C O 1
ATOM 2590 N N . ALA C 1 120 ? -28.149 -0.925 -41.362 1.00 25.38 93 ALA C N 1
ATOM 2591 C CA . ALA C 1 120 ? -26.825 -1.518 -41.404 1.00 25.67 93 ALA C CA 1
ATOM 2592 C C . ALA C 1 120 ? -26.443 -1.944 -39.995 1.00 25.62 93 ALA C C 1
ATOM 2593 O O . ALA C 1 120 ? -26.961 -1.420 -39.006 1.00 23.81 93 ALA C O 1
ATOM 2595 N N . ALA C 1 121 ? -25.524 -2.898 -39.910 1.00 25.48 94 ALA C N 1
ATOM 2596 C CA . ALA C 1 121 ? -25.112 -3.425 -38.619 1.00 25.01 94 ALA C CA 1
ATOM 2597 C C . ALA C 1 121 ? -23.605 -3.629 -38.598 1.00 26.95 94 ALA C C 1
ATOM 2598 O O . ALA C 1 121 ? -22.985 -3.925 -39.624 1.00 26.83 94 ALA C O 1
ATOM 2600 N N . LYS C 1 122 ? -23.026 -3.479 -37.408 1.00 25.33 95 LYS C N 1
ATOM 2601 C CA . LYS C 1 122 ? -21.602 -3.689 -37.209 1.00 26.26 95 LYS C CA 1
ATOM 2602 C C . LYS C 1 122 ? -21.350 -4.071 -35.762 1.00 27.42 95 LYS C C 1
ATOM 2603 O O . LYS C 1 122 ? -22.113 -3.709 -34.859 1.00 24.97 95 LYS C O 1
ATOM 2609 N N . ARG C 1 123 ? -20.257 -4.796 -35.556 1.00 27.07 96 ARG C N 1
ATOM 2610 C CA . ARG C 1 123 ? -19.706 -4.971 -34.228 1.00 27.71 96 ARG C CA 1
ATOM 2611 C C . ARG C 1 123 ? -18.943 -3.706 -33.850 1.00 28.50 96 ARG C C 1
ATOM 2612 O O . ARG C 1 123 ? -18.567 -2.907 -34.712 1.00 28.87 96 ARG C O 1
ATOM 2620 N N . GLY C 1 124 ? -18.711 -3.526 -32.551 1.00 27.56 97 GLY C N 1
ATOM 2621 C CA . GLY C 1 124 ? -17.832 -2.464 -32.105 1.00 27.77 97 GLY C CA 1
ATOM 2622 C C . GLY C 1 124 ? -18.449 -1.085 -31.969 1.00 28.66 97 GLY C C 1
ATOM 2623 O O . GLY C 1 124 ? -19.603 -0.948 -31.559 1.00 28.34 97 GLY C O 1
ATOM 2624 N N . GLY C 1 125 ? -17.685 -0.056 -32.333 1.00 28.31 98 GLY C N 1
ATOM 2625 C CA . GLY C 1 125 ? -18.046 1.301 -31.962 1.00 29.10 98 GLY C CA 1
ATOM 2626 C C . GLY C 1 125 ? -19.221 1.850 -32.750 1.00 28.36 98 GLY C C 1
ATOM 2627 O O . GLY C 1 125 ? -19.465 1.488 -33.899 1.00 27.73 98 GLY C O 1
ATOM 2628 N N . ALA C 1 126 ? -19.958 2.752 -32.104 1.00 28.79 99 ALA C N 1
ATOM 2629 C CA . ALA C 1 126 ? -21.078 3.458 -32.722 1.00 28.95 99 ALA C CA 1
ATOM 2630 C C . ALA C 1 126 ? -20.516 4.621 -33.525 1.00 29.48 99 ALA C C 1
ATOM 2631 O O . ALA C 1 126 ? -20.275 5.710 -33.002 1.00 30.64 99 ALA C O 1
ATOM 2633 N N . VAL C 1 127 ? -20.305 4.386 -34.817 1.00 26.85 100 VAL C N 1
ATOM 2634 C CA . VAL C 1 127 ? -19.737 5.382 -35.709 1.00 27.58 100 VAL C CA 1
ATOM 2635 C C . VAL C 1 127 ? -20.772 5.727 -36.772 1.00 27.99 100 VAL C C 1
ATOM 2636 O O . VAL C 1 127 ? -21.705 4.963 -37.041 1.00 26.21 100 VAL C O 1
ATOM 2640 N N . THR C 1 128 a -20.599 6.899 -37.378 1.00 27.48 100 THR C N 1
ATOM 2641 C CA . THR C 1 128 a -21.570 7.433 -38.322 1.00 28.13 100 THR C CA 1
ATOM 2642 C C . THR C 1 128 a -21.140 7.289 -39.780 1.00 30.22 100 THR C C 1
ATOM 2643 O O . THR C 1 128 a -21.898 7.679 -40.673 1.00 30.14 100 THR C O 1
ATOM 2647 N N . ALA C 1 129 b -19.953 6.747 -40.046 1.00 30.21 100 ALA C N 1
ATOM 2648 C CA . ALA C 1 129 b -19.458 6.591 -41.409 1.00 32.23 100 ALA C CA 1
ATOM 2649 C C . ALA C 1 129 b -19.898 5.235 -41.949 1.00 32.05 100 ALA C C 1
ATOM 2650 O O . ALA C 1 129 b -19.595 4.196 -41.354 1.00 31.56 100 ALA C O 1
ATOM 2652 N N . ALA C 1 130 c -20.605 5.252 -43.081 1.00 31.69 100 ALA C N 1
ATOM 2653 C CA . ALA C 1 130 c -21.182 4.028 -43.627 1.00 31.27 100 ALA C CA 1
ATOM 2654 C C . ALA C 1 130 c -20.124 2.983 -43.960 1.00 31.24 100 ALA C C 1
ATOM 2655 O O . ALA C 1 130 c -20.402 1.782 -43.885 1.00 30.35 100 ALA C O 1
ATOM 2657 N N . GLU C 1 131 d -18.908 3.405 -44.314 1.00 32.41 100 GLU C N 1
ATOM 2658 C CA . GLU C 1 131 d -17.935 2.430 -44.795 1.00 33.63 100 GLU C CA 1
ATOM 2659 C C . GLU C 1 131 d -17.462 1.451 -43.721 1.00 33.30 100 GLU C C 1
ATOM 2660 O O . GLU C 1 131 d -16.800 0.470 -44.071 1.00 32.44 100 GLU C O 1
ATOM 2666 N N . TRP C 1 132 e -17.781 1.664 -42.442 1.00 32.14 100 TRP C N 1
ATOM 2667 C CA . TRP C 1 132 e -17.404 0.709 -41.401 1.00 32.91 100 TRP C CA 1
ATOM 2668 C C . TRP C 1 132 e -18.500 -0.283 -41.040 1.00 32.13 100 TRP C C 1
ATOM 2669 O O . TRP C 1 132 e -18.291 -1.103 -40.140 1.00 32.27 100 TRP C O 1
ATOM 2680 N N . TYR C 1 133 f -19.647 -0.256 -41.710 1.00 30.47 100 TYR C N 1
ATOM 2681 C CA . TYR C 1 133 f -20.718 -1.188 -41.389 1.00 29.05 100 TYR C CA 1
ATOM 2682 C C . TYR C 1 133 f -20.584 -2.451 -42.230 1.00 30.21 100 TYR C C 1
ATOM 2683 O O . TYR C 1 133 f -20.453 -2.385 -43.458 1.00 31.69 100 TYR C O 1
ATOM 2692 N N . ASP C 1 134 ? -20.605 -3.600 -41.555 1.00 30.52 101 ASP C N 1
ATOM 2693 C CA . ASP C 1 134 ? -20.382 -4.876 -42.225 1.00 31.62 101 ASP C CA 1
ATOM 2694 C C . ASP C 1 134 ? -21.605 -5.358 -42.988 1.00 30.89 101 ASP C C 1
ATOM 2695 O O . ASP C 1 134 ? -21.473 -5.915 -44.082 1.00 33.18 101 ASP C O 1
ATOM 2700 N N . TYR C 1 135 ? -22.796 -5.181 -42.434 1.00 29.52 102 TYR C N 1
ATOM 2701 C CA . TYR C 1 135 ? -23.995 -5.774 -43.005 1.00 30.66 102 TYR C CA 1
ATOM 2702 C C . TYR C 1 135 ? -24.968 -4.687 -43.433 1.00 30.21 102 TYR C C 1
ATOM 2703 O O . TYR C 1 135 ? -25.078 -3.649 -42.781 1.00 28.46 102 TYR C O 1
ATOM 2712 N N . TRP C 1 136 ? -25.650 -4.925 -44.551 1.00 29.78 103 TRP C N 1
ATOM 2713 C CA . TRP C 1 136 ? -26.563 -3.947 -45.121 1.00 29.24 103 TRP C CA 1
ATOM 2714 C C . TRP C 1 136 ? -27.825 -4.643 -45.610 1.00 30.34 103 TRP C C 1
ATOM 2715 O O . TRP C 1 136 ? -27.757 -5.725 -46.199 1.00 29.80 103 TRP C O 1
ATOM 2726 N N . GLY C 1 137 ? -28.975 -4.018 -45.368 1.00 29.52 104 GLY C N 1
ATOM 2727 C CA . GLY C 1 137 ? -30.204 -4.442 -45.999 1.00 30.31 104 GLY C CA 1
ATOM 2728 C C . GLY C 1 137 ? -30.262 -3.978 -47.443 1.00 31.45 104 GLY C C 1
ATOM 2729 O O . GLY C 1 137 ? -29.401 -3.248 -47.931 1.00 31.28 104 GLY C O 1
ATOM 2730 N N . GLN C 1 138 ? -31.307 -4.419 -48.144 1.00 33.61 105 GLN C N 1
ATOM 2731 C CA . GLN C 1 138 ? -31.490 -4.009 -49.534 1.00 33.22 105 GLN C CA 1
ATOM 2732 C C . GLN C 1 138 ? -32.081 -2.613 -49.663 1.00 33.15 105 GLN C C 1
ATOM 2733 O O . GLN C 1 138 ? -32.001 -2.018 -50.743 1.00 32.92 105 GLN C O 1
ATOM 2739 N N . GLY C 1 139 ? -32.660 -2.082 -48.603 1.00 31.22 106 GLY C N 1
ATOM 2740 C CA . GLY C 1 139 ? -33.169 -0.725 -48.611 1.00 30.98 106 GLY C CA 1
ATOM 2741 C C . GLY C 1 139 ? -34.671 -0.673 -48.817 1.00 29.94 106 GLY C C 1
ATOM 2742 O O . GLY C 1 139 ? -35.278 -1.560 -49.426 1.00 28.58 106 GLY C O 1
ATOM 2743 N N . THR C 1 140 ? -35.287 0.377 -48.285 1.00 28.84 107 THR C N 1
ATOM 2744 C CA . THR C 1 140 ? -36.702 0.636 -48.499 1.00 28.73 107 THR C CA 1
ATOM 2745 C C . THR C 1 140 ? -36.864 2.081 -48.953 1.00 29.05 107 THR C C 1
ATOM 2746 O O . THR C 1 140 ? -36.231 2.990 -48.406 1.00 28.32 107 THR C O 1
ATOM 2750 N N . GLN C 1 141 ? -37.691 2.285 -49.976 1.00 29.90 108 GLN C N 1
ATOM 2751 C CA . GLN C 1 141 ? -37.831 3.600 -50.586 1.00 30.05 108 GLN C CA 1
ATOM 2752 C C . GLN C 1 141 ? -38.785 4.482 -49.790 1.00 30.19 108 GLN C C 1
ATOM 2753 O O . GLN C 1 141 ? -39.868 4.050 -49.385 1.00 30.25 108 GLN C O 1
ATOM 2759 N N . VAL C 1 142 ? -38.382 5.731 -49.579 1.00 29.68 109 VAL C N 1
ATOM 2760 C CA . VAL C 1 142 ? -39.221 6.734 -48.939 1.00 28.59 109 VAL C CA 1
ATOM 2761 C C . VAL C 1 142 ? -39.295 7.939 -49.866 1.00 29.18 109 VAL C C 1
ATOM 2762 O O . VAL C 1 142 ? -38.262 8.540 -50.187 1.00 29.12 109 VAL C O 1
ATOM 2766 N N . THR C 1 143 ? -40.504 8.285 -50.304 1.00 29.42 110 THR C N 1
ATOM 2767 C CA . THR C 1 143 ? -40.740 9.436 -51.170 1.00 31.56 110 THR C CA 1
ATOM 2768 C C . THR C 1 143 ? -41.732 10.367 -50.487 1.00 31.28 110 THR C C 1
ATOM 2769 O O . THR C 1 143 ? -42.860 9.963 -50.187 1.00 31.68 110 THR C O 1
ATOM 2773 N N . VAL C 1 144 ? -41.322 11.608 -50.254 1.00 30.86 111 VAL C N 1
ATOM 2774 C CA . VAL C 1 144 ? -42.172 12.605 -49.617 1.00 31.64 111 VAL C CA 1
ATOM 2775 C C . VAL C 1 144 ? -42.526 13.657 -50.657 1.00 33.47 111 VAL C C 1
ATOM 2776 O O . VAL C 1 144 ? -41.643 14.347 -51.180 1.00 34.56 111 VAL C O 1
ATOM 2780 N N . SER C 1 145 ? -43.812 13.780 -50.954 1.00 34.80 112 SER C N 1
ATOM 2781 C CA . SER C 1 145 ? -44.307 14.715 -51.951 1.00 37.73 112 SER C CA 1
ATOM 2782 C C . SER C 1 145 ? -44.902 15.953 -51.289 1.00 38.50 112 SER C C 1
ATOM 2783 O O . SER C 1 145 ? -45.303 15.933 -50.124 1.00 37.57 112 SER C O 1
ATOM 2786 N N . SER C 1 146 ? -44.964 17.036 -52.058 1.00 41.40 113 SER C N 1
ATOM 2787 C CA . SER C 1 146 ? -45.539 18.287 -51.567 1.00 43.76 113 SER C CA 1
ATOM 2788 C C . SER C 1 146 ? -46.598 18.810 -52.532 1.00 45.86 113 SER C C 1
ATOM 2789 O O . SER C 1 146 ? -47.632 18.175 -52.739 1.00 48.60 113 SER C O 1
ATOM 2792 N N . GLN D 1 24 ? 12.552 -7.621 -44.944 1.00 67.37 1 GLN D N 1
ATOM 2793 C CA . GLN D 1 24 ? 12.589 -8.402 -46.176 1.00 65.74 1 GLN D CA 1
ATOM 2794 C C . GLN D 1 24 ? 11.690 -9.627 -46.065 1.00 60.47 1 GLN D C 1
ATOM 2795 O O . GLN D 1 24 ? 12.007 -10.668 -46.635 1.00 60.65 1 GLN D O 1
ATOM 2801 N N . VAL D 1 25 ? 10.577 -9.519 -45.333 1.00 59.73 2 VAL D N 1
ATOM 2802 C CA . VAL D 1 25 ? 9.741 -10.694 -45.109 1.00 56.42 2 VAL D CA 1
ATOM 2803 C C . VAL D 1 25 ? 9.118 -11.129 -46.429 1.00 54.26 2 VAL D C 1
ATOM 2804 O O . VAL D 1 25 ? 8.601 -10.306 -47.197 1.00 55.24 2 VAL D O 1
ATOM 2808 N N . GLN D 1 26 ? 9.216 -12.424 -46.721 1.00 52.75 3 GLN D N 1
ATOM 2809 C CA . GLN D 1 26 ? 8.660 -13.026 -47.927 1.00 50.10 3 GLN D CA 1
ATOM 2810 C C . GLN D 1 26 ? 7.642 -14.075 -47.511 1.00 46.16 3 GLN D C 1
ATOM 2811 O O . GLN D 1 26 ? 7.985 -15.031 -46.807 1.00 47.54 3 GLN D O 1
ATOM 2817 N N . LEU D 1 27 ? 6.402 -13.897 -47.945 1.00 42.90 4 LEU D N 1
ATOM 2818 C CA . LEU D 1 27 ? 5.289 -14.720 -47.496 1.00 39.56 4 LEU D CA 1
ATOM 2819 C C . LEU D 1 27 ? 4.901 -15.706 -48.589 1.00 38.44 4 LEU D C 1
ATOM 2820 O O . LEU D 1 27 ? 4.880 -15.351 -49.771 1.00 36.55 4 LEU D O 1
ATOM 2825 N N . GLN D 1 28 ? 4.594 -16.944 -48.195 1.00 36.23 5 GLN D N 1
ATOM 2826 C CA . GLN D 1 28 ? 4.024 -17.916 -49.125 1.00 34.87 5 GLN D CA 1
ATOM 2827 C C . GLN D 1 28 ? 2.889 -18.665 -48.445 1.00 33.13 5 GLN D C 1
ATOM 2828 O O . GLN D 1 28 ? 3.089 -19.285 -47.396 1.00 31.91 5 GLN D O 1
ATOM 2834 N N . GLU D 1 29 ? 1.708 -18.618 -49.054 1.00 31.50 6 GLU D N 1
ATOM 2835 C CA . GLU D 1 29 ? 0.544 -19.329 -48.553 1.00 28.85 6 GLU D CA 1
ATOM 2836 C C . GLU D 1 29 ? 0.516 -20.747 -49.098 1.00 30.06 6 GLU D C 1
ATOM 2837 O O . GLU D 1 29 ? 1.042 -21.027 -50.178 1.00 30.48 6 GLU D O 1
ATOM 2843 N N . SER D 1 30 ? -0.105 -21.645 -48.340 1.00 26.82 7 SER D N 1
ATOM 2844 C CA . SER D 1 30 ? -0.405 -22.982 -48.842 1.00 26.83 7 SER D CA 1
ATOM 2845 C C . SER D 1 30 ? -1.583 -23.535 -48.050 1.00 24.44 7 SER D C 1
ATOM 2846 O O . SER D 1 30 ? -2.060 -22.916 -47.097 1.00 22.81 7 SER D O 1
ATOM 2849 N N . GLY D 1 31 ? -2.050 -24.711 -48.448 1.00 22.74 8 GLY D N 1
ATOM 2850 C CA . GLY D 1 31 ? -3.163 -25.345 -47.775 1.00 21.50 8 GLY D CA 1
ATOM 2851 C C . GLY D 1 31 ? -4.518 -25.097 -48.403 1.00 20.65 8 GLY D C 1
ATOM 2852 O O . GLY D 1 31 ? -5.515 -25.638 -47.909 1.00 16.39 8 GLY D O 1
ATOM 2853 N N . GLY D 1 32 ? -4.590 -24.300 -49.464 1.00 19.30 9 GLY D N 1
ATOM 2854 C CA . GLY D 1 32 ? -5.849 -24.096 -50.150 1.00 19.49 9 GLY D CA 1
ATOM 2855 C C . GLY D 1 32 ? -6.354 -25.374 -50.790 1.00 19.95 9 GLY D C 1
ATOM 2856 O O . GLY D 1 32 ? -5.677 -26.402 -50.854 1.00 17.44 9 GLY D O 1
ATOM 2857 N N . GLY D 1 33 ? -7.592 -25.306 -51.265 1.00 19.29 10 GLY D N 1
ATOM 2858 C CA . GLY D 1 33 ? -8.168 -26.443 -51.952 1.00 20.80 10 GLY D CA 1
ATOM 2859 C C . GLY D 1 33 ? -9.661 -26.276 -52.144 1.00 21.73 10 G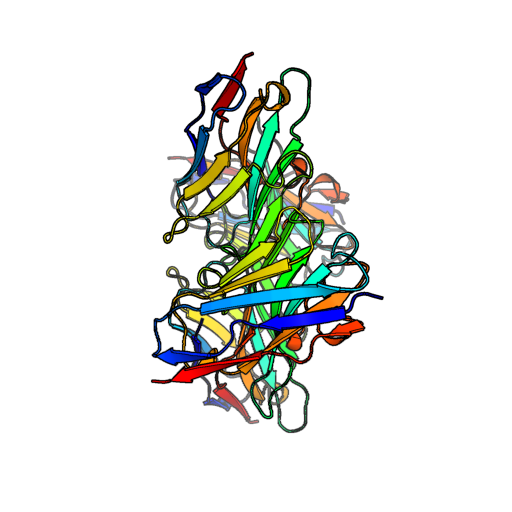LY D C 1
ATOM 2860 O O . GLY D 1 33 ? -10.201 -25.176 -52.027 1.00 19.78 10 GLY D O 1
ATOM 2861 N N . LEU D 1 34 ? -10.313 -27.394 -52.435 1.00 19.16 11 LEU D N 1
ATOM 2862 C CA . LEU D 1 34 ? -11.724 -27.414 -52.783 1.00 22.28 11 LEU D CA 1
ATOM 2863 C C . LEU D 1 34 ? -12.436 -28.395 -51.868 1.00 22.58 11 LEU D C 1
ATOM 2864 O O . LEU D 1 34 ? -12.051 -29.565 -51.789 1.00 19.96 11 LEU D O 1
ATOM 2869 N N . VAL D 1 35 ? -13.488 -27.928 -51.203 1.00 21.64 12 VAL D N 1
ATOM 2870 C CA . VAL D 1 35 ? -14.217 -28.738 -50.238 1.00 21.80 12 VAL D CA 1
ATOM 2871 C C . VAL D 1 35 ? -15.699 -28.401 -50.351 1.00 24.62 12 VAL D C 1
ATOM 2872 O O . VAL D 1 35 ? -16.073 -27.316 -50.808 1.00 24.87 12 VAL D O 1
ATOM 2876 N N . GLN D 1 36 ? -16.551 -29.353 -49.978 1.00 24.97 13 GLN D N 1
ATOM 2877 C CA . GLN D 1 36 ? -17.976 -29.069 -49.921 1.00 25.97 13 GLN D CA 1
ATOM 2878 C C . GLN D 1 36 ? -18.310 -28.258 -48.669 1.00 24.87 13 GLN D C 1
ATOM 2879 O O . GLN D 1 36 ? -17.574 -28.260 -47.673 1.00 24.46 13 GLN D O 1
ATOM 2885 N N . ALA D 1 37 ? -19.418 -27.518 -48.752 1.00 25.38 14 ALA D N 1
ATOM 2886 C CA . ALA D 1 37 ? -19.850 -26.669 -47.649 1.00 25.15 14 ALA D CA 1
ATOM 2887 C C . ALA D 1 37 ? -19.959 -27.478 -46.363 1.00 25.83 14 ALA D C 1
ATOM 2888 O O . ALA D 1 37 ? -20.321 -28.657 -46.377 1.00 27.45 14 ALA D O 1
ATOM 2890 N N . GLY D 1 38 ? -19.630 -26.832 -45.244 1.00 24.00 15 GLY D N 1
ATOM 2891 C CA . GLY D 1 38 ? -19.607 -27.484 -43.954 1.00 23.94 15 GLY D CA 1
ATOM 2892 C C . GLY D 1 38 ? -18.273 -28.095 -43.579 1.00 24.37 15 GLY D C 1
ATOM 2893 O O . GLY D 1 38 ? -18.078 -28.458 -42.411 1.00 24.44 15 GLY D O 1
ATOM 2894 N N . GLY D 1 39 ? -17.352 -28.224 -44.529 1.00 22.92 16 GLY D N 1
ATOM 2895 C CA . GLY D 1 39 ? -16.066 -28.831 -44.273 1.00 21.64 16 GLY D CA 1
ATOM 2896 C C . GLY D 1 39 ? -15.081 -27.858 -43.656 1.00 20.66 16 GLY D C 1
ATOM 2897 O O . GLY D 1 39 ? -15.393 -26.707 -43.338 1.00 18.77 16 GLY D O 1
ATOM 2898 N N . SER D 1 40 ? -13.852 -28.347 -43.500 1.00 19.08 17 SER D N 1
ATOM 2899 C CA . SER D 1 40 ? -12.774 -27.602 -42.870 1.00 18.99 17 SER D CA 1
ATOM 2900 C C . SER D 1 40 ? -11.550 -27.557 -43.771 1.00 18.34 17 SER D C 1
ATOM 2901 O O . SER D 1 40 ? -11.331 -28.442 -44.599 1.00 15.92 17 SER D O 1
ATOM 2904 N N . LEU D 1 41 ? -10.735 -26.528 -43.563 1.00 17.01 18 LEU D N 1
ATOM 2905 C CA . LEU D 1 41 ? -9.421 -26.403 -44.180 1.00 17.54 18 LEU D CA 1
ATOM 2906 C C . LEU D 1 41 ? -8.476 -25.810 -43.142 1.00 19.22 18 LEU D C 1
ATOM 2907 O O . LEU D 1 41 ? -8.905 -25.328 -42.087 1.00 17.91 18 LEU D O 1
ATOM 2912 N N . ARG D 1 42 ? -7.179 -25.824 -43.445 1.00 18.15 19 ARG D N 1
ATOM 2913 C CA . ARG D 1 42 ? -6.215 -25.056 -42.663 1.00 20.43 19 ARG D CA 1
ATOM 2914 C C . ARG D 1 42 ? -5.204 -24.448 -43.619 1.00 20.96 19 ARG D C 1
ATOM 2915 O O . ARG D 1 42 ? -4.491 -25.175 -44.317 1.00 20.80 19 ARG D O 1
ATOM 2923 N N . LEU D 1 43 ? -5.147 -23.125 -43.659 1.00 20.97 20 LEU D N 1
ATOM 2924 C CA . LEU D 1 43 ? -4.163 -22.440 -44.475 1.00 21.99 20 LEU D CA 1
ATOM 2925 C C . LEU D 1 43 ? -2.903 -22.190 -43.661 1.00 23.98 20 LEU D C 1
ATOM 2926 O O . LEU D 1 43 ? -2.942 -22.100 -42.432 1.00 23.60 20 LEU D O 1
ATOM 2931 N N . SER D 1 44 ? -1.781 -22.090 -44.363 1.00 23.70 21 SER D N 1
ATOM 2932 C CA . SER D 1 44 ? -0.491 -21.817 -43.752 1.00 27.35 21 SER D CA 1
ATOM 2933 C C . SER D 1 44 ? 0.186 -20.682 -44.499 1.00 27.61 21 SER D C 1
ATOM 2934 O O . SER D 1 44 ? 0.106 -20.605 -45.725 1.00 25.60 21 SER D O 1
ATOM 2937 N N . CYS D 1 45 ? 0.853 -19.807 -43.751 1.00 27.93 22 CYS D N 1
ATOM 2938 C CA . CYS D 1 45 ? 1.599 -18.686 -44.314 1.00 29.85 22 CYS D CA 1
ATOM 2939 C C . CYS D 1 45 ? 3.007 -18.748 -43.745 1.00 32.62 22 CYS D C 1
ATOM 2940 O O . CYS D 1 45 ? 3.209 -18.484 -42.555 1.00 32.91 22 CYS D O 1
ATOM 2943 N N . ALA D 1 46 ? 3.972 -19.109 -44.583 1.00 34.20 23 ALA D N 1
ATOM 2944 C CA . ALA D 1 46 ? 5.355 -19.275 -44.162 1.00 37.48 23 ALA D CA 1
ATOM 2945 C C . ALA D 1 46 ? 6.159 -18.019 -44.473 1.00 39.38 23 ALA D C 1
ATOM 2946 O O . ALA D 1 46 ? 6.007 -17.415 -45.539 1.00 37.73 23 ALA D O 1
ATOM 2948 N N . ALA D 1 47 ? 7.011 -17.628 -43.534 1.00 41.88 24 ALA D N 1
ATOM 2949 C CA . ALA D 1 47 ? 7.891 -16.485 -43.713 1.00 44.22 24 ALA D CA 1
ATOM 2950 C C . ALA D 1 47 ? 9.290 -16.951 -44.093 1.00 46.31 24 ALA D C 1
ATOM 2951 O O . ALA D 1 47 ? 9.813 -17.913 -43.523 1.00 46.00 24 ALA D O 1
ATOM 2953 N N . SER D 1 48 ? 9.877 -16.278 -45.079 1.00 47.76 25 SER D N 1
ATOM 2954 C CA . SER D 1 48 ? 11.294 -16.376 -45.388 1.00 50.19 25 SER D CA 1
ATOM 2955 C C . SER D 1 48 ? 11.909 -14.983 -45.348 1.00 52.46 25 SER D C 1
ATOM 2956 O O . SER D 1 48 ? 11.206 -13.970 -45.400 1.00 53.29 25 SER D O 1
ATOM 2959 N N . GLY D 1 49 ? 13.235 -14.940 -45.257 1.00 56.59 26 GLY D N 1
ATOM 2960 C CA . GLY D 1 49 ? 13.937 -13.679 -45.097 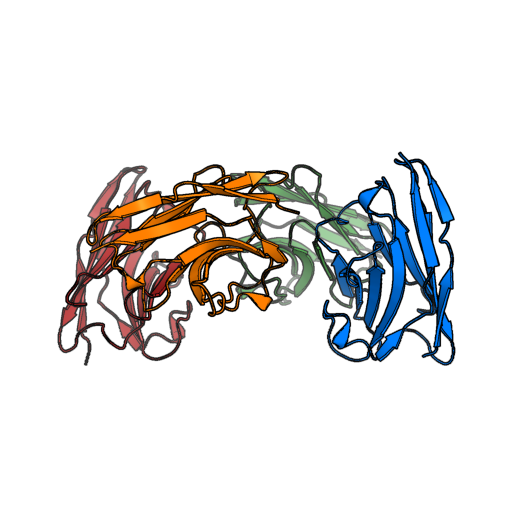1.00 60.73 26 GLY D CA 1
ATOM 2961 C C . GLY D 1 49 ? 13.994 -13.229 -43.650 1.00 62.07 26 GLY D C 1
ATOM 2962 O O . GLY D 1 49 ? 15.072 -13.162 -43.051 1.00 66.16 26 GLY D O 1
ATOM 2963 N N . GLN D 1 50 ? 12.833 -12.912 -43.085 1.00 58.96 27 GLN D N 1
ATOM 2964 C CA . GLN D 1 50 ? 12.675 -12.571 -41.680 1.00 59.65 27 GLN D CA 1
ATOM 2965 C C . GLN D 1 50 ? 11.672 -13.520 -41.038 1.00 55.40 27 GLN D C 1
ATOM 2966 O O . GLN D 1 50 ? 11.036 -14.337 -41.708 1.00 52.67 27 GLN D O 1
ATOM 2972 N N . THR D 1 51 ? 11.522 -13.393 -39.723 1.00 55.98 28 THR D N 1
ATOM 2973 C CA . THR D 1 51 ? 10.396 -14.004 -39.038 1.00 52.19 28 THR D CA 1
ATOM 2974 C C . THR D 1 51 ? 9.233 -13.017 -39.022 1.00 52.02 28 THR D C 1
ATOM 2975 O O . THR D 1 51 ? 9.319 -11.902 -39.545 1.00 52.24 28 THR D O 1
ATOM 2979 N N . PHE D 1 52 ? 8.129 -13.426 -38.405 1.00 49.09 29 PHE D N 1
ATOM 2980 C CA . PHE D 1 52 ? 6.992 -12.538 -38.215 1.00 49.43 29 PHE D CA 1
ATOM 2981 C C . PHE D 1 52 ? 7.137 -11.644 -36.990 1.00 49.70 29 PHE D C 1
ATOM 2982 O O . PHE D 1 52 ? 6.200 -10.901 -36.679 1.00 50.85 29 PHE D O 1
ATOM 2990 N N . SER D 1 53 ? 8.289 -11.685 -36.314 1.00 53.05 30 SER D N 1
ATOM 2991 C CA . SER D 1 53 ? 8.406 -11.165 -34.951 1.00 54.17 30 SER D CA 1
ATOM 2992 C C . SER D 1 53 ? 7.893 -9.734 -34.823 1.00 55.14 30 SER D C 1
ATOM 2993 O O . SER D 1 53 ? 7.107 -9.425 -33.920 1.00 56.87 30 SER D O 1
ATOM 2996 N N . GLY D 1 54 ? 8.321 -8.847 -35.713 1.00 57.01 31 GLY D N 1
ATOM 2997 C CA . GLY D 1 54 ? 7.946 -7.454 -35.572 1.00 58.69 31 GLY D CA 1
ATOM 2998 C C . GLY D 1 54 ? 6.811 -7.009 -36.473 1.00 55.63 31 GLY D C 1
ATOM 2999 O O . GLY D 1 54 ? 6.666 -5.812 -36.740 1.00 57.52 31 GLY D O 1
ATOM 3000 N N . TYR D 1 55 ? 5.991 -7.951 -36.937 1.00 51.28 32 TYR D N 1
ATOM 3001 C CA . TYR D 1 55 ? 4.925 -7.656 -37.880 1.00 49.10 32 TYR D CA 1
ATOM 3002 C C . TYR D 1 55 ? 3.561 -8.032 -37.317 1.00 46.20 32 TYR D C 1
ATOM 3003 O O . TYR D 1 55 ? 3.425 -8.968 -36.521 1.00 45.44 32 TYR D O 1
ATOM 3012 N N . VAL D 1 56 ? 2.553 -7.293 -37.769 1.00 45.52 33 VAL D N 1
ATOM 3013 C CA . VAL D 1 56 ? 1.169 -7.752 -37.741 1.00 41.55 33 VAL D CA 1
ATOM 3014 C C . VAL D 1 56 ? 0.949 -8.613 -38.978 1.00 40.97 33 VAL D C 1
ATOM 3015 O O . VAL D 1 56 ? 1.187 -8.161 -40.104 1.00 40.82 33 VAL D O 1
ATOM 3019 N N . THR D 1 57 ? 0.499 -9.854 -38.773 1.00 38.35 34 THR D N 1
ATOM 3020 C CA . THR D 1 57 ? 0.225 -10.784 -39.865 1.00 36.40 34 THR D CA 1
ATOM 3021 C C . THR D 1 57 ? -1.278 -10.923 -40.009 1.00 33.92 34 THR D C 1
ATOM 3022 O O . THR D 1 57 ? -1.964 -11.334 -39.065 1.00 31.12 34 THR D O 1
ATOM 3026 N N . GLY D 1 58 ? -1.780 -10.591 -41.188 1.00 32.42 35 GLY D N 1
ATOM 3027 C CA . GLY D 1 58 ? -3.195 -10.639 -41.462 1.00 29.85 35 GLY D CA 1
ATOM 3028 C C . GLY D 1 58 ? -3.471 -11.609 -42.590 1.00 28.27 35 GLY D C 1
ATOM 3029 O O . GLY D 1 58 ? -2.630 -11.826 -43.463 1.00 28.84 35 GLY D O 1
ATOM 3030 N N . TRP D 1 59 ? -4.646 -12.217 -42.537 1.00 25.46 36 TRP D N 1
ATOM 3031 C CA . TRP D 1 59 ? -5.205 -12.960 -43.651 1.00 25.87 36 TRP D CA 1
ATOM 3032 C C . TRP D 1 59 ? -6.260 -12.084 -44.309 1.00 27.00 36 TRP D C 1
ATOM 3033 O O . TRP D 1 59 ? -7.090 -11.478 -43.619 1.00 24.78 36 TRP D O 1
ATOM 3044 N N . PHE D 1 60 ? -6.203 -12.000 -45.635 1.00 25.76 37 PHE D N 1
ATOM 3045 C CA . PHE D 1 60 ? -7.186 -11.294 -46.435 1.00 26.79 37 PHE D CA 1
ATOM 3046 C C . PHE D 1 60 ? -7.696 -12.251 -47.502 1.00 26.20 37 PHE D C 1
ATOM 3047 O O . PHE D 1 60 ? -7.037 -13.238 -47.832 1.00 25.80 37 PHE D O 1
ATOM 3055 N N . ARG D 1 61 ? -8.879 -11.964 -48.039 1.00 26.07 38 ARG D N 1
ATOM 3056 C CA . ARG D 1 61 ? -9.420 -12.786 -49.112 1.00 26.82 38 ARG D CA 1
ATOM 3057 C C . ARG D 1 61 ? -10.067 -11.905 -50.170 1.00 30.57 38 ARG D C 1
ATOM 3058 O O . ARG D 1 61 ? -10.567 -10.815 -49.881 1.00 31.43 38 ARG D O 1
ATOM 3066 N N . GLN D 1 62 ? -10.057 -12.393 -51.405 1.00 29.88 39 GLN D N 1
ATOM 3067 C CA . GLN D 1 62 ? -10.603 -11.642 -52.530 1.00 33.46 39 GLN D CA 1
ATOM 3068 C C . GLN D 1 62 ? -11.316 -12.611 -53.457 1.00 34.02 39 GLN D C 1
ATOM 3069 O O . GLN D 1 62 ? -10.671 -13.469 -54.066 1.00 31.52 39 GLN D O 1
ATOM 3075 N N . ALA D 1 63 ? -12.639 -12.489 -53.548 1.00 36.88 40 ALA D N 1
ATOM 3076 C CA . ALA D 1 63 ? -13.375 -13.143 -54.617 1.00 38.85 40 ALA D CA 1
ATOM 3077 C C . ALA D 1 63 ? -13.158 -12.380 -55.924 1.00 41.07 40 ALA D C 1
ATOM 3078 O O . ALA D 1 63 ? -12.889 -11.176 -55.905 1.00 42.79 40 ALA D O 1
ATOM 3080 N N . PRO D 1 64 ? -13.242 -13.059 -57.068 1.00 41.22 41 PRO D N 1
ATOM 3081 C CA . PRO D 1 64 ? -13.050 -12.370 -58.352 1.00 42.45 41 PRO D CA 1
ATOM 3082 C C . PRO D 1 64 ? -13.972 -11.167 -58.495 1.00 43.91 41 PRO D C 1
ATOM 3083 O O . PRO D 1 64 ? -15.159 -11.225 -58.165 1.00 46.14 41 PRO D O 1
ATOM 3087 N N . GLY D 1 65 ? -13.407 -10.055 -58.967 1.00 42.99 42 GLY D N 1
ATOM 3088 C CA . GLY D 1 65 ? -14.169 -8.847 -59.198 1.00 46.37 42 GLY D CA 1
ATOM 3089 C C . GLY D 1 65 ? -14.511 -8.035 -57.966 1.00 45.78 42 GLY D C 1
ATOM 3090 O O . GLY D 1 65 ? -14.901 -6.869 -58.109 1.00 48.88 42 GLY D O 1
ATOM 3091 N N . LYS D 1 66 ? -14.393 -8.605 -56.769 1.00 44.66 43 LYS D N 1
ATOM 3092 C CA . LYS D 1 66 ? -14.603 -7.887 -55.520 1.00 44.88 43 LYS D CA 1
ATOM 3093 C C . LYS D 1 66 ? -13.247 -7.572 -54.895 1.00 44.19 43 LYS D C 1
ATOM 3094 O O . LYS D 1 66 ? -12.205 -8.012 -55.382 1.00 44.98 43 LYS D O 1
ATOM 3100 N N . GLU D 1 67 ? -13.247 -6.786 -53.824 1.00 42.73 44 GLU D N 1
ATOM 3101 C CA . GLU D 1 67 ? -11.979 -6.260 -53.344 1.00 42.07 44 GLU D CA 1
ATOM 3102 C C . GLU D 1 67 ? -11.547 -7.027 -52.097 1.00 40.47 44 GLU D C 1
ATOM 3103 O O . GLU D 1 67 ? -12.360 -7.667 -51.422 1.00 39.58 44 GLU D O 1
ATOM 3109 N N . ARG D 1 68 ? -10.239 -6.993 -51.833 1.00 40.49 45 ARG D N 1
ATOM 3110 C CA . ARG D 1 68 ? -9.636 -7.688 -50.699 1.00 37.87 45 ARG D CA 1
ATOM 3111 C C . ARG D 1 68 ? -10.321 -7.292 -49.401 1.00 37.48 45 ARG D C 1
ATOM 3112 O O . ARG D 1 68 ? -10.350 -6.116 -49.032 1.00 38.71 45 ARG D O 1
ATOM 3120 N N . GLU D 1 69 ? -10.877 -8.273 -48.709 1.00 34.11 46 GLU D N 1
ATOM 3121 C CA . GLU D 1 69 ? -11.546 -8.017 -47.448 1.00 32.91 46 GLU D CA 1
ATOM 3122 C C . GLU D 1 69 ? -10.771 -8.674 -46.314 1.00 30.64 46 GLU D C 1
ATOM 3123 O O . GLU D 1 69 ? -10.138 -9.721 -46.486 1.00 27.68 46 GLU D O 1
ATOM 3129 N N . PHE D 1 70 ? -10.795 -8.017 -45.160 1.00 30.89 47 PHE D N 1
ATOM 3130 C CA . PHE D 1 70 ? -10.072 -8.500 -43.995 1.00 29.05 47 PHE D CA 1
ATOM 3131 C C . PHE D 1 70 ? -10.705 -9.775 -43.452 1.00 26.89 47 PHE D C 1
ATOM 3132 O O . PHE D 1 70 ? -11.932 -9.888 -43.368 1.00 27.53 47 PHE D O 1
ATOM 3140 N N . VAL D 1 71 ? -9.862 -10.732 -43.065 1.00 24.54 48 VAL D N 1
ATOM 3141 C CA . VAL D 1 71 ? -10.312 -11.986 -42.455 1.00 25.58 48 VAL D CA 1
ATOM 3142 C C . VAL D 1 71 ? -9.864 -12.093 -40.996 1.00 24.21 48 VAL D C 1
ATOM 3143 O O . VAL D 1 71 ? -10.692 -12.254 -40.094 1.00 24.07 48 VAL D O 1
ATOM 3147 N N . ALA D 1 72 ? -8.557 -12.037 -40.747 1.00 22.75 49 ALA D N 1
ATOM 3148 C CA . ALA D 1 72 ? -8.042 -12.177 -39.386 1.00 25.01 49 ALA D CA 1
ATOM 3149 C C . ALA D 1 72 ? -6.630 -11.620 -39.326 1.00 25.98 49 ALA D C 1
ATOM 3150 O O . ALA D 1 72 ? -5.939 -11.527 -40.341 1.00 25.26 49 ALA D O 1
ATOM 3152 N N . LEU D 1 73 ? -6.197 -11.261 -38.118 1.00 25.68 50 LEU D N 1
ATOM 3153 C CA . LEU D 1 73 ? -4.804 -10.901 -37.920 1.00 27.19 50 LEU D CA 1
ATOM 3154 C C . LEU D 1 73 ? -4.339 -11.358 -36.548 1.00 28.82 50 LEU D C 1
ATOM 3155 O O . LEU D 1 73 ? -5.136 -11.618 -35.640 1.00 26.57 50 LEU D O 1
ATOM 3160 N N . ILE D 1 74 ? -3.022 -11.452 -36.419 1.00 29.05 51 ILE D N 1
ATOM 3161 C CA . ILE D 1 74 ? -2.370 -11.745 -35.155 1.00 31.07 51 ILE D CA 1
ATOM 3162 C C . ILE D 1 74 ? -1.240 -10.738 -34.988 1.00 33.37 51 ILE D C 1
ATOM 3163 O O . ILE D 1 74 ? -0.413 -10.566 -35.892 1.00 34.92 51 ILE D O 1
ATOM 3168 N N . ALA D 1 75 ? -1.247 -10.032 -33.863 1.00 35.06 52 ALA D N 1
ATOM 3169 C CA . ALA D 1 75 ? -0.286 -8.979 -33.579 1.00 38.56 52 ALA D CA 1
ATOM 3170 C C . ALA D 1 75 ? 0.284 -9.190 -32.186 1.00 40.70 52 ALA D C 1
ATOM 3171 O O . ALA D 1 75 ? -0.270 -9.938 -31.377 1.00 39.40 52 ALA D O 1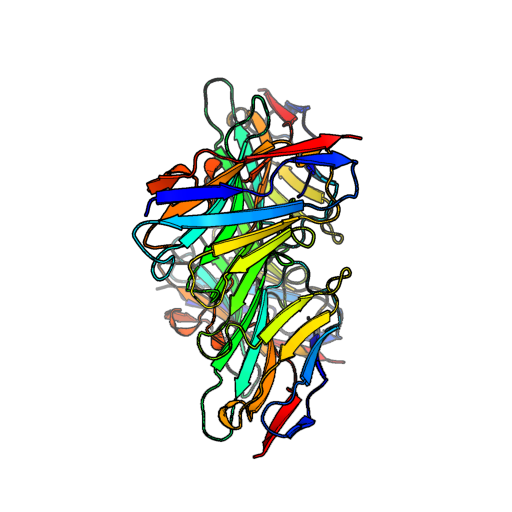
ATOM 3173 N N . TRP D 1 76 a 1.402 -8.514 -31.917 1.00 44.36 52 TRP D N 1
ATOM 3174 C CA . TRP D 1 76 a 2.089 -8.606 -30.626 1.00 47.26 52 TRP D CA 1
ATOM 3175 C C . TRP D 1 76 a 2.399 -10.059 -30.274 1.00 46.12 52 TRP D C 1
ATOM 3176 O O . TRP D 1 76 a 2.304 -10.475 -29.118 1.00 46.95 52 TRP D O 1
ATOM 3187 N N . SER D 1 77 ? 2.780 -10.825 -31.288 1.00 44.41 53 SER D N 1
ATOM 3188 C CA . SER D 1 77 ? 3.082 -12.264 -31.111 1.00 43.58 53 SER D CA 1
ATOM 3189 C C . SER D 1 77 ? 1.965 -12.984 -30.345 1.00 42.60 53 SER D C 1
ATOM 3190 O O . SER D 1 77 ? 2.299 -13.754 -29.448 1.00 43.97 53 SER D O 1
ATOM 3193 N N . GLY D 1 78 ? 0.714 -12.827 -30.759 1.00 38.91 54 GLY D N 1
ATOM 3194 C CA . GLY D 1 78 ? -0.390 -13.556 -30.098 1.00 38.31 54 GLY D CA 1
ATOM 3195 C C . GLY D 1 78 ? -1.063 -12.790 -28.972 1.00 38.90 54 GLY D C 1
ATOM 3196 O O . GLY D 1 78 ? -2.002 -13.322 -28.381 1.00 37.93 54 GLY D O 1
ATOM 3197 N N . GLY D 1 79 ? -0.675 -11.535 -28.767 1.00 40.32 55 GLY D N 1
ATOM 3198 C CA . GLY D 1 79 ? -1.270 -10.726 -27.698 1.00 41.57 55 GLY D CA 1
ATOM 3199 C C . GLY D 1 79 ? -2.509 -10.040 -28.214 1.00 39.38 55 GLY D C 1
ATOM 3200 O O . GLY D 1 79 ? -3.318 -9.608 -27.394 1.00 39.70 55 GLY D O 1
ATOM 3201 N N . ARG D 1 80 ? -2.665 -9.990 -29.539 1.00 37.45 56 ARG D N 1
ATOM 3202 C CA . ARG D 1 80 ? -3.849 -9.386 -30.140 1.00 35.79 56 ARG D CA 1
ATOM 3203 C C . ARG D 1 80 ? -4.293 -10.262 -31.303 1.00 32.92 56 ARG D C 1
ATOM 3204 O O . ARG D 1 80 ? -3.515 -10.499 -32.233 1.00 32.33 56 ARG D O 1
ATOM 3212 N N . LEU D 1 81 ? -5.533 -10.741 -31.249 1.00 30.42 57 LEU D N 1
ATOM 3213 C CA . LEU D 1 81 ? -6.122 -11.551 -32.308 1.00 28.54 57 LEU D CA 1
ATOM 3214 C C . LEU D 1 81 ? -7.405 -10.874 -32.765 1.00 27.62 57 LEU D C 1
ATOM 3215 O O . LEU D 1 81 ? -8.288 -10.611 -31.941 1.00 27.80 57 LEU D O 1
ATOM 3220 N N . TYR D 1 82 ? -7.519 -10.590 -34.062 1.00 26.35 58 TYR D N 1
ATOM 3221 C CA . TYR D 1 82 ? -8.722 -9.952 -34.575 1.00 26.82 58 TYR D CA 1
ATOM 3222 C C . TYR D 1 82 ? -9.387 -10.886 -35.578 1.00 25.40 58 TYR D C 1
ATOM 3223 O O . TYR D 1 82 ? -8.699 -11.567 -36.343 1.00 24.14 58 TYR D O 1
ATOM 3232 N N . TYR D 1 83 ? -10.724 -10.877 -35.613 1.00 24.12 59 TYR D N 1
ATOM 3233 C CA . TYR D 1 83 ? -11.481 -11.622 -36.614 1.00 23.85 59 TYR D CA 1
ATOM 3234 C C . TYR D 1 83 ? -12.577 -10.756 -37.213 1.00 23.66 59 TYR D C 1
ATOM 3235 O O . TYR D 1 83 ? -13.277 -10.044 -36.489 1.00 24.00 59 TYR D O 1
ATOM 3244 N N . ALA D 1 84 ? -12.724 -10.825 -38.537 1.00 24.43 60 ALA D N 1
ATOM 3245 C CA . ALA D 1 84 ? -13.914 -10.286 -39.184 1.00 24.83 60 ALA D CA 1
ATOM 3246 C C . ALA D 1 84 ? -15.151 -10.987 -38.636 1.00 23.47 60 ALA D C 1
ATOM 3247 O O . ALA D 1 84 ? -15.124 -12.186 -38.345 1.00 21.92 60 ALA D O 1
ATOM 3249 N N . ASP D 1 85 ? -16.242 -10.229 -38.491 1.00 23.58 61 ASP D N 1
ATOM 3250 C CA . ASP D 1 85 ? -17.437 -10.779 -37.857 1.00 25.31 61 ASP D CA 1
ATOM 3251 C C . ASP D 1 85 ? -18.011 -11.968 -38.619 1.00 25.54 61 ASP D C 1
ATOM 3252 O O . ASP D 1 85 ? -18.563 -12.888 -38.000 1.00 25.39 61 ASP D O 1
ATOM 3257 N N . SER D 1 86 ? -17.902 -11.966 -39.954 1.00 24.89 62 SER D N 1
ATOM 3258 C CA . SER D 1 86 ? -18.460 -13.035 -40.771 1.00 26.08 62 SER D CA 1
ATOM 3259 C C . SER D 1 86 ? -17.705 -14.321 -40.597 1.00 24.74 62 SER D C 1
ATOM 3260 O O . SER D 1 86 ? -18.206 -15.390 -40.992 1.00 25.17 62 SER D O 1
ATOM 3263 N N . VAL D 1 87 ? -16.552 -14.252 -39.918 1.00 22.46 63 VAL D N 1
ATOM 3264 C CA . VAL D 1 87 ? -15.770 -15.495 -39.668 1.00 22.60 63 VAL D CA 1
ATOM 3265 C C . VAL D 1 87 ? -15.523 -15.842 -38.191 1.00 23.62 63 VAL D C 1
ATOM 3266 O O . VAL D 1 87 ? -15.060 -16.926 -37.892 1.00 19.81 63 VAL D O 1
ATOM 3270 N N . GLN D 1 88 ? -15.937 -15.045 -37.286 1.00 24.10 64 GLN D N 1
ATOM 3271 C CA . GLN D 1 88 ? -15.528 -15.431 -35.930 1.00 23.85 64 GLN D CA 1
ATOM 3272 C C . GLN D 1 88 ? -16.335 -16.629 -35.508 1.00 23.86 64 GLN D C 1
ATOM 3273 O O . GLN D 1 88 ? -17.482 -16.799 -35.890 1.00 23.46 64 GLN D O 1
ATOM 3279 N N . GLY D 1 89 ? -15.756 -17.462 -34.635 1.00 23.96 65 GLY D N 1
ATOM 3280 C CA . GLY D 1 89 ? -16.321 -18.731 -34.266 1.00 25.00 65 GLY D CA 1
ATOM 3281 C C . GLY D 1 89 ? -16.045 -19.802 -35.271 1.00 24.09 65 GLY D C 1
ATOM 3282 O O . GLY D 1 89 ? -16.090 -20.961 -34.921 1.00 25.71 65 GLY D O 1
ATOM 3283 N N . ARG D 1 90 ? -15.772 -19.447 -36.526 1.00 22.67 66 ARG D N 1
ATOM 3284 C CA . ARG D 1 90 ? -15.478 -20.481 -37.517 1.00 22.71 66 ARG D CA 1
ATOM 3285 C C . ARG D 1 90 ? -14.000 -20.576 -37.875 1.00 21.89 66 ARG D C 1
ATOM 3286 O O . ARG D 1 90 ? -13.502 -21.686 -38.105 1.00 20.80 66 ARG D O 1
ATOM 3294 N N . PHE D 1 91 ? -13.289 -19.453 -37.903 1.00 19.86 67 PHE D N 1
ATOM 3295 C CA . PHE D 1 91 ? -11.872 -19.434 -38.231 1.00 20.33 67 PHE D CA 1
ATOM 3296 C C . PHE D 1 91 ? -11.051 -19.122 -36.985 1.00 21.11 67 PHE D C 1
ATOM 3297 O O . PHE D 1 91 ? -11.489 -18.373 -36.108 1.00 19.86 67 PHE D O 1
ATOM 3305 N N . THR D 1 92 ? -9.836 -19.671 -36.941 1.00 20.73 68 THR D N 1
ATOM 3306 C CA . THR D 1 92 ? -8.893 -19.448 -35.852 1.00 21.59 68 THR D CA 1
ATOM 3307 C C . THR D 1 92 ? -7.524 -19.143 -36.438 1.00 22.59 68 THR D C 1
ATOM 3308 O O . THR D 1 92 ? -7.027 -19.896 -37.281 1.00 22.09 68 THR D O 1
ATOM 3312 N N . ILE D 1 93 ? -6.912 -18.051 -35.991 1.00 22.25 69 ILE D N 1
ATOM 3313 C CA . ILE D 1 93 ? -5.569 -17.683 -36.423 1.00 24.32 69 ILE D CA 1
ATOM 3314 C C . ILE D 1 93 ? -4.599 -18.008 -35.294 1.00 25.46 69 ILE D C 1
ATOM 3315 O O . ILE D 1 93 ? -4.944 -17.913 -34.113 1.00 24.38 69 ILE D O 1
ATOM 3320 N N . SER D 1 94 ? -3.385 -18.419 -35.661 1.00 25.94 70 SER D N 1
ATOM 3321 C CA . SER D 1 94 ? -2.370 -18.766 -34.672 1.00 28.44 70 SER D CA 1
ATOM 3322 C C . SER D 1 94 ? -0.994 -18.685 -35.319 1.00 30.65 70 SER D C 1
ATOM 3323 O O . SER D 1 94 ? -0.864 -18.501 -36.530 1.00 28.80 70 SER D O 1
ATOM 3326 N N . ARG D 1 95 ? 0.028 -18.831 -34.483 1.00 32.67 71 ARG D N 1
ATOM 3327 C CA . ARG D 1 95 ? 1.414 -18.843 -34.999 1.00 33.99 71 ARG D CA 1
ATOM 3328 C C . ARG D 1 95 ? 2.158 -19.998 -34.349 1.00 37.16 71 ARG D C 1
ATOM 3329 O O . ARG D 1 95 ? 1.738 -20.437 -33.275 1.00 36.53 71 ARG D O 1
ATOM 3337 N N . ASP D 1 96 ? 3.189 -20.510 -35.015 1.00 38.29 72 ASP D N 1
ATOM 3338 C CA . ASP D 1 96 ? 4.015 -21.516 -34.374 1.00 39.91 72 ASP D CA 1
ATOM 3339 C C . ASP D 1 96 ? 4.937 -20.856 -33.351 1.00 41.48 72 ASP D C 1
ATOM 3340 O O . ASP D 1 96 ? 5.034 -19.629 -33.258 1.00 41.41 72 ASP D O 1
ATOM 3345 N N . ASN D 1 97 ? 5.619 -21.689 -32.566 1.00 44.07 73 ASN D N 1
ATOM 3346 C CA . ASN D 1 97 ? 6.500 -21.158 -31.529 1.00 45.38 73 ASN D CA 1
ATOM 3347 C C . ASN D 1 97 ? 7.611 -20.298 -32.124 1.00 46.51 73 ASN D C 1
ATOM 3348 O O . ASN D 1 97 ? 7.986 -19.273 -31.545 1.00 48.99 73 ASN D O 1
ATOM 3353 N N . ALA D 1 98 ? 8.136 -20.686 -33.285 1.00 46.08 74 ALA D N 1
ATOM 3354 C CA . ALA D 1 98 ? 9.251 -19.972 -33.901 1.00 48.78 74 ALA D CA 1
ATOM 3355 C C . ALA D 1 98 ? 8.830 -18.706 -34.635 1.00 47.36 74 ALA D C 1
ATOM 3356 O O . ALA D 1 98 ? 9.703 -17.987 -35.133 1.00 49.84 74 ALA D O 1
ATOM 3358 N N . GLU D 1 99 ? 7.531 -18.415 -34.717 1.00 44.29 75 GLU D N 1
ATOM 3359 C CA . GLU D 1 99 ? 7.023 -17.258 -35.458 1.00 43.87 75 GLU D CA 1
ATOM 3360 C C . GLU D 1 99 ? 7.487 -17.281 -36.911 1.00 43.66 75 GLU D C 1
ATOM 3361 O O . GLU D 1 99 ? 7.736 -16.233 -37.516 1.00 45.58 75 GLU D O 1
ATOM 3367 N N . THR D 1 100 ? 7.620 -18.483 -37.469 1.00 41.10 76 THR D N 1
ATOM 3368 C CA . THR D 1 100 ? 7.929 -18.679 -38.878 1.00 42.28 76 THR D CA 1
ATOM 3369 C C . THR D 1 100 ? 6.702 -19.050 -39.698 1.00 39.57 76 THR D C 1
ATOM 3370 O O . THR D 1 100 ? 6.801 -19.160 -40.926 1.00 39.84 76 THR D O 1
ATOM 3374 N N . THR D 1 101 ? 5.556 -19.255 -39.052 1.00 38.24 77 THR D N 1
ATOM 3375 C CA . THR D 1 101 ? 4.346 -19.677 -39.743 1.00 37.06 77 THR D CA 1
ATOM 3376 C C . THR D 1 101 ? 3.136 -19.100 -39.027 1.00 34.79 77 THR D C 1
ATOM 3377 O O . THR D 1 101 ? 3.060 -19.140 -37.796 1.00 35.82 77 THR D O 1
ATOM 3381 N N . VAL D 1 102 ? 2.191 -18.578 -39.802 1.00 32.04 78 VAL D N 1
ATOM 3382 C CA . VAL D 1 102 ? 0.889 -18.165 -39.293 1.00 30.99 78 VAL D CA 1
ATOM 3383 C C . VAL D 1 102 ? -0.168 -19.057 -39.931 1.00 29.87 78 VAL D C 1
ATOM 3384 O O . VAL D 1 102 ? -0.102 -19.346 -41.131 1.00 27.67 78 VAL D O 1
ATOM 3388 N N . TYR D 1 103 ? -1.126 -19.513 -39.126 1.00 28.20 79 TYR D N 1
ATOM 3389 C CA . TYR D 1 103 ? -2.138 -20.452 -39.587 1.00 27.60 79 TYR D CA 1
ATOM 3390 C C . TYR D 1 103 ? -3.529 -19.841 -39.563 1.00 25.23 79 TYR D C 1
ATOM 3391 O O . TYR D 1 103 ? -3.830 -18.954 -38.762 1.00 24.57 79 TYR D O 1
ATOM 3400 N N . LEU D 1 104 ? -4.377 -20.343 -40.453 1.00 23.53 80 LEU D N 1
ATOM 3401 C CA . LEU D 1 104 ? -5.795 -20.006 -40.468 1.00 22.26 80 LEU D CA 1
ATOM 3402 C C . LEU D 1 104 ? -6.553 -21.324 -40.551 1.00 22.24 80 LEU D C 1
ATOM 3403 O O . LEU D 1 104 ? -6.663 -21.916 -41.630 1.00 19.44 80 LEU D O 1
ATOM 3408 N N . GLN D 1 105 ? -7.036 -21.801 -39.406 1.00 21.72 81 GLN D N 1
ATOM 3409 C CA . GLN D 1 105 ? -7.945 -22.934 -39.400 1.00 21.91 81 GLN D CA 1
ATOM 3410 C C . GLN D 1 105 ? -9.335 -22.439 -39.764 1.00 21.28 81 GLN D C 1
ATOM 3411 O O . GLN D 1 105 ? -9.765 -21.371 -39.325 1.00 20.45 81 GLN D O 1
ATOM 3417 N N . MET D 1 106 ? -10.019 -23.195 -40.610 1.00 19.50 82 MET D N 1
ATOM 3418 C CA . MET D 1 106 ? -11.300 -22.769 -41.153 1.00 20.36 82 MET D CA 1
ATOM 3419 C C . MET D 1 106 ? -12.282 -23.912 -40.997 1.00 20.42 82 MET D C 1
ATOM 3420 O O . MET D 1 106 ? -12.083 -24.979 -41.577 1.00 18.95 82 MET D O 1
ATOM 3425 N N . ASN D 1 107 a -13.329 -23.692 -40.211 1.00 19.93 82 ASN D N 1
ATOM 3426 C CA . ASN D 1 107 a -14.358 -24.692 -39.991 1.00 21.87 82 ASN D CA 1
ATOM 3427 C C . ASN D 1 107 a -15.682 -24.181 -40.538 1.00 22.72 82 ASN D C 1
ATOM 3428 O O . ASN D 1 107 a -15.859 -22.979 -40.758 1.00 21.73 82 ASN D O 1
ATOM 3433 N N . SER D 1 108 b -16.613 -25.115 -40.746 1.00 21.68 82 SER D N 1
ATOM 3434 C CA . SER D 1 108 b -17.981 -24.796 -41.157 1.00 23.37 82 SER D CA 1
ATOM 3435 C C . SER D 1 108 b -17.986 -23.881 -42.378 1.00 22.76 82 SER D C 1
ATOM 3436 O O . SER D 1 108 b -18.647 -22.839 -42.411 1.00 23.29 82 SER D O 1
ATOM 3439 N N . LEU D 1 109 c -17.233 -24.288 -43.394 1.00 21.15 82 LEU D N 1
ATOM 3440 C CA . LEU D 1 109 c -17.015 -23.449 -44.559 1.00 22.02 82 LEU D CA 1
ATOM 3441 C C . LEU D 1 109 c -18.306 -23.261 -45.353 1.00 22.73 82 LEU D C 1
ATOM 3442 O O . LEU D 1 109 c -19.167 -24.142 -45.410 1.00 22.01 82 LEU D O 1
ATOM 3447 N N . LYS D 1 110 ? -18.428 -22.088 -45.972 1.00 22.61 83 LYS D N 1
ATOM 3448 C CA . LYS D 1 110 ? -19.591 -21.667 -46.731 1.00 25.40 83 LYS D CA 1
ATOM 3449 C C . LYS D 1 110 ? -19.180 -21.311 -48.157 1.00 25.72 83 LYS D C 1
ATOM 3450 O O . LYS D 1 110 ? -18.033 -20.914 -48.386 1.00 24.34 83 LYS D O 1
ATOM 3456 N N . PRO D 1 111 ? -20.090 -21.421 -49.130 1.00 27.01 84 PRO D N 1
ATOM 3457 C CA . PRO D 1 111 ? -19.751 -20.988 -50.499 1.00 26.34 84 PRO D CA 1
ATOM 3458 C C . PRO D 1 111 ? -19.253 -19.559 -50.563 1.00 27.46 84 PRO D C 1
ATOM 3459 O O . PRO D 1 111 ? -18.371 -19.248 -51.372 1.00 27.66 84 PRO D O 1
ATOM 3463 N N . GLU D 1 112 ? -19.781 -18.684 -49.705 1.00 27.97 85 GLU D N 1
ATOM 3464 C CA . GLU D 1 112 ? -19.335 -17.299 -49.625 1.00 28.68 85 GLU D CA 1
ATOM 3465 C C . GLU D 1 112 ? -17.881 -17.183 -49.195 1.00 26.81 85 GLU D C 1
ATOM 3466 O O . GLU D 1 112 ? -17.269 -16.128 -49.398 1.00 27.29 85 GLU D O 1
ATOM 3472 N N . ASP D 1 113 ? -17.320 -18.227 -48.586 1.00 25.41 86 ASP D N 1
ATOM 3473 C CA . ASP D 1 113 ? -15.912 -18.217 -48.223 1.00 24.83 86 ASP D CA 1
ATOM 3474 C C . ASP D 1 113 ? -14.994 -18.475 -49.412 1.00 25.30 86 ASP D C 1
ATOM 3475 O O . ASP D 1 113 ? -13.773 -18.350 -49.262 1.00 24.03 86 ASP D O 1
ATOM 3480 N N . THR D 1 114 ? -15.545 -18.831 -50.573 1.00 25.14 87 THR D N 1
ATOM 3481 C CA . THR D 1 114 ? -14.742 -19.013 -51.779 1.00 24.96 87 THR D CA 1
ATOM 3482 C C . THR D 1 114 ? -14.035 -17.722 -52.151 1.00 25.64 87 THR D C 1
ATOM 3483 O O . THR D 1 114 ? -14.679 -16.687 -52.337 1.00 27.31 87 THR D O 1
ATOM 3487 N N . ALA D 1 115 ? -12.715 -17.794 -52.288 1.00 24.78 88 ALA D N 1
ATOM 3488 C CA . ALA D 1 115 ? -11.896 -16.638 -52.627 1.00 27.30 88 ALA D CA 1
ATOM 3489 C C . ALA D 1 115 ? -10.451 -17.101 -52.723 1.00 25.09 88 ALA D C 1
ATOM 3490 O O . ALA D 1 115 ? -10.108 -18.223 -52.337 1.00 23.75 88 ALA D O 1
ATOM 3492 N N . VAL D 1 116 ? -9.606 -16.213 -53.230 1.00 24.94 89 VAL D N 1
ATOM 3493 C CA . VAL D 1 116 ? -8.171 -16.351 -53.043 1.00 24.56 89 VAL D CA 1
ATOM 3494 C C . VAL D 1 116 ? -7.813 -15.754 -51.688 1.00 26.16 89 VAL D C 1
ATOM 3495 O O . VAL D 1 116 ? -8.171 -14.607 -51.385 1.00 25.08 89 VAL D O 1
ATOM 3499 N N . TYR D 1 117 ? -7.120 -16.532 -50.866 1.00 23.44 90 TYR D N 1
ATOM 3500 C CA . TYR D 1 117 ? -6.741 -16.107 -49.530 1.00 24.84 90 TYR D CA 1
ATOM 3501 C C . TYR D 1 117 ? -5.278 -15.692 -49.536 1.00 26.51 90 TYR D C 1
ATOM 3502 O O . TYR D 1 117 ? -4.417 -16.428 -50.031 1.00 25.29 90 TYR D O 1
ATOM 3511 N N . TYR D 1 118 ? -5.010 -14.503 -49.008 1.00 26.11 91 TYR D N 1
ATOM 3512 C CA . TYR D 1 118 ? -3.676 -13.930 -48.962 1.00 27.71 91 TYR D CA 1
ATOM 3513 C C . TYR D 1 118 ? -3.293 -13.696 -47.513 1.00 28.35 91 TYR D C 1
ATOM 3514 O O . TYR D 1 118 ? -4.115 -13.245 -46.711 1.00 27.20 91 TYR D O 1
ATOM 3523 N N . CYS D 1 119 ? -2.049 -13.986 -47.177 1.00 28.57 92 CYS D N 1
ATOM 3524 C CA . CYS D 1 119 ? -1.501 -13.488 -45.931 1.00 30.65 92 CYS D CA 1
ATOM 3525 C C . CYS D 1 119 ? -0.649 -12.264 -46.235 1.00 33.28 92 CYS D C 1
ATOM 3526 O O . CYS D 1 119 ? 0.067 -12.220 -47.244 1.00 32.22 92 CYS D O 1
ATOM 3529 N N . ALA D 1 120 ? -0.781 -11.253 -45.381 1.00 31.95 93 ALA D N 1
ATOM 3530 C CA . ALA D 1 120 ? -0.115 -9.975 -45.549 1.00 34.67 93 ALA D CA 1
ATOM 3531 C C . ALA D 1 120 ? 0.522 -9.575 -44.229 1.00 36.32 93 ALA D C 1
ATOM 3532 O O . ALA D 1 120 ? 0.099 -10.011 -43.154 1.00 35.12 93 ALA D O 1
ATOM 3534 N N . ALA D 1 121 ? 1.553 -8.737 -44.323 1.00 38.52 94 ALA D N 1
ATOM 3535 C CA . ALA D 1 121 ? 2.282 -8.286 -43.149 1.00 40.96 94 ALA D CA 1
ATOM 3536 C C . ALA D 1 121 ? 2.559 -6.794 -43.248 1.00 44.24 94 ALA D C 1
ATOM 3537 O O . ALA D 1 121 ? 2.725 -6.238 -44.340 1.00 45.17 94 ALA D O 1
ATOM 3539 N N . LYS D 1 122 ? 2.619 -6.158 -42.082 1.00 45.09 95 LYS D N 1
ATOM 3540 C CA . LYS D 1 122 ? 2.910 -4.740 -41.984 1.00 48.87 95 LYS D CA 1
ATOM 3541 C C . LYS D 1 122 ? 3.544 -4.471 -40.632 1.00 51.05 95 LYS D C 1
ATOM 3542 O O . LYS D 1 122 ? 3.389 -5.244 -39.682 1.00 49.22 95 LYS D O 1
ATOM 3548 N N . ARG D 1 123 ? 4.271 -3.366 -40.566 1.00 55.33 96 ARG D N 1
ATOM 3549 C CA . ARG D 1 123 ? 4.762 -2.842 -39.308 1.00 58.16 96 ARG D CA 1
ATOM 3550 C C . ARG D 1 123 ? 3.705 -1.942 -38.680 1.00 58.23 96 ARG D C 1
ATOM 3551 O O . ARG D 1 123 ? 2.721 -1.560 -39.316 1.00 56.85 96 ARG D O 1
ATOM 3559 N N . GLY D 1 124 ? 3.915 -1.604 -37.412 1.00 60.17 97 GLY D N 1
ATOM 3560 C CA . GLY D 1 124 ? 3.055 -0.646 -36.749 1.00 61.08 97 GLY D CA 1
ATOM 3561 C C . GLY D 1 124 ? 1.776 -1.224 -36.184 1.00 57.10 97 GLY D C 1
ATOM 3562 O O . GLY D 1 124 ? 1.758 -2.349 -35.676 1.00 54.53 97 GLY D O 1
ATOM 3563 N N . GLY D 1 125 ? 0.695 -0.453 -36.274 1.00 56.88 98 GLY D N 1
ATOM 3564 C CA . GLY D 1 125 ? -0.524 -0.805 -35.576 1.00 54.05 98 GLY D CA 1
ATOM 3565 C C . GLY D 1 125 ? -1.327 -1.879 -36.283 1.00 49.54 98 GLY D C 1
ATOM 3566 O O . GLY D 1 125 ? -1.263 -2.051 -37.502 1.00 48.69 98 GLY D O 1
ATOM 3567 N N . ALA D 1 126 ? -2.091 -2.614 -35.482 1.00 46.93 99 ALA D N 1
ATOM 3568 C CA . ALA D 1 126 ? -3.020 -3.624 -35.975 1.00 42.95 99 ALA D CA 1
ATOM 3569 C C . ALA D 1 126 ? -4.197 -2.914 -36.623 1.00 43.98 99 ALA D C 1
ATOM 3570 O O . ALA D 1 126 ? -5.065 -2.369 -35.938 1.00 45.13 99 ALA D O 1
ATOM 3572 N N . VAL D 1 127 ? -4.232 -2.918 -37.952 1.00 43.48 100 VAL D N 1
ATOM 3573 C CA . VAL D 1 127 ? -5.309 -2.303 -38.714 1.00 43.08 100 VAL D CA 1
ATOM 3574 C C . VAL D 1 127 ? -5.923 -3.364 -39.621 1.00 41.30 100 VAL D C 1
ATOM 3575 O O . VAL D 1 127 ? -5.265 -4.344 -39.985 1.00 38.53 100 VAL D O 1
ATOM 3579 N N . THR D 1 128 a -7.202 -3.184 -39.964 1.00 41.69 100 THR D N 1
ATOM 3580 C CA . THR D 1 128 a -7.952 -4.124 -40.794 1.00 38.53 100 THR D CA 1
ATOM 3581 C C . THR D 1 128 a -8.037 -3.731 -42.271 1.00 40.54 100 THR D C 1
ATOM 3582 O O . THR D 1 128 a -8.598 -4.494 -43.064 1.00 38.72 100 THR D O 1
ATOM 3586 N N . ALA D 1 129 b -7.513 -2.569 -42.663 1.00 43.04 100 ALA D N 1
ATOM 3587 C CA . ALA D 1 129 b -7.530 -2.128 -44.058 1.00 43.65 100 ALA D CA 1
ATOM 3588 C C . ALA D 1 129 b -6.305 -2.666 -44.802 1.00 43.39 100 ALA D C 1
ATOM 3589 O O . ALA D 1 129 b -5.164 -2.387 -44.413 1.00 43.29 100 ALA D O 1
ATOM 3591 N N . ALA D 1 130 c -6.539 -3.433 -45.873 1.00 42.95 100 ALA D N 1
ATOM 3592 C CA . ALA D 1 130 c -5.439 -3.957 -46.682 1.00 42.12 100 ALA D CA 1
ATOM 3593 C C . ALA D 1 130 c -4.539 -2.854 -47.221 1.00 45.54 100 ALA D C 1
ATOM 3594 O O . ALA D 1 130 c -3.366 -3.110 -47.518 1.00 44.78 100 ALA D O 1
ATOM 3596 N N . GLU D 1 131 d -5.080 -1.639 -47.338 1.00 49.24 100 GLU D N 1
ATOM 3597 C CA . GLU D 1 131 d -4.359 -0.471 -47.830 1.00 51.11 100 GLU D CA 1
ATOM 3598 C C . GLU D 1 131 d -2.974 -0.359 -47.205 1.00 52.41 100 GLU D C 1
ATOM 3599 O O . GLU D 1 131 d -1.974 -0.121 -47.893 1.00 54.80 100 GLU D O 1
ATOM 3605 N N . TRP D 1 132 e -2.911 -0.543 -45.891 1.00 51.13 100 TRP D N 1
ATOM 3606 C CA . TRP D 1 132 e -1.762 -0.245 -45.050 1.00 53.03 100 TRP D CA 1
ATOM 3607 C C . TRP D 1 132 e -0.797 -1.415 -44.919 1.00 51.12 100 TRP D C 1
ATOM 3608 O O . TRP D 1 132 e 0.215 -1.293 -44.224 1.00 52.81 100 TRP D O 1
ATOM 3619 N N . TYR D 1 133 f -1.087 -2.544 -45.555 1.00 47.96 100 TYR D N 1
ATOM 3620 C CA . TYR D 1 133 f -0.193 -3.691 -45.533 1.00 46.37 100 TYR D CA 1
ATOM 3621 C C . TYR D 1 133 f 0.757 -3.625 -46.719 1.00 48.56 100 TYR D C 1
ATOM 3622 O O . TYR D 1 133 f 0.325 -3.447 -47.863 1.00 48.95 100 TYR D O 1
ATOM 3631 N N . ASP D 1 134 ? 2.051 -3.776 -46.438 1.00 50.27 101 ASP D N 1
ATOM 3632 C CA . ASP D 1 134 ? 3.092 -3.540 -47.427 1.00 53.26 101 ASP D CA 1
ATOM 3633 C C . ASP D 1 134 ? 3.669 -4.820 -48.020 1.00 51.47 101 ASP D C 1
ATOM 3634 O O . ASP D 1 134 ? 4.335 -4.752 -49.058 1.00 53.54 101 ASP D O 1
ATOM 3639 N N . TYR D 1 135 ? 3.431 -5.976 -47.400 1.00 47.98 102 TYR D N 1
ATOM 3640 C CA . TYR D 1 135 ? 4.073 -7.223 -47.798 1.00 46.63 102 TYR D CA 1
ATOM 3641 C C . TYR D 1 135 ? 3.028 -8.316 -47.961 1.00 42.40 102 TYR D C 1
ATOM 3642 O O . TYR D 1 135 ? 2.235 -8.562 -47.047 1.00 40.08 102 TYR D O 1
ATOM 3651 N N . TRP D 1 136 ? 3.036 -8.983 -49.115 1.00 41.65 103 TRP D N 1
ATOM 3652 C CA . TRP D 1 136 ? 1.944 -9.878 -49.466 1.00 38.44 103 TRP D CA 1
ATOM 3653 C C . TRP D 1 136 ? 2.471 -11.151 -50.114 1.00 37.82 103 TRP D C 1
ATOM 3654 O O . TRP D 1 136 ? 3.448 -11.111 -50.865 1.00 39.45 103 TRP D O 1
ATOM 3665 N N . GLY D 1 137 ? 1.802 -12.275 -49.845 1.00 35.85 104 GLY D N 1
ATOM 3666 C CA . GLY D 1 137 ? 2.049 -13.498 -50.583 1.00 35.61 104 GLY D CA 1
ATOM 3667 C C . GLY D 1 137 ? 1.275 -13.524 -51.891 1.00 34.97 104 GLY D C 1
ATOM 3668 O O . GLY D 1 137 ? 0.502 -12.623 -52.211 1.00 35.49 104 GLY D O 1
ATOM 3669 N N . GLN D 1 138 ? 1.497 -14.584 -52.672 1.00 35.06 105 GLN D N 1
ATOM 3670 C CA . GLN D 1 138 ? 0.746 -14.731 -53.916 1.00 34.58 105 GLN D CA 1
ATOM 3671 C C . GLN D 1 138 ? -0.645 -15.303 -53.739 1.00 34.59 105 GLN D C 1
ATOM 3672 O O . GLN D 1 138 ? -1.406 -15.323 -54.713 1.00 35.63 105 GLN D O 1
ATOM 3678 N N . GLY D 1 139 ? -0.992 -15.764 -52.550 1.00 30.96 106 GLY D N 1
ATOM 3679 C CA . GLY D 1 139 ? -2.338 -16.215 -52.294 1.00 29.32 106 GLY D CA 1
ATOM 3680 C C . GLY D 1 139 ? -2.524 -17.692 -52.585 1.00 28.82 106 GLY D C 1
ATOM 3681 O O . GLY D 1 139 ? -1.767 -18.319 -53.327 1.00 28.84 106 GLY D O 1
ATOM 3682 N N . THR D 1 140 ? -3.567 -18.250 -51.980 1.00 27.19 107 THR D N 1
ATOM 3683 C CA . THR D 1 140 ? -3.937 -19.636 -52.216 1.00 25.79 107 THR D CA 1
ATOM 3684 C C . THR D 1 140 ? -5.448 -19.707 -52.372 1.00 25.24 107 THR D C 1
ATOM 3685 O O . THR D 1 140 ? -6.195 -19.097 -51.600 1.00 23.16 107 THR D O 1
ATOM 3689 N N . GLN D 1 141 ? -5.886 -20.423 -53.397 1.00 24.41 108 GLN D N 1
ATOM 3690 C CA . GLN D 1 141 ? -7.296 -20.477 -53.751 1.00 24.76 108 GLN D CA 1
ATOM 3691 C C . GLN D 1 141 ? -8.053 -21.431 -52.835 1.00 22.31 108 GLN D C 1
ATOM 3692 O O . GLN D 1 141 ? -7.602 -22.550 -52.572 1.00 21.67 108 GLN D O 1
ATOM 3698 N N . VAL D 1 142 ? -9.214 -20.988 -52.365 1.00 22.46 109 VAL D N 1
ATOM 3699 C CA . VAL D 1 142 ? -10.118 -21.804 -51.569 1.00 21.64 109 VAL D CA 1
ATOM 3700 C C . VAL D 1 142 ? -11.475 -21.780 -52.254 1.00 22.90 109 VAL D C 1
ATOM 3701 O O . VAL D 1 142 ? -12.025 -20.702 -52.505 1.00 21.60 109 VAL D O 1
ATOM 3705 N N . THR D 1 143 ? -12.012 -22.958 -52.564 1.00 21.84 110 THR D N 1
ATOM 3706 C CA . THR D 1 143 ? -13.305 -23.078 -53.224 1.00 23.53 110 THR D CA 1
ATOM 3707 C C . THR D 1 143 ? -14.216 -23.954 -52.378 1.00 24.45 110 THR D C 1
ATOM 3708 O O . THR D 1 143 ? -13.899 -25.120 -52.117 1.00 22.49 110 THR D O 1
ATOM 3712 N N . VAL D 1 144 ? -15.337 -23.391 -51.949 1.00 24.71 111 VAL D N 1
ATOM 3713 C CA . VAL D 1 144 ? -16.348 -24.115 -51.193 1.00 24.02 111 VAL D CA 1
ATOM 3714 C C . VAL D 1 144 ? -17.576 -24.243 -52.081 1.00 27.32 111 VAL D C 1
ATOM 3715 O O . VAL D 1 144 ? -18.230 -23.245 -52.406 1.00 27.72 111 VAL D O 1
ATOM 3719 N N . SER D 1 145 ? -17.895 -25.467 -52.470 1.00 27.96 112 SER D N 1
ATOM 3720 C CA . SER D 1 145 ? -18.998 -25.733 -53.378 1.00 30.72 112 SER D CA 1
ATOM 3721 C C . SER D 1 145 ? -20.243 -26.141 -52.602 1.00 31.00 112 SER D C 1
ATOM 3722 O O . SER D 1 145 ? -20.170 -26.617 -51.467 1.00 31.22 112 SER D O 1
ATOM 3725 N N . SER D 1 146 ? -21.398 -25.932 -53.226 1.00 34.38 113 SER D N 1
ATOM 3726 C CA . SER D 1 146 ? -22.652 -26.441 -52.683 1.00 34.69 113 SER D CA 1
ATOM 3727 C C . SER D 1 146 ? -22.753 -27.940 -52.955 1.00 36.56 113 SER D C 1
ATOM 3728 O O . SER D 1 146 ? -23.736 -28.586 -52.592 1.00 40.24 113 SER D O 1
#

Solvent-accessible surface area: 21798 Å² total; per-residue (Å²): 28,141,11,105,8,61,38,30,20,147,33,147,48,55,27,56,26,117,0,24,0,44,15,66,86,93,52,0,54,50,12,4,0,0,0,1,15,58,32,113,87,145,83,89,82,27,0,0,0,6,0,151,46,2,2,26,20,27,13,21,28,32,0,48,68,37,4,72,3,39,35,41,159,71,33,55,23,0,53,0,47,0,58,61,3,74,55,122,1,37,6,48,0,29,0,0,0,19,131,58,45,20,57,54,38,21,151,166,10,102,85,77,6,159,21,17,132,1,47,7,61,134,71,6,113,18,117,6,60,37,30,30,133,32,143,46,55,23,55,32,139,0,26,0,46,16,61,69,66,57,8,13,25,10,4,1,0,0,0,16,47,29,126,87,134,146,87,80,24,0,0,0,12,0,78,9,8,2,25,20,29,14,18,126,51,0,50,68,38,5,73,3,46,63,38,146,66,22,49,22,1,46,0,57,0,61,58,0,79,58,117,0,41,4,38,0,30,0,0,0,19,16,29,44,21,56,51,35,21,141,151,10,106,48,75,9,108,13,18,95,0,46,6,55,140,27,138,12,101,9,63,34,30,29,132,27,137,42,54,24,53,33,136,0,26,0,45,16,61,92,81,56,8,19,18,12,5,4,1,0,0,13,56,20,131,96,87,75,81,63,27,0,0,0,10,1,74,16,1,0,23,21,27,15,18,130,70,0,70,64,37,4,73,2,45,64,36,144,66,24,51,23,2,51,0,58,0,58,58,2,88,57,119,1,39,0,38,0,36,1,0,0,16,13,23,41,23,55,56,36,22,135,143,12,83,40,69,4,146,21,18,85,0,47,7,51,126,156,10,113,18,132,14,61,40,29,20,151,35,134,46,56,19,59,32,124,0,17,0,47,15,64,67,66,54,9,66,44,15,5,1,0,0,1,17,53,30,121,93,149,128,68,84,26,0,0,0,10,0,153,38,3,1,34,22,27,16,22,24,53,0,32,70,32,5,72,2,47,61,36,150,66,26,52,20,1,43,0,67,0,60,58,3,100,50,132,2,39,3,36,0,28,0,0,0,22,124,60,49,29,45,44,26,19,150,158,8,110,85,73,7,162,21,20,86,0,38,5,62,137

Radius of gyration: 25.25 Å; Cα contacts (8 Å, |Δi|>4): 1329; chains: 4; bounding box: 62×61×60 Å

Foldseek 3Di:
DAKAKDFADAEAAQAKIKMKIFDPPDAQVQKKKFKWWADPPGDIFGAWIADPQRPDIDGDPVQPPQWDWHADPRRGMIMIIGGRDDQVVWTWMKMFMDGDDDDGDPVRTDYIHPTGGHGYHD/DWAKAKDWADEEAAQAKTKMKIFTPPDAQAQKKKFKWWADPPGDTFTAWIAPPQRPDIDGDPVQPPFWDWHADPRRGMIMIIGGRHDQVPWTWMKMFIDHDDDDGDPVRTDYIHPTDTHGYDD/DAKAKDWADEEEAQAKIKMKIFDPPDACVQKKKFKWWADPPGDIFGAWIADPQRPDIDGDPVQPPQWDWHADPRRGMIMIIGGRHDQVPWTWMKMFIDHDDDDTDPVRTDYIHPTDGHGYDD/DWAWAKDFADEEAAQAKTKMKIFTDPDACQQKKKFKWWAAPPGDTFTAWIAPPQNPDIDGDPVAPPFWDWHADPVRRMIMIIGGRHDQVPWTFMKMFIAGDDDDGDPVRTDYIHPTDTHGYHD

Secondary structure (DSSP, 8-state):
-EEEEE--EEEETT--EEEEEEEESS-STT-EEEEEEE-TTS--EEEEEEEGGGTEEEE-GGGTTTEEEEE-TTS-EEEEEE-S--GGG-EEEEEEEESS-----GGG--EE---EEEEEE-/--EEEEE--EEEETT--EEEEEEEESS-STT-EEEEEEE-TTS-PEEEEEEEGGGTEEEE-TTTTTTEEEEE-TTSSEEEEEE-S--GGG-EEEEEEEESSS----GGG--EE---EEEEEE-/-EEEEE--EEEETT--EEEEEEEESS-STT-EEEEEEE-TTS--EEEEEEEGGGTEEEE-TTTTTTEEEEE-TTS-EEEEEE-S--GGG-EEEEEEEESS-----GGG--EE---EEEEEE-/--EEEEE--EEEETT--EEEEEEEESS-STTSEEEEEEE-TTS--EEEEEEEGGGTEEEE-TTTTTTEEEEE-TTSSEEEEEE-S--GGG-EEEEEEEESSS----GGG--EE---EEEEEE-